Protein AF-A0A9D8XPG4-F1 (afdb_monomer)

Secondary structure (DSSP, 8-state):
--TTSHHHHHHHHHHHHHHHHHHHHHHH------HHHHHHHHTTS------PPPPPP---GGGEEE--GGGGT----PPPPEEEEETTEEEEE--HHHHHHHHHHHHHHHHHHHHHHHTT-SEEEPPS-EEEE---SSTTSSEEE--SSEEEEEEEEEEEE---SSS--TT-EEEETTTTEEEE--S-GGG--EEEEEE-S-EEEEEEEEEEE-SGGG----SGGGGG---EEEEEE-TT-EEEEEES-EEE--SSEEEEE---SPPEEEEGGGS--EESEE-TTS-EE--SSEEE---EE--TT-EEEEEE-SSSSSSSS-SSSEEEEEEE-TT--EEEEEEEEETT-EEE--TT--EEEEEEE-SS--TTT--EEEEES---EEEEEES-EEE--SSEEEE---BS-EEES-EEESTT-SSBTTTTBPPP--TTS---S--EEEE-SS---EEEEEES-EEESSS-SEEEEEEEEEEES-EEES--EEEEEEEEEEEES-EEES-EEEE----SS----EEEEEES-EEEEEEEEE-SSPPEEEEES-EEEEEEEE-S-EEEEES-EEEE-STTSS---EEEEEEEEEES-EEEE-TT--S-PEEEEEEEEEES-EEES-EEEEEEEEEES-EEES-EEEEEEEEEEES-EEES--EE---TT--------SEE--SSS-EEEEES-EEE---SSS-SEE---SS----EEEEES-EEE-SSSS---S----SS---

Radius of gyration: 32.36 Å; Cα contacts (8 Å, |Δi|>4): 2040; chains: 1; bounding box: 73×93×105 Å

Sequence (739 aa):
MQYKKMHNSFHFITILAVFFSFCAVFAADAVKEPDYLIEGRKKGLWREVKEAPPTPEIKNKREVFYVELEKFGIKPGIPQKQEEVIDGETVRCYSDAAYQQALANLKGIKAAIAKGAARGAKWIVFPKAEIPICYSSRPNERIFINYSNVIVDFGGATLKVIYDSEKRSPFHLTYDKNTKTYIPSTKPVYTFAGKGIIVADCSNTTVRNVKLIGDKIDRSFKIQAEKAEESTYGIASGGNCTDVVVEKVDVAFFMGDGLTCSSGSTPHVRVGYQMGWKEGNLSPKGKEIPGSGYFRSDFIKVNPESTFYMQGYGYTQGMTGLKKRAYHIYLYDKNKKFLGYVGFVPVLRFFASTKKTAFVRLVVEEEKKDKHSWQMFLKQGKHGENITIRDNYIHHNHRGGMTIGVNDMIITRNKFYNNGVAPDKEHNLPGFEQKGGNPFMTRYHINMEDSQGHNIQVINNRFEGGRLGVAVRGNDFIVSDNEFINTGISFYRMYHVICRNNTIRGGGISSFPYNKDGGYFRNWHIENNTIINGSVNFAGNAPLASFCNNHLTGKLNTAGEIQTFKNNTIVVDVNAGFGSAVNLANIRKIDSCKFTKSPDCTVNNTINLNCKDVENSTFERLKISVKDSVIRNSTLENCSLNFSGTLRLENCTMIRSNYTVRNNYATHPHNSAFFILPWKDGALTLDQCRIKVLDQKVPFFSSNSHQPTESTLTLNNTTVEPAGAVKTNLFQQVDGELK

pLDDT: mean 82.29, std 18.7, range [27.69, 98.88]

Structure (mmCIF, N/CA/C/O backbone):
data_AF-A0A9D8XPG4-F1
#
_entry.id   AF-A0A9D8XPG4-F1
#
loop_
_atom_site.group_PDB
_atom_site.id
_atom_site.type_symbol
_atom_site.label_atom_id
_atom_site.label_alt_id
_atom_site.label_comp_id
_atom_site.label_asym_id
_atom_site.label_entity_id
_atom_site.label_seq_id
_atom_site.pdbx_PDB_ins_code
_atom_site.Cartn_x
_atom_site.Cartn_y
_atom_site.Cartn_z
_atom_site.occupancy
_atom_site.B_iso_or_equiv
_atom_site.auth_seq_id
_atom_site.auth_comp_id
_atom_site.auth_asym_id
_atom_site.auth_atom_id
_atom_site.pdbx_PDB_model_num
ATOM 1 N N . MET A 1 1 ? -7.628 -57.420 23.736 1.00 43.81 1 MET A N 1
ATOM 2 C CA . MET A 1 1 ? -7.087 -56.227 23.039 1.00 43.81 1 MET A CA 1
ATOM 3 C C . MET A 1 1 ? -8.103 -55.597 22.056 1.00 43.81 1 MET A C 1
ATOM 5 O O . MET A 1 1 ? -7.699 -55.057 21.038 1.00 43.81 1 MET A O 1
ATOM 9 N N . GLN A 1 2 ? -9.414 -55.601 22.362 1.00 38.41 2 GLN A N 1
ATOM 10 C CA . GLN A 1 2 ? -10.463 -55.018 21.491 1.00 38.41 2 GLN A CA 1
ATOM 11 C C . GLN A 1 2 ? -11.418 -54.025 22.188 1.00 38.41 2 GLN A C 1
ATOM 13 O O . GLN A 1 2 ? -12.180 -53.350 21.509 1.00 38.41 2 GLN A O 1
ATOM 18 N N . TYR A 1 3 ? -11.318 -53.817 23.506 1.00 32.25 3 TYR A N 1
ATOM 19 C CA . TYR A 1 3 ? -12.192 -52.875 24.229 1.00 32.25 3 TYR A CA 1
ATOM 20 C C . TYR A 1 3 ? -11.673 -51.423 24.305 1.00 32.25 3 TYR A C 1
ATOM 22 O O . TYR A 1 3 ? -12.395 -50.529 24.731 1.00 32.25 3 TYR A O 1
ATOM 30 N N . LYS A 1 4 ? -10.442 -51.145 23.845 1.00 35.25 4 LYS A N 1
ATOM 31 C CA . LYS A 1 4 ? -9.818 -49.805 23.930 1.00 35.25 4 LYS A CA 1
ATOM 32 C C . LYS A 1 4 ? -10.020 -48.918 22.689 1.00 35.25 4 LYS A C 1
ATOM 34 O O . LYS A 1 4 ? -9.618 -47.761 22.710 1.00 35.25 4 LYS A O 1
ATOM 39 N N . LYS A 1 5 ? -10.639 -49.431 21.614 1.00 38.59 5 LYS A N 1
ATOM 40 C CA . LYS A 1 5 ? -10.824 -48.696 20.342 1.00 38.59 5 LYS A CA 1
ATOM 41 C C . LYS A 1 5 ? -12.185 -48.002 20.182 1.00 38.59 5 LYS A C 1
ATOM 43 O O . LYS A 1 5 ? -12.279 -47.109 19.353 1.00 38.59 5 LYS A O 1
ATOM 48 N N . MET A 1 6 ? -13.205 -48.337 20.980 1.00 37.06 6 MET A N 1
ATOM 49 C CA . MET A 1 6 ? -14.539 -47.717 20.849 1.00 37.06 6 MET A CA 1
ATOM 50 C C . MET A 1 6 ? -14.729 -46.428 21.669 1.00 37.06 6 MET A C 1
ATOM 52 O O . MET A 1 6 ? -15.507 -45.569 21.265 1.00 37.06 6 MET A O 1
ATOM 56 N N . HIS A 1 7 ? -13.974 -46.217 22.754 1.00 41.53 7 HIS A N 1
ATOM 57 C CA . HIS A 1 7 ? -14.113 -45.000 23.573 1.00 41.53 7 HIS A CA 1
ATOM 58 C C . HIS A 1 7 ? -13.524 -43.731 22.927 1.00 41.53 7 HIS A C 1
ATOM 60 O O . HIS A 1 7 ? -14.037 -42.635 23.160 1.00 41.53 7 HIS A O 1
ATOM 66 N N . ASN A 1 8 ? -12.502 -43.867 22.073 1.00 42.38 8 ASN A N 1
ATOM 67 C CA . ASN A 1 8 ? -11.876 -42.718 21.405 1.00 42.38 8 ASN A CA 1
ATOM 68 C C . ASN A 1 8 ? -12.712 -42.185 20.233 1.00 42.38 8 ASN A C 1
ATOM 70 O O . ASN A 1 8 ? -12.728 -40.979 20.004 1.00 42.38 8 ASN A O 1
ATOM 74 N N . SER A 1 9 ? -13.459 -43.045 19.536 1.00 43.91 9 SER A N 1
ATOM 75 C CA . SER A 1 9 ? -14.329 -42.621 18.431 1.00 43.91 9 SER A CA 1
ATOM 76 C C . SER A 1 9 ? -15.538 -41.820 18.923 1.00 43.91 9 SER A C 1
ATOM 78 O O . SER A 1 9 ? -15.936 -40.856 18.277 1.00 43.91 9 SER A O 1
ATOM 80 N N . PHE A 1 10 ? -16.082 -42.159 20.099 1.00 43.34 10 PHE A N 1
ATOM 81 C CA . PHE A 1 10 ? -17.215 -41.432 20.680 1.00 43.34 10 PHE A CA 1
ATOM 82 C C . PHE A 1 10 ? -16.807 -40.039 21.186 1.00 43.34 10 PHE A C 1
ATOM 84 O O . PHE A 1 10 ? -17.517 -39.070 20.947 1.00 43.34 10 PHE A O 1
ATOM 91 N N . HIS A 1 11 ? -15.620 -39.899 21.793 1.00 45.59 11 HIS A N 1
ATOM 92 C CA . HIS A 1 11 ? -15.089 -38.580 22.169 1.00 45.59 11 HIS A CA 1
ATOM 93 C C . HIS A 1 11 ? -14.785 -37.701 20.950 1.00 45.59 11 HIS A C 1
ATOM 95 O O . HIS A 1 11 ? -15.038 -36.500 20.989 1.00 45.59 11 HIS A O 1
ATOM 101 N N . PHE A 1 12 ? -14.297 -38.282 19.850 1.00 47.69 12 PHE A N 1
ATOM 102 C CA . PHE A 1 12 ? -13.977 -37.518 18.643 1.00 47.69 12 PHE A CA 1
ATOM 103 C C . PHE A 1 12 ? -15.233 -36.982 17.937 1.00 47.69 12 PHE A C 1
ATOM 105 O O . PHE A 1 12 ? -15.237 -35.838 17.491 1.00 47.69 12 PHE A O 1
ATOM 112 N N . ILE A 1 13 ? -16.320 -37.764 17.896 1.00 58.94 13 ILE A N 1
ATOM 113 C CA . ILE A 1 13 ? -17.598 -37.342 17.297 1.00 58.94 13 ILE A CA 1
ATOM 114 C C . ILE A 1 13 ? -18.280 -36.269 18.154 1.00 58.94 13 ILE A C 1
ATOM 116 O O . ILE A 1 13 ? -18.781 -35.290 17.606 1.00 58.94 13 ILE A O 1
ATOM 120 N N . THR A 1 14 ? -18.241 -36.384 19.485 1.00 55.00 14 THR A N 1
ATOM 121 C CA . THR A 1 14 ? -18.803 -35.358 20.379 1.00 55.00 14 THR A CA 1
ATOM 122 C C . THR A 1 14 ? -18.006 -34.054 20.315 1.00 55.00 14 THR A C 1
ATOM 124 O O . THR A 1 14 ? -18.602 -32.981 20.285 1.00 55.00 14 THR A O 1
ATOM 127 N N . ILE A 1 15 ? -16.673 -34.117 20.208 1.00 55.47 15 ILE A N 1
ATOM 128 C CA . ILE A 1 15 ? -15.835 -32.924 20.005 1.00 55.47 15 ILE A CA 1
ATOM 129 C C . ILE A 1 15 ? -16.132 -32.281 18.645 1.00 55.47 15 ILE A C 1
ATOM 131 O O . ILE A 1 15 ? -16.284 -31.065 18.587 1.00 55.47 15 ILE A O 1
ATOM 135 N N . LEU A 1 16 ? -16.295 -33.067 17.572 1.00 47.91 16 LEU A N 1
ATOM 136 C CA . LEU A 1 16 ? -16.680 -32.534 16.260 1.00 47.91 16 LEU A CA 1
ATOM 137 C C . LEU A 1 16 ? -18.070 -31.884 16.296 1.00 47.91 16 LEU A C 1
ATOM 139 O O . LEU A 1 16 ? -18.241 -30.792 15.767 1.00 47.91 16 LEU A O 1
ATOM 143 N N . ALA A 1 17 ? -19.052 -32.515 16.942 1.00 44.84 17 ALA A N 1
ATOM 144 C CA . ALA A 1 17 ? -20.410 -31.986 17.045 1.00 44.84 17 ALA A CA 1
ATOM 145 C C . ALA A 1 17 ? -20.469 -30.699 17.886 1.00 44.84 17 ALA A C 1
ATOM 147 O O . ALA A 1 17 ? -21.175 -29.761 17.515 1.00 44.84 17 ALA A O 1
ATOM 148 N N . VAL A 1 18 ? -19.685 -30.608 18.967 1.00 50.25 18 VAL A N 1
ATOM 149 C CA . VAL A 1 18 ? -19.535 -29.377 19.763 1.00 50.25 18 VAL A CA 1
ATOM 150 C C . VAL A 1 18 ? -18.814 -28.293 18.959 1.00 50.25 18 VAL A C 1
ATOM 152 O O . VAL A 1 18 ? -19.230 -27.141 19.009 1.00 50.25 18 VAL A O 1
ATOM 155 N N . PHE A 1 19 ? -17.805 -28.650 18.159 1.00 46.62 19 PHE A N 1
ATOM 156 C CA . PHE A 1 19 ? -17.094 -27.713 17.285 1.00 46.62 19 PHE A CA 1
ATOM 157 C C . PHE A 1 19 ? -17.999 -27.171 16.164 1.00 46.62 19 PHE A C 1
ATOM 159 O O . PHE A 1 19 ? -18.051 -25.964 15.950 1.00 46.62 19 PHE A O 1
ATOM 166 N N . PHE A 1 20 ? -18.792 -28.029 15.510 1.00 44.12 20 PHE A N 1
ATOM 167 C CA . PHE A 1 20 ? -19.767 -27.616 14.493 1.00 44.12 20 PHE A CA 1
ATOM 168 C C . PHE A 1 20 ? -20.930 -26.811 15.082 1.00 44.12 20 PHE A C 1
ATOM 170 O O . PHE A 1 20 ? -21.377 -25.855 14.453 1.00 44.12 20 PHE A O 1
ATOM 177 N N . SER A 1 21 ? -21.376 -27.129 16.300 1.00 37.66 21 SER A N 1
ATOM 178 C CA . SER A 1 21 ? -22.403 -26.345 16.998 1.00 37.66 21 SER A CA 1
ATOM 179 C C . SER A 1 21 ? -21.868 -24.975 17.429 1.00 37.66 21 SER A C 1
ATOM 181 O O . SER A 1 21 ? -22.572 -23.981 17.287 1.00 37.66 21 SER A O 1
ATOM 183 N N . PHE A 1 22 ? -20.601 -24.883 17.857 1.00 40.59 22 PHE A N 1
ATOM 184 C CA . PHE A 1 22 ? -19.928 -23.603 18.106 1.00 40.59 22 PHE A CA 1
ATOM 185 C C . PHE A 1 22 ? -19.810 -22.775 16.818 1.00 40.59 22 PHE A C 1
ATOM 187 O O . PHE A 1 22 ? -20.181 -21.604 16.811 1.00 40.59 22 PHE A O 1
ATOM 194 N N . CYS A 1 23 ? -19.378 -23.373 15.702 1.00 36.50 23 CYS A N 1
ATOM 195 C CA . CYS A 1 23 ? -19.318 -22.680 14.412 1.00 36.50 23 CYS A CA 1
ATOM 196 C C . CYS A 1 23 ? -20.702 -22.228 13.912 1.00 36.50 23 CYS A C 1
ATOM 198 O O . CYS A 1 23 ? -20.808 -21.147 13.338 1.00 36.50 23 CYS A O 1
ATOM 200 N N . ALA A 1 24 ? -21.762 -23.007 14.152 1.00 35.12 24 ALA A N 1
ATOM 201 C CA . ALA A 1 24 ? -23.128 -22.656 13.764 1.00 35.12 24 ALA A CA 1
ATOM 202 C C . ALA A 1 24 ? -23.723 -21.524 14.621 1.00 35.12 24 ALA A C 1
ATOM 204 O O . ALA A 1 24 ? -24.408 -20.657 14.084 1.00 35.12 24 ALA A O 1
ATOM 205 N N . VAL A 1 25 ? -23.415 -21.475 15.923 1.00 37.09 25 VAL A N 1
ATOM 206 C CA . VAL A 1 25 ? -23.834 -20.374 16.813 1.00 37.09 25 VAL A CA 1
ATOM 207 C C . VAL A 1 25 ? -23.111 -19.068 16.454 1.00 37.09 25 VAL A C 1
ATOM 209 O O . VAL A 1 25 ? -23.747 -18.021 16.408 1.00 37.09 25 VAL A O 1
ATOM 212 N N . PHE A 1 26 ? -21.828 -19.120 16.077 1.00 38.50 26 PHE A N 1
ATOM 213 C CA . PHE A 1 26 ? -21.108 -17.940 15.572 1.00 38.50 26 PHE A CA 1
ATOM 214 C C . PHE A 1 26 ? -21.517 -17.519 14.147 1.00 38.50 26 PHE A C 1
ATOM 216 O O . PHE A 1 26 ? -21.356 -16.354 13.794 1.00 38.50 26 PHE A O 1
ATOM 223 N N . ALA A 1 27 ? -22.060 -18.429 13.331 1.00 34.19 27 ALA A N 1
ATOM 224 C CA . ALA A 1 27 ? -22.588 -18.104 12.003 1.00 34.19 27 ALA A CA 1
ATOM 225 C C . ALA A 1 27 ? -24.019 -17.527 12.041 1.00 34.19 27 ALA A C 1
ATOM 227 O O . ALA A 1 27 ? -24.407 -16.810 11.119 1.00 34.19 27 ALA A O 1
ATOM 228 N N . ALA A 1 28 ? -24.798 -17.829 13.088 1.00 31.58 28 ALA A N 1
ATOM 229 C CA . ALA A 1 28 ? -26.171 -17.345 13.255 1.00 31.58 28 ALA A CA 1
ATOM 230 C C . ALA A 1 28 ? -26.249 -15.904 13.798 1.00 31.58 28 ALA A C 1
ATOM 232 O O . ALA A 1 28 ? -27.183 -15.184 13.451 1.00 31.58 28 ALA A O 1
ATOM 233 N N . ASP A 1 29 ? -25.232 -15.441 14.533 1.00 34.16 29 ASP A N 1
ATOM 234 C CA . ASP A 1 29 ? -25.015 -14.019 14.837 1.00 34.16 29 ASP A CA 1
ATOM 235 C C . ASP A 1 29 ? -24.225 -13.340 13.710 1.00 34.16 29 ASP A C 1
ATOM 237 O O . ASP A 1 29 ? -23.191 -12.697 13.919 1.00 34.16 29 ASP A O 1
ATOM 241 N N . ALA A 1 30 ? -24.723 -13.470 12.478 1.00 34.69 30 ALA A N 1
ATOM 242 C CA . ALA A 1 30 ? -24.323 -12.582 11.401 1.00 34.69 30 ALA A CA 1
ATOM 243 C C . ALA A 1 30 ? -24.681 -11.158 11.842 1.00 34.69 30 ALA A C 1
ATOM 245 O O . ALA A 1 30 ? -25.833 -10.730 11.742 1.00 34.69 30 ALA A O 1
ATOM 246 N N . VAL A 1 31 ? -23.692 -10.451 12.398 1.00 40.53 31 VAL A N 1
ATOM 247 C CA . VAL A 1 31 ? -23.774 -9.039 12.758 1.00 40.53 31 VAL A CA 1
ATOM 248 C C . VAL A 1 31 ? -24.407 -8.341 11.567 1.00 40.53 31 VAL A C 1
ATOM 250 O O . VAL A 1 31 ? -23.812 -8.305 10.487 1.00 40.53 31 VAL A O 1
ATOM 253 N N . LYS A 1 32 ? -25.647 -7.862 11.749 1.00 38.75 32 LYS A N 1
ATOM 254 C CA . LYS A 1 32 ? -26.345 -7.043 10.757 1.00 38.75 32 LYS A CA 1
ATOM 255 C C . LYS A 1 32 ? -25.332 -6.045 10.230 1.00 38.75 32 LYS A C 1
ATOM 257 O O . LYS A 1 32 ? -24.700 -5.360 11.036 1.00 38.75 32 LYS A O 1
ATOM 262 N N . GLU A 1 33 ? -25.157 -6.019 8.910 1.00 40.47 33 GLU A N 1
ATOM 263 C CA . GLU A 1 33 ? -24.228 -5.097 8.273 1.00 40.47 33 GLU A CA 1
ATOM 264 C C . GLU A 1 33 ? -24.477 -3.699 8.862 1.00 40.47 33 GLU A C 1
ATOM 266 O O . GLU A 1 33 ? -25.611 -3.219 8.788 1.00 40.47 33 GLU A O 1
ATOM 271 N N . PRO A 1 34 ? -23.481 -3.087 9.527 1.00 45.12 34 PRO A N 1
ATOM 272 C CA . PRO A 1 34 ? -23.676 -1.809 10.187 1.00 45.12 34 PRO A CA 1
ATOM 273 C C . PRO A 1 34 ? -24.308 -0.779 9.248 1.00 45.12 34 PRO A C 1
ATOM 275 O O . PRO A 1 34 ? -23.897 -0.662 8.091 1.00 45.12 34 PRO A O 1
ATOM 278 N N . ASP A 1 35 ? -25.266 0.008 9.744 1.00 46.97 35 ASP A N 1
ATOM 279 C CA . ASP A 1 35 ? -26.047 0.943 8.918 1.00 46.97 35 ASP A CA 1
ATOM 280 C C . ASP A 1 35 ? -25.172 1.903 8.094 1.00 46.97 35 ASP A C 1
ATOM 282 O O . ASP A 1 35 ? -25.552 2.289 6.991 1.00 46.97 35 ASP A O 1
ATOM 286 N N . TYR A 1 36 ? -23.963 2.233 8.563 1.00 44.53 36 TYR A N 1
ATOM 287 C CA . TYR A 1 36 ? -23.019 3.085 7.835 1.00 44.53 36 TYR A CA 1
ATOM 288 C C . TYR A 1 36 ? -22.418 2.416 6.583 1.00 44.53 36 TYR A C 1
ATOM 290 O O . TYR A 1 36 ? -22.097 3.113 5.619 1.00 44.53 36 TYR A O 1
ATOM 298 N N . LEU A 1 37 ? -22.263 1.085 6.561 1.00 41.50 37 LEU A N 1
ATOM 299 C CA . LEU A 1 37 ? -21.834 0.344 5.370 1.00 41.50 37 LEU A CA 1
ATOM 300 C C . LEU A 1 37 ? -22.953 0.329 4.332 1.00 41.50 37 LEU A C 1
ATOM 302 O O . LEU A 1 37 ? -22.712 0.622 3.161 1.00 41.50 37 LEU A O 1
ATOM 306 N N . ILE A 1 38 ? -24.188 0.093 4.781 1.00 50.94 38 ILE A N 1
ATOM 307 C CA . ILE A 1 38 ? -25.391 0.160 3.946 1.00 50.94 38 ILE A CA 1
ATOM 308 C C . ILE A 1 38 ? -25.561 1.576 3.384 1.00 50.94 38 ILE A C 1
ATOM 310 O O . ILE A 1 38 ? -25.785 1.755 2.187 1.00 50.94 38 ILE A O 1
ATOM 314 N N . GLU A 1 39 ? -25.433 2.601 4.224 1.00 46.28 39 GLU A N 1
ATOM 315 C CA . GLU A 1 39 ? -25.557 4.000 3.827 1.00 46.28 39 GLU A CA 1
ATOM 316 C C . GLU A 1 39 ? -24.409 4.428 2.906 1.00 46.28 39 GLU A C 1
ATOM 318 O O . GLU A 1 39 ? -24.638 5.135 1.925 1.00 46.28 39 GLU A O 1
ATOM 323 N N . GLY A 1 40 ? -23.189 3.950 3.149 1.00 45.31 40 GLY A N 1
ATOM 324 C CA . GLY A 1 40 ? -22.058 4.194 2.265 1.00 45.31 40 GLY A CA 1
ATOM 325 C C . GLY A 1 40 ? -22.205 3.499 0.905 1.00 45.31 40 GLY A C 1
ATOM 326 O O . GLY A 1 40 ? -21.926 4.128 -0.114 1.00 45.31 40 GLY A O 1
ATOM 327 N N . ARG A 1 41 ? -22.740 2.269 0.837 1.00 50.84 41 ARG A N 1
ATOM 328 C CA . ARG A 1 41 ? -23.114 1.628 -0.441 1.00 50.84 41 ARG A CA 1
ATOM 329 C C . ARG A 1 41 ? -24.215 2.414 -1.154 1.00 50.84 41 ARG A C 1
ATOM 331 O O . ARG A 1 41 ? -24.075 2.726 -2.334 1.00 50.84 41 ARG A O 1
ATOM 338 N N . LYS A 1 42 ? -25.275 2.812 -0.437 1.00 48.06 42 LYS A N 1
ATOM 339 C CA . LYS A 1 42 ? -26.385 3.627 -0.975 1.00 48.06 42 LYS A CA 1
ATOM 340 C C . LYS A 1 42 ? -25.914 4.980 -1.516 1.00 48.06 42 LYS A C 1
ATOM 342 O O . LYS A 1 42 ? -26.414 5.433 -2.540 1.00 48.06 42 LYS A O 1
ATOM 347 N N . LYS A 1 43 ? -24.937 5.613 -0.859 1.00 44.97 43 LYS A N 1
ATOM 348 C CA . LYS A 1 43 ? -24.317 6.878 -1.293 1.00 44.97 43 LYS A CA 1
ATOM 349 C C . LYS A 1 43 ? -23.240 6.691 -2.371 1.00 44.97 43 LYS A C 1
ATOM 351 O O . LYS A 1 43 ? -22.637 7.674 -2.793 1.00 44.97 43 LYS A O 1
ATOM 356 N N . GLY A 1 44 ? -22.983 5.457 -2.815 1.00 39.91 44 GLY A N 1
ATOM 357 C CA . GLY A 1 44 ? -21.943 5.141 -3.796 1.00 39.91 44 GLY A CA 1
ATOM 358 C C . GLY A 1 44 ? -20.515 5.379 -3.292 1.00 39.91 44 GLY A C 1
ATOM 359 O O . GLY A 1 44 ? -19.607 5.492 -4.112 1.00 39.91 44 GLY A O 1
ATOM 360 N N . LEU A 1 45 ? -20.328 5.477 -1.971 1.00 39.78 45 LEU A N 1
ATOM 361 C CA . LEU A 1 45 ? -19.028 5.586 -1.299 1.00 39.78 45 LEU A CA 1
ATOM 362 C C . LEU A 1 45 ? -18.313 4.232 -1.234 1.00 39.78 45 LEU A C 1
ATOM 364 O O . LEU A 1 45 ? -17.091 4.190 -1.229 1.00 39.78 45 LEU A O 1
ATOM 368 N N . TRP A 1 46 ? -19.076 3.135 -1.232 1.00 40.47 46 TRP A N 1
ATOM 369 C CA . TRP A 1 46 ? -18.554 1.772 -1.295 1.00 40.47 46 TRP A CA 1
ATOM 370 C C . TRP A 1 46 ? -19.150 1.063 -2.503 1.00 40.47 46 TRP A C 1
ATOM 372 O O . TRP A 1 46 ? -20.368 0.907 -2.607 1.00 40.47 46 TRP A O 1
ATOM 382 N N . ARG A 1 47 ? -18.298 0.624 -3.427 1.00 46.44 47 ARG A N 1
ATOM 383 C CA . ARG A 1 47 ? -18.686 -0.371 -4.428 1.00 46.44 47 ARG A CA 1
ATOM 384 C C . ARG A 1 47 ? -18.351 -1.742 -3.865 1.00 46.44 47 ARG A C 1
ATOM 386 O O . ARG A 1 47 ? -17.220 -1.955 -3.434 1.00 46.44 47 ARG A O 1
ATOM 393 N N . GLU A 1 48 ? -19.318 -2.660 -3.880 1.00 44.22 48 GLU A N 1
ATOM 394 C CA . GLU A 1 48 ? -18.996 -4.077 -3.719 1.00 44.22 48 GLU A CA 1
ATOM 395 C C . GLU A 1 48 ? -17.947 -4.438 -4.764 1.00 44.22 48 GLU A C 1
ATOM 397 O O . GLU A 1 48 ? -18.115 -4.173 -5.961 1.00 44.22 48 GLU A O 1
ATOM 402 N N . VAL A 1 49 ? -16.838 -4.994 -4.288 1.00 42.25 49 VAL A N 1
ATOM 403 C CA . VAL A 1 49 ? -15.790 -5.495 -5.159 1.00 42.25 49 VAL A CA 1
ATOM 404 C C . VAL A 1 49 ? -16.372 -6.664 -5.921 1.00 42.25 49 VAL A C 1
ATOM 406 O O . VAL A 1 49 ? -16.564 -7.748 -5.379 1.00 42.25 49 VAL A O 1
ATOM 409 N N . LYS A 1 50 ? -16.639 -6.450 -7.206 1.00 44.59 50 LYS A N 1
ATOM 410 C CA . LYS A 1 50 ? -16.640 -7.571 -8.131 1.00 44.59 50 LYS A CA 1
ATOM 411 C C . LYS A 1 50 ? -15.191 -8.016 -8.205 1.00 44.59 50 LYS A C 1
ATOM 413 O O . LYS A 1 50 ? -14.341 -7.199 -8.564 1.00 44.59 50 LYS A O 1
ATOM 418 N N . GLU A 1 51 ? -14.904 -9.259 -7.815 1.00 48.00 51 GLU A N 1
ATOM 419 C CA . GLU A 1 51 ? -13.592 -9.837 -8.092 1.00 48.00 51 GLU A CA 1
ATOM 420 C C . GLU A 1 51 ? -13.236 -9.520 -9.544 1.00 48.00 51 GLU A C 1
ATOM 422 O O . GLU A 1 51 ? -14.079 -9.669 -10.439 1.00 48.00 51 GLU A O 1
ATOM 427 N N . ALA A 1 52 ? -12.014 -9.026 -9.768 1.00 51.66 52 ALA A N 1
ATOM 428 C CA . ALA A 1 52 ? -11.531 -8.823 -11.121 1.00 51.66 52 ALA A CA 1
ATOM 429 C C . ALA A 1 52 ? -11.763 -10.137 -11.877 1.00 51.66 52 ALA A C 1
ATOM 431 O O . ALA A 1 52 ? -11.359 -11.189 -11.355 1.00 51.66 52 ALA A O 1
ATOM 432 N N . PRO A 1 53 ? -12.440 -10.100 -13.040 1.00 48.19 53 PRO A N 1
ATOM 433 C CA . PRO A 1 53 ? -12.827 -11.312 -13.736 1.00 48.19 53 PRO A CA 1
ATOM 434 C C . PRO A 1 53 ? -11.614 -12.241 -13.869 1.00 48.19 53 PRO A C 1
ATOM 436 O O . PRO A 1 53 ? -10.479 -11.762 -14.021 1.00 48.19 53 PRO A O 1
ATOM 439 N N . PRO A 1 54 ? -11.815 -13.565 -13.753 1.00 54.56 54 PRO A N 1
ATOM 440 C CA . PRO A 1 54 ? -10.730 -14.515 -13.933 1.00 54.56 54 PRO A CA 1
ATOM 441 C C . PRO A 1 54 ? -10.043 -14.229 -15.265 1.00 54.56 54 PRO A C 1
ATOM 443 O O . PRO A 1 54 ? -10.698 -13.830 -16.235 1.00 54.56 54 PRO A O 1
ATOM 446 N N . THR A 1 55 ? -8.717 -14.381 -15.302 1.00 58.12 55 THR A N 1
ATOM 447 C CA . THR A 1 55 ? -7.964 -14.087 -16.520 1.00 58.12 55 THR A CA 1
ATOM 448 C C . THR A 1 55 ? -8.570 -14.897 -17.668 1.00 58.12 55 THR A C 1
ATOM 450 O O . THR A 1 55 ? -8.762 -16.103 -17.496 1.00 58.12 55 THR A O 1
ATOM 453 N N . PRO A 1 56 ? -8.906 -14.271 -18.810 1.00 61.06 56 PRO A N 1
ATOM 454 C CA . PRO A 1 56 ? -9.547 -14.977 -19.907 1.00 61.06 56 PRO A CA 1
ATOM 455 C C . PRO A 1 56 ? -8.712 -16.188 -20.321 1.00 61.06 56 PRO A C 1
ATOM 457 O O . PRO A 1 56 ? -7.501 -16.081 -20.468 1.00 61.06 56 PRO A O 1
ATOM 460 N N . GLU A 1 57 ? -9.324 -17.344 -20.539 1.00 69.44 57 GLU A N 1
ATOM 461 C CA . GLU A 1 57 ? -8.604 -18.441 -21.185 1.00 69.44 57 GLU A CA 1
ATOM 462 C C . GLU A 1 57 ? -8.332 -18.090 -22.655 1.00 69.44 57 GLU A C 1
ATOM 464 O O . GLU A 1 57 ? -9.128 -17.396 -23.300 1.00 69.44 57 GLU A O 1
ATOM 469 N N . ILE A 1 58 ? -7.215 -18.572 -23.209 1.00 71.44 58 ILE A N 1
ATOM 470 C CA . ILE A 1 58 ? -6.914 -18.418 -24.637 1.00 71.44 58 ILE A CA 1
ATOM 471 C C . ILE A 1 58 ? -7.915 -19.271 -25.424 1.00 71.44 58 ILE A C 1
ATOM 473 O O . ILE A 1 58 ? -7.709 -20.464 -25.631 1.00 71.44 58 ILE A O 1
ATOM 477 N N . LYS A 1 59 ? -9.013 -18.659 -25.873 1.00 68.19 59 LYS A N 1
ATOM 478 C CA . LYS A 1 59 ? -10.053 -19.344 -26.659 1.00 68.19 59 LYS A CA 1
ATOM 479 C C . LYS A 1 59 ? -9.767 -19.346 -28.162 1.00 68.19 59 LYS A C 1
ATOM 481 O O . LYS A 1 59 ? -10.289 -20.189 -28.882 1.00 68.19 59 LYS A O 1
ATOM 486 N N . ASN A 1 60 ? -8.940 -18.419 -28.651 1.00 71.50 60 ASN A N 1
ATOM 487 C CA . ASN A 1 60 ? -8.641 -18.274 -30.074 1.00 71.50 60 ASN A CA 1
ATOM 488 C C . ASN A 1 60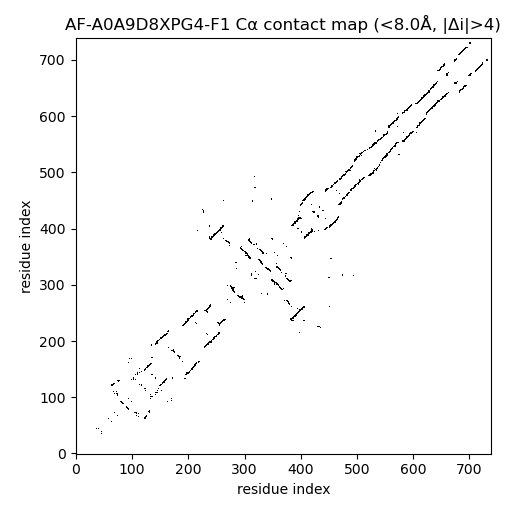 ? -7.152 -17.979 -30.309 1.00 71.50 60 ASN A C 1
ATOM 490 O O . ASN A 1 60 ? -6.638 -16.946 -29.883 1.00 71.50 60 ASN A O 1
ATOM 494 N N . LYS A 1 61 ? -6.463 -18.855 -31.056 1.00 69.94 61 LYS A N 1
ATOM 495 C CA . LYS A 1 61 ? -5.038 -18.693 -31.405 1.00 69.94 61 LYS A CA 1
ATOM 496 C C . LYS A 1 61 ? -4.748 -17.396 -32.173 1.00 69.94 61 LYS A C 1
ATOM 498 O O . LYS A 1 61 ? -3.629 -16.902 -32.104 1.00 69.94 61 LYS A O 1
ATOM 503 N N . ARG A 1 62 ? -5.737 -16.823 -32.877 1.00 69.19 62 ARG A N 1
ATOM 504 C CA . ARG A 1 62 ? -5.589 -15.544 -33.601 1.00 69.19 62 ARG A CA 1
ATOM 505 C C . ARG A 1 62 ? -5.465 -14.327 -32.678 1.00 69.19 62 ARG A C 1
ATOM 507 O O . ARG A 1 62 ? -5.072 -13.268 -33.146 1.00 69.19 62 ARG A O 1
ATOM 514 N N . GLU A 1 63 ? -5.775 -14.468 -31.390 1.00 87.00 63 GLU A N 1
ATOM 515 C CA . GLU A 1 63 ? -5.661 -13.387 -30.401 1.00 87.00 63 GLU A CA 1
ATOM 516 C C . GLU A 1 63 ? -4.290 -13.351 -29.706 1.00 87.00 63 GLU A C 1
ATOM 518 O O . GLU A 1 63 ? -4.066 -12.489 -28.854 1.00 87.00 63 GLU A O 1
ATOM 523 N N . VAL A 1 64 ? -3.376 -14.264 -30.061 1.00 94.06 64 VAL A N 1
ATOM 524 C CA . VAL A 1 64 ? -2.074 -14.434 -29.407 1.00 94.06 64 VAL A CA 1
ATOM 525 C C . VAL A 1 64 ? -0.930 -14.049 -30.338 1.00 94.06 64 VAL A C 1
ATOM 527 O O . VAL A 1 64 ? -0.835 -14.511 -31.474 1.00 94.06 64 VAL A O 1
ATOM 530 N N . PHE A 1 65 ? -0.015 -13.234 -29.826 1.00 96.44 65 PHE A N 1
ATOM 531 C CA . PHE A 1 65 ? 1.263 -12.912 -30.433 1.00 96.44 65 PHE A CA 1
ATOM 532 C C . PHE A 1 65 ? 2.387 -13.524 -29.593 1.00 96.44 65 PHE A C 1
ATOM 534 O O . PHE A 1 65 ? 2.717 -13.024 -28.517 1.00 96.44 65 PHE A O 1
ATOM 541 N N . TYR A 1 66 ? 2.968 -14.616 -30.088 1.00 96.75 66 TYR A N 1
ATOM 542 C CA . TYR A 1 66 ? 4.150 -15.228 -29.487 1.00 96.75 66 TYR A CA 1
ATOM 543 C C . TYR A 1 66 ? 5.402 -14.462 -29.914 1.00 96.75 66 TYR A C 1
ATOM 545 O O . TYR A 1 66 ? 5.632 -14.238 -31.104 1.00 96.75 66 TYR A O 1
ATOM 553 N N . VAL A 1 67 ? 6.200 -14.042 -28.937 1.00 97.25 67 VAL A N 1
ATOM 554 C CA . VAL A 1 67 ? 7.431 -13.291 -29.174 1.00 97.25 67 VAL A CA 1
ATOM 555 C C . VAL A 1 67 ? 8.572 -14.258 -29.470 1.00 97.25 67 VAL A C 1
ATOM 557 O O . VAL A 1 67 ? 8.909 -15.109 -28.656 1.00 97.25 67 VAL A O 1
ATOM 560 N N . GLU A 1 68 ? 9.224 -14.086 -30.613 1.00 96.88 68 GLU A N 1
ATOM 561 C CA . GLU A 1 68 ? 10.477 -14.771 -30.934 1.00 96.88 68 GLU A CA 1
ATOM 562 C C . GLU A 1 68 ? 11.642 -13.838 -30.588 1.00 96.88 68 GLU A C 1
ATOM 564 O O . GLU A 1 68 ? 11.823 -12.813 -31.246 1.00 96.88 68 GLU A O 1
ATOM 569 N N . LEU A 1 69 ? 12.403 -14.160 -29.536 1.00 97.50 69 LEU A N 1
ATOM 570 C CA . LEU A 1 69 ? 13.398 -13.250 -28.948 1.00 97.50 69 LEU A CA 1
ATOM 571 C C . LEU A 1 69 ? 14.392 -12.695 -29.982 1.00 97.50 69 LEU A C 1
ATOM 573 O O . LEU A 1 69 ? 14.593 -11.480 -30.055 1.00 97.50 69 LEU A O 1
ATOM 577 N N . GLU A 1 70 ? 14.941 -13.565 -30.832 1.00 96.62 70 GLU A N 1
ATOM 578 C CA . GLU A 1 70 ? 15.933 -13.204 -31.852 1.00 96.62 70 GLU A CA 1
ATOM 579 C C . GLU A 1 70 ? 15.397 -12.195 -32.874 1.00 96.62 70 GLU A C 1
ATOM 581 O O . GLU A 1 70 ? 16.099 -11.246 -33.225 1.00 96.62 70 GLU A O 1
ATOM 586 N N . LYS A 1 71 ? 14.123 -12.314 -33.285 1.00 97.38 71 LYS A N 1
ATOM 587 C CA . LYS A 1 71 ? 13.482 -11.371 -34.225 1.00 97.38 71 LYS A CA 1
ATOM 588 C C . LYS A 1 71 ? 13.406 -9.948 -33.680 1.00 97.38 71 LYS A C 1
ATOM 590 O O . LYS A 1 71 ? 13.295 -8.999 -34.453 1.00 97.38 71 LYS A O 1
ATOM 595 N N . PHE A 1 72 ? 13.451 -9.799 -32.360 1.00 97.69 72 PHE A N 1
ATOM 596 C CA . PHE A 1 72 ? 13.441 -8.511 -31.674 1.00 97.69 72 PHE A CA 1
ATOM 597 C C . PHE A 1 72 ? 14.817 -8.121 -31.122 1.00 97.69 72 PHE A C 1
ATOM 599 O O . PHE A 1 72 ? 14.917 -7.140 -30.388 1.00 97.69 72 PHE A O 1
ATOM 606 N N . GLY A 1 73 ? 15.876 -8.863 -31.466 1.00 97.06 73 GLY A N 1
ATOM 607 C CA . GLY A 1 73 ? 17.236 -8.606 -30.991 1.00 97.06 73 GLY A CA 1
ATOM 608 C C . GLY A 1 73 ? 17.424 -8.836 -29.488 1.00 97.06 73 GLY A C 1
ATOM 609 O O . GLY A 1 73 ? 18.389 -8.330 -28.913 1.00 97.06 73 GLY A O 1
ATOM 610 N N . ILE A 1 74 ? 16.509 -9.572 -28.848 1.00 98.50 74 ILE A N 1
ATOM 611 C CA . ILE A 1 74 ? 16.593 -9.915 -27.430 1.00 98.50 74 ILE A CA 1
ATOM 612 C C . ILE A 1 74 ? 17.518 -11.124 -27.298 1.00 98.50 74 ILE A C 1
ATOM 614 O O . ILE A 1 74 ? 17.212 -12.196 -27.818 1.00 98.50 74 ILE A O 1
ATOM 618 N N . LYS A 1 75 ? 18.636 -10.964 -26.589 1.00 98.19 75 LYS A N 1
ATOM 619 C CA . LYS A 1 75 ? 19.578 -12.052 -26.311 1.00 98.19 75 LYS A CA 1
ATOM 620 C C . LYS A 1 75 ? 19.475 -12.499 -24.852 1.00 98.19 75 LYS A C 1
ATOM 622 O O . LYS A 1 75 ? 19.643 -11.655 -23.963 1.00 98.19 75 LYS A O 1
ATOM 627 N N . PRO A 1 76 ? 19.199 -13.790 -24.599 1.00 97.62 76 PRO A N 1
ATOM 628 C CA . PRO A 1 76 ? 19.203 -14.342 -23.254 1.00 97.62 76 PRO A CA 1
ATOM 629 C C . PRO A 1 76 ? 20.632 -14.535 -22.719 1.00 97.62 76 PRO A C 1
ATOM 631 O O . PRO A 1 76 ? 21.600 -14.514 -23.476 1.00 97.62 76 PRO A O 1
ATOM 634 N N . GLY A 1 77 ? 20.735 -14.764 -21.410 1.00 97.31 77 GLY A N 1
ATOM 635 C CA . GLY A 1 77 ? 21.977 -14.998 -20.677 1.00 97.31 77 GLY A CA 1
ATOM 636 C C . GLY A 1 77 ? 22.364 -13.798 -19.819 1.00 97.31 77 GLY A C 1
ATOM 637 O O . GLY A 1 77 ? 22.672 -12.724 -20.335 1.00 97.31 77 GLY A O 1
ATOM 638 N N . ILE A 1 78 ? 22.355 -13.975 -18.496 1.00 97.81 78 ILE A N 1
ATOM 639 C CA . ILE A 1 78 ? 22.840 -12.950 -17.569 1.00 97.81 78 ILE A CA 1
ATOM 640 C C . ILE A 1 78 ? 24.375 -12.909 -17.654 1.00 97.81 78 ILE A C 1
ATOM 642 O O . ILE A 1 78 ? 25.017 -13.927 -17.380 1.00 97.81 78 ILE A O 1
ATOM 646 N N . PRO A 1 79 ? 24.984 -11.769 -18.029 1.00 97.19 79 PRO A N 1
ATOM 647 C CA . PRO A 1 79 ? 26.434 -11.654 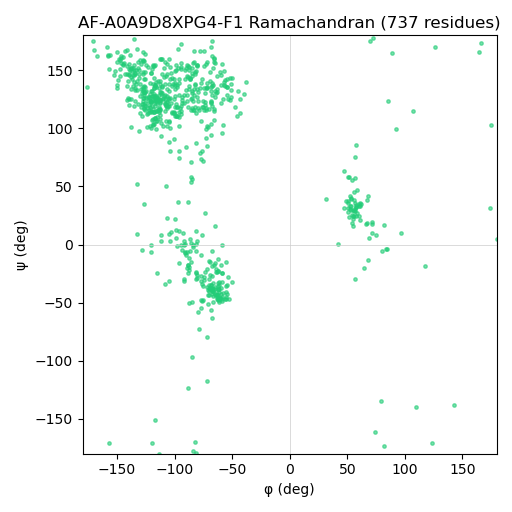-18.086 1.00 97.19 79 PRO A CA 1
ATOM 648 C C . PRO A 1 79 ? 27.027 -11.795 -16.682 1.00 97.19 79 PRO A C 1
ATOM 650 O O . PRO A 1 79 ? 26.362 -11.524 -15.684 1.00 97.19 79 PRO A O 1
ATOM 653 N N . GLN A 1 80 ? 28.289 -12.199 -16.599 1.00 95.25 80 GLN A N 1
ATOM 654 C CA . GLN A 1 80 ? 29.032 -12.191 -15.341 1.00 95.25 80 GLN A CA 1
ATOM 655 C C . GLN A 1 80 ? 29.755 -10.855 -15.167 1.00 95.25 80 GLN A C 1
ATOM 657 O O . GLN A 1 80 ? 30.126 -10.209 -16.150 1.00 95.25 80 GLN A O 1
ATOM 662 N N . LYS A 1 81 ? 29.970 -10.452 -13.913 1.00 95.19 81 LYS A N 1
ATOM 663 C CA . LYS A 1 81 ? 30.874 -9.342 -13.604 1.00 95.19 81 LYS A CA 1
ATOM 664 C C . LYS A 1 81 ? 32.322 -9.773 -13.826 1.00 95.19 81 LYS A C 1
ATOM 666 O O . LYS A 1 81 ? 32.705 -10.873 -13.425 1.00 95.19 81 LYS A O 1
ATOM 671 N N . GLN A 1 82 ? 33.116 -8.882 -14.399 1.00 94.56 82 GLN A N 1
ATOM 672 C CA . GLN A 1 82 ? 34.552 -9.038 -14.619 1.00 94.56 82 GLN A CA 1
ATOM 673 C C . GLN A 1 82 ? 35.340 -8.087 -13.716 1.00 94.56 82 GLN A C 1
ATOM 675 O O . GLN A 1 82 ? 34.787 -7.112 -13.206 1.00 94.56 82 GLN A O 1
ATOM 680 N N . GLU A 1 83 ? 36.614 -8.388 -13.492 1.00 94.94 83 GLU A N 1
ATOM 681 C CA . GLU A 1 83 ? 37.527 -7.482 -12.796 1.00 94.94 83 GLU A CA 1
ATOM 682 C C . GLU A 1 83 ? 38.023 -6.403 -13.761 1.00 94.94 83 GLU A C 1
ATOM 684 O O . GLU A 1 83 ? 38.453 -6.700 -14.875 1.00 94.94 83 GLU A O 1
ATOM 689 N N . GLU A 1 84 ? 37.951 -5.148 -13.332 1.00 93.38 84 GLU A N 1
ATOM 690 C CA . GLU A 1 84 ? 38.511 -3.995 -14.034 1.00 93.38 84 GLU A CA 1
ATOM 691 C C . GLU A 1 84 ? 39.269 -3.116 -13.034 1.00 93.38 84 GLU A C 1
ATOM 693 O O . GLU A 1 84 ? 38.918 -3.065 -11.855 1.00 93.38 84 GLU A O 1
ATOM 698 N N . VAL A 1 85 ? 40.302 -2.412 -13.501 1.00 91.56 85 VAL A N 1
ATOM 699 C CA . VAL A 1 85 ? 41.026 -1.427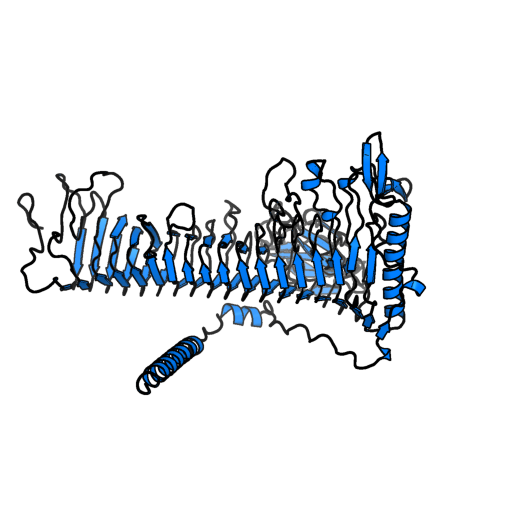 -12.688 1.00 91.56 85 VAL A CA 1
ATOM 700 C C . VAL A 1 85 ? 40.462 -0.042 -12.989 1.00 91.56 85 VAL A C 1
ATOM 702 O O . VAL A 1 85 ? 40.609 0.453 -14.106 1.00 91.56 85 VAL A O 1
ATOM 705 N N . ILE A 1 86 ? 39.820 0.580 -12.000 1.00 86.75 86 ILE A N 1
ATOM 706 C CA . ILE A 1 86 ? 39.263 1.935 -12.084 1.00 86.75 86 ILE A CA 1
ATOM 707 C C . ILE A 1 86 ? 39.930 2.776 -11.004 1.00 86.75 86 ILE A C 1
ATOM 709 O O . ILE A 1 86 ? 39.898 2.412 -9.833 1.00 86.75 86 ILE A O 1
ATOM 713 N N . ASP A 1 87 ? 40.573 3.873 -11.404 1.00 87.56 87 ASP A N 1
ATOM 714 C CA . ASP A 1 87 ? 41.281 4.788 -10.497 1.00 87.56 87 ASP A CA 1
ATOM 715 C C . ASP A 1 87 ? 42.292 4.083 -9.563 1.00 87.56 87 ASP A C 1
ATOM 717 O O . ASP A 1 87 ? 42.519 4.495 -8.429 1.00 87.56 87 ASP A O 1
ATOM 721 N N . GLY A 1 88 ? 42.920 3.004 -10.050 1.00 90.62 88 GLY A N 1
ATOM 722 C CA . GLY A 1 88 ? 43.897 2.204 -9.301 1.00 90.62 88 GLY A CA 1
ATOM 723 C C . GLY A 1 88 ? 43.296 1.129 -8.388 1.00 90.62 88 GLY A C 1
ATOM 724 O O . GLY A 1 88 ? 44.047 0.335 -7.824 1.00 90.62 88 GLY A O 1
ATOM 725 N N . GLU A 1 89 ? 41.968 1.041 -8.276 1.00 90.62 89 GLU A N 1
ATOM 726 C CA . GLU A 1 89 ? 41.278 -0.002 -7.516 1.00 90.62 89 GLU A CA 1
ATOM 727 C C . GLU A 1 89 ? 40.755 -1.113 -8.433 1.00 90.62 89 GLU A C 1
ATOM 729 O O . GLU A 1 89 ? 40.206 -0.856 -9.504 1.00 90.62 89 GLU A O 1
ATOM 734 N N . THR A 1 90 ? 40.889 -2.369 -7.999 1.00 92.50 90 THR A N 1
ATOM 735 C CA . THR A 1 90 ? 40.242 -3.501 -8.678 1.00 92.50 90 THR A CA 1
ATOM 736 C C . THR A 1 90 ? 38.778 -3.570 -8.262 1.00 92.50 90 THR A C 1
ATOM 738 O O . THR A 1 90 ? 38.459 -3.794 -7.092 1.00 92.50 90 THR A O 1
ATOM 741 N N . VAL A 1 91 ? 37.882 -3.400 -9.230 1.00 92.38 91 VAL A N 1
ATOM 742 C CA . VAL A 1 91 ? 36.431 -3.454 -9.042 1.00 92.38 91 VAL A CA 1
ATOM 743 C C . VAL A 1 91 ? 35.838 -4.595 -9.859 1.00 92.38 91 VAL A C 1
ATOM 745 O O . VAL A 1 91 ? 36.267 -4.865 -10.980 1.00 92.38 91 VAL A O 1
ATOM 748 N N . ARG A 1 92 ? 34.815 -5.267 -9.320 1.00 93.06 92 ARG A N 1
ATOM 749 C CA . ARG A 1 92 ? 34.039 -6.262 -10.077 1.00 93.06 92 ARG A CA 1
ATOM 750 C C . ARG A 1 92 ? 32.816 -5.586 -10.676 1.00 93.06 92 ARG A C 1
ATOM 752 O O . ARG A 1 92 ? 31.918 -5.189 -9.936 1.00 93.06 92 ARG A O 1
ATOM 759 N N . CYS A 1 93 ? 32.767 -5.473 -12.000 1.00 94.94 93 CYS A N 1
ATOM 760 C CA . CYS A 1 93 ? 31.723 -4.732 -12.703 1.00 94.94 93 CYS A CA 1
ATOM 761 C C . CYS A 1 93 ? 31.289 -5.384 -14.022 1.00 94.94 93 CYS A C 1
ATOM 763 O O . CYS A 1 93 ? 31.934 -6.306 -14.521 1.00 94.94 93 CYS A O 1
ATOM 765 N N . TYR A 1 94 ? 30.170 -4.935 -14.590 1.00 96.56 94 TYR A N 1
ATOM 766 C CA . TYR A 1 94 ? 29.754 -5.341 -15.930 1.00 96.56 94 TYR A CA 1
ATOM 767 C C . TYR A 1 94 ? 30.475 -4.522 -17.013 1.00 96.56 94 TYR A C 1
ATOM 769 O O . TYR A 1 94 ? 30.744 -3.327 -16.861 1.00 96.56 94 TYR A O 1
ATOM 777 N N . SER A 1 95 ? 30.749 -5.164 -18.151 1.00 95.75 95 SER A N 1
ATOM 778 C CA . SER A 1 95 ? 31.359 -4.506 -19.309 1.00 95.75 95 SER A CA 1
ATOM 779 C C . SER A 1 95 ? 30.382 -3.558 -20.014 1.00 95.75 95 SER A C 1
ATOM 781 O O . SER A 1 95 ? 29.160 -3.738 -19.975 1.00 95.75 95 SER A O 1
ATOM 783 N N . ASP A 1 96 ? 30.905 -2.580 -20.752 1.00 95.38 96 ASP A N 1
ATOM 784 C CA . ASP A 1 96 ? 30.068 -1.674 -21.549 1.00 95.38 96 ASP A CA 1
ATOM 785 C C . ASP A 1 96 ? 29.269 -2.439 -22.614 1.00 95.38 96 ASP A C 1
ATOM 787 O O . ASP A 1 96 ? 28.108 -2.122 -22.869 1.00 95.38 96 ASP A O 1
ATOM 791 N N . ALA A 1 97 ? 29.848 -3.501 -23.185 1.00 96.88 97 ALA A N 1
ATOM 792 C CA . ALA A 1 97 ? 29.163 -4.386 -24.124 1.00 96.88 97 ALA A CA 1
ATOM 793 C C . ALA A 1 97 ? 27.956 -5.094 -23.480 1.00 96.88 97 ALA A C 1
ATOM 795 O O . ALA A 1 97 ? 26.901 -5.201 -24.110 1.00 96.88 97 ALA A O 1
ATOM 796 N N . ALA A 1 98 ? 28.073 -5.517 -22.215 1.00 97.88 98 ALA A N 1
ATOM 797 C CA . ALA A 1 98 ? 26.959 -6.087 -21.462 1.00 97.88 98 ALA A CA 1
ATOM 798 C C . ALA A 1 98 ? 25.834 -5.059 -21.259 1.00 97.88 98 ALA A C 1
ATOM 800 O O . ALA A 1 98 ? 24.667 -5.377 -21.499 1.00 97.88 98 ALA A O 1
ATOM 801 N N . TYR A 1 99 ? 26.169 -3.809 -20.914 1.00 97.88 99 TYR A N 1
ATOM 802 C CA . TYR A 1 99 ? 25.187 -2.722 -20.841 1.00 97.88 99 TYR A CA 1
ATOM 803 C C . TYR A 1 99 ? 24.516 -2.461 -22.197 1.00 97.88 99 TYR A C 1
ATOM 805 O O . TYR A 1 99 ? 23.289 -2.375 -22.258 1.00 97.88 99 TYR A O 1
ATOM 813 N N . GLN A 1 100 ? 25.272 -2.385 -23.297 1.00 97.88 100 GLN A N 1
ATOM 814 C CA . GLN A 1 100 ? 24.698 -2.185 -24.635 1.00 97.88 100 GLN A CA 1
ATOM 815 C C . GLN A 1 100 ? 23.725 -3.307 -25.020 1.00 97.88 100 GLN A C 1
ATOM 817 O O . GLN A 1 100 ? 22.636 -3.028 -25.528 1.00 97.88 100 GLN A O 1
ATOM 822 N N . GLN A 1 101 ? 24.064 -4.565 -24.727 1.00 98.19 101 GLN A N 1
ATOM 823 C CA . GLN A 1 101 ? 23.164 -5.690 -24.977 1.00 98.19 101 GLN A CA 1
ATOM 824 C C . GLN A 1 101 ? 21.918 -5.644 -24.077 1.00 98.19 101 GLN A C 1
ATOM 826 O O . GLN A 1 101 ? 20.812 -5.883 -24.559 1.00 98.19 101 GLN A O 1
ATOM 831 N N . ALA A 1 102 ? 22.057 -5.281 -22.799 1.00 98.25 102 ALA A N 1
ATOM 832 C CA . ALA A 1 102 ? 20.923 -5.108 -21.892 1.00 98.25 102 ALA A CA 1
ATOM 833 C C . ALA A 1 102 ? 19.972 -3.983 -22.354 1.00 98.25 102 ALA A C 1
ATOM 835 O O . ALA A 1 102 ? 18.748 -4.129 -22.299 1.00 98.25 102 ALA A O 1
ATOM 836 N N . LEU A 1 103 ? 20.512 -2.885 -22.896 1.00 97.81 103 LEU A N 1
ATOM 837 C CA . LEU A 1 103 ? 19.717 -1.828 -23.525 1.00 97.81 103 LEU A CA 1
ATOM 838 C C . LEU A 1 103 ? 19.024 -2.310 -24.811 1.00 97.81 103 LEU A C 1
ATOM 840 O O . LEU A 1 103 ? 17.865 -1.959 -25.053 1.00 97.81 103 LEU A O 1
ATOM 844 N N . ALA A 1 104 ? 19.705 -3.110 -25.636 1.00 98.06 104 ALA A N 1
ATOM 845 C CA . ALA A 1 104 ? 19.102 -3.724 -26.818 1.00 98.06 104 ALA A CA 1
ATOM 846 C C . ALA A 1 104 ? 17.933 -4.645 -26.431 1.00 98.06 104 ALA A C 1
ATOM 848 O O . ALA A 1 104 ? 16.868 -4.557 -27.039 1.00 98.06 104 ALA A O 1
ATOM 849 N N . ASN A 1 105 ? 18.074 -5.424 -25.353 1.00 98.56 105 ASN A N 1
ATOM 850 C CA . ASN A 1 105 ? 17.005 -6.262 -24.809 1.00 98.56 105 ASN A CA 1
ATOM 851 C C . ASN A 1 105 ? 15.787 -5.434 -24.364 1.00 98.56 105 ASN A C 1
ATOM 853 O O . ASN A 1 105 ? 14.662 -5.765 -24.737 1.00 98.56 105 ASN A O 1
ATOM 857 N N . LEU A 1 106 ? 15.985 -4.322 -23.637 1.00 97.25 106 LEU A N 1
ATOM 858 C CA . LEU A 1 106 ? 14.894 -3.400 -23.267 1.00 97.25 106 LEU A CA 1
ATOM 859 C C . LEU A 1 106 ? 14.128 -2.896 -24.498 1.00 97.25 106 LEU A C 1
ATOM 861 O O . LEU A 1 106 ? 12.893 -2.897 -24.520 1.00 97.25 106 LEU A O 1
ATOM 865 N N . LYS A 1 107 ? 14.864 -2.457 -25.529 1.00 97.31 107 LYS A N 1
ATOM 866 C CA . LYS A 1 107 ? 14.294 -1.964 -26.792 1.00 97.31 107 LYS A CA 1
ATOM 867 C C . LYS A 1 107 ? 13.546 -3.074 -27.532 1.00 97.31 107 LYS A C 1
ATOM 869 O O . LYS A 1 107 ? 12.440 -2.827 -28.011 1.00 97.31 107 LYS A O 1
ATOM 874 N N . GLY A 1 108 ? 14.106 -4.281 -27.569 1.00 98.12 108 GLY A N 1
ATOM 875 C CA . GLY A 1 108 ? 13.498 -5.464 -28.173 1.00 98.12 108 GLY A CA 1
ATOM 876 C C . GLY A 1 108 ? 12.187 -5.863 -27.501 1.00 98.12 108 GLY A C 1
ATOM 877 O O . GLY A 1 108 ? 11.177 -6.024 -28.183 1.00 98.12 108 GLY A O 1
ATOM 878 N N . ILE A 1 109 ? 12.155 -5.925 -26.164 1.00 98.50 109 ILE A N 1
ATOM 879 C CA . ILE A 1 109 ? 10.936 -6.217 -25.388 1.00 98.50 109 ILE A CA 1
ATOM 880 C C . ILE A 1 109 ? 9.849 -5.183 -25.697 1.00 98.50 109 ILE A C 1
ATOM 882 O O . ILE A 1 109 ? 8.716 -5.542 -26.022 1.00 98.50 109 ILE A O 1
ATOM 886 N N . LYS A 1 110 ? 10.194 -3.890 -25.660 1.00 97.38 110 LYS A N 1
ATOM 887 C CA . LYS A 1 110 ? 9.261 -2.810 -26.005 1.00 97.38 110 LYS A CA 1
ATOM 888 C C . LYS A 1 110 ? 8.733 -2.945 -27.439 1.00 97.38 110 LYS A C 1
ATOM 890 O O . LYS A 1 110 ? 7.532 -2.799 -27.662 1.00 97.38 110 LYS A O 1
ATOM 895 N N . ALA A 1 111 ? 9.607 -3.229 -28.404 1.00 97.81 111 ALA A N 1
ATOM 896 C CA . ALA A 1 111 ? 9.231 -3.400 -29.805 1.00 97.81 111 ALA A CA 1
ATOM 897 C C . ALA A 1 111 ? 8.315 -4.618 -30.018 1.00 97.81 111 ALA A C 1
ATOM 899 O O . ALA A 1 111 ? 7.360 -4.531 -30.791 1.00 97.81 111 ALA A O 1
ATOM 900 N N . ALA A 1 112 ? 8.556 -5.719 -29.304 1.00 98.25 112 ALA A N 1
ATOM 901 C CA . ALA A 1 112 ? 7.713 -6.910 -29.341 1.00 98.25 112 ALA A CA 1
ATOM 902 C C . ALA A 1 112 ? 6.292 -6.625 -28.841 1.00 98.25 112 ALA A C 1
ATOM 904 O O . ALA A 1 112 ? 5.321 -6.978 -29.514 1.00 98.25 112 ALA A O 1
ATOM 905 N N . ILE A 1 113 ? 6.167 -5.911 -27.717 1.00 98.12 113 ILE A N 1
ATOM 906 C CA . ILE A 1 113 ? 4.867 -5.502 -27.164 1.00 98.12 113 ILE A CA 1
ATOM 907 C C . ILE A 1 113 ? 4.133 -4.584 -28.145 1.00 98.12 113 ILE A C 1
ATOM 909 O O . ILE A 1 113 ? 2.978 -4.834 -28.486 1.00 98.12 113 ILE A O 1
ATOM 913 N N . ALA A 1 114 ? 4.823 -3.571 -28.672 1.00 97.31 114 ALA A N 1
ATOM 914 C CA . ALA A 1 114 ? 4.254 -2.666 -29.665 1.00 97.31 114 ALA A CA 1
ATOM 915 C C . ALA A 1 114 ? 3.766 -3.411 -30.917 1.00 97.31 114 ALA A C 1
ATOM 917 O O . ALA A 1 114 ? 2.684 -3.128 -31.432 1.00 97.31 114 ALA A O 1
ATOM 918 N N . LYS A 1 115 ? 4.539 -4.396 -31.397 1.00 97.56 115 LYS A N 1
ATOM 919 C CA . LYS A 1 115 ? 4.187 -5.194 -32.575 1.00 97.56 115 LYS A CA 1
ATOM 920 C C . LYS A 1 115 ? 2.975 -6.089 -32.329 1.00 97.56 115 LYS A C 1
ATOM 922 O O . LYS A 1 115 ? 2.124 -6.179 -33.213 1.00 97.56 115 LYS A O 1
ATOM 927 N N . GLY A 1 116 ? 2.895 -6.731 -31.165 1.00 96.56 116 GLY A N 1
ATOM 928 C CA . GLY A 1 116 ? 1.743 -7.542 -30.774 1.00 96.56 116 GLY A CA 1
ATOM 929 C C . GLY A 1 116 ? 0.468 -6.705 -30.686 1.00 96.56 116 GLY A C 1
ATOM 930 O O . GLY A 1 116 ? -0.528 -7.031 -31.330 1.00 96.56 116 GLY A O 1
ATOM 931 N N . ALA A 1 117 ? 0.535 -5.565 -29.993 1.00 96.12 117 ALA A N 1
ATOM 932 C CA . ALA A 1 117 ? -0.593 -4.648 -29.857 1.00 96.12 117 ALA A CA 1
ATOM 933 C C . ALA A 1 117 ? -1.048 -4.077 -31.213 1.00 96.12 117 ALA A C 1
ATOM 935 O O . ALA A 1 117 ? -2.239 -4.072 -31.514 1.00 96.12 117 ALA A O 1
ATOM 936 N N . ALA A 1 118 ? -0.113 -3.678 -32.084 1.00 96.00 118 ALA A N 1
ATOM 937 C CA . ALA A 1 118 ? -0.428 -3.182 -33.428 1.00 96.00 118 ALA A CA 1
ATOM 938 C C . ALA A 1 118 ? -1.087 -4.239 -34.336 1.00 96.00 118 ALA A C 1
ATOM 940 O O . ALA A 1 118 ? -1.749 -3.886 -35.308 1.00 96.00 118 ALA A O 1
ATOM 941 N N . ARG A 1 119 ? -0.921 -5.533 -34.034 1.00 94.75 119 ARG A N 1
ATOM 942 C CA . ARG A 1 119 ? -1.615 -6.641 -34.713 1.00 94.75 119 ARG A CA 1
ATOM 943 C C . ARG A 1 119 ? -2.992 -6.950 -34.115 1.00 94.75 119 ARG A C 1
ATOM 945 O O . ARG A 1 119 ? -3.639 -7.886 -34.570 1.00 94.75 119 ARG A O 1
ATOM 952 N N . GLY A 1 120 ? -3.428 -6.199 -33.103 1.00 93.69 120 GLY A N 1
ATOM 953 C CA . GLY A 1 120 ? -4.678 -6.449 -32.388 1.00 93.69 120 GLY A CA 1
ATOM 954 C C . GLY A 1 120 ? -4.636 -7.693 -31.496 1.00 93.69 120 GLY A C 1
ATOM 955 O O . GLY A 1 120 ? -5.690 -8.228 -31.159 1.00 93.69 120 GLY A O 1
ATOM 956 N N . ALA A 1 121 ? -3.443 -8.181 -31.131 1.00 94.50 121 ALA A N 1
ATOM 957 C CA . ALA A 1 121 ? -3.326 -9.315 -30.223 1.00 94.50 121 ALA A CA 1
ATOM 958 C C . ALA A 1 121 ? -3.791 -8.916 -28.817 1.00 94.50 121 ALA A C 1
ATOM 960 O O . ALA A 1 121 ? -3.357 -7.898 -28.278 1.00 94.50 121 ALA A O 1
ATOM 961 N N . LYS A 1 122 ? -4.637 -9.750 -28.209 1.00 94.62 122 LYS A N 1
ATOM 962 C CA . LYS A 1 122 ? -5.020 -9.617 -26.798 1.00 94.62 122 LYS A CA 1
ATOM 963 C C . LYS A 1 122 ? -3.958 -10.201 -25.879 1.00 94.62 122 LYS A C 1
ATOM 965 O O . LYS A 1 122 ? -3.826 -9.750 -24.753 1.00 94.62 122 LYS A O 1
ATOM 970 N N . TRP A 1 123 ? -3.212 -11.196 -26.350 1.00 96.50 123 TRP A N 1
ATOM 971 C CA . TRP A 1 123 ? -2.145 -11.857 -25.607 1.00 96.50 123 TRP A CA 1
ATOM 972 C C . TRP A 1 123 ? -0.811 -11.633 -26.301 1.00 96.50 123 TRP A C 1
ATOM 974 O O . TRP A 1 123 ? -0.668 -11.925 -27.484 1.00 96.50 123 TRP A O 1
ATOM 984 N N . ILE A 1 124 ? 0.176 -11.152 -25.559 1.00 98.00 124 ILE A N 1
ATOM 985 C CA . ILE A 1 124 ? 1.556 -10.985 -26.006 1.00 98.00 124 ILE A CA 1
ATOM 986 C C . ILE A 1 124 ? 2.403 -11.849 -25.085 1.00 98.00 124 ILE A C 1
ATOM 988 O O . ILE A 1 124 ? 2.554 -11.524 -23.909 1.00 98.00 124 ILE A O 1
ATOM 992 N N . VAL A 1 125 ? 2.896 -12.970 -25.609 1.00 97.69 125 VAL A N 1
ATOM 993 C CA . VAL A 1 125 ? 3.502 -14.036 -24.806 1.00 97.69 125 VAL A CA 1
ATOM 994 C C . VAL A 1 125 ? 4.987 -14.134 -25.116 1.00 97.69 125 VAL A C 1
ATOM 996 O O . VAL A 1 125 ? 5.370 -14.476 -26.237 1.00 97.69 125 VAL A O 1
ATOM 999 N N . PHE A 1 126 ? 5.822 -13.852 -24.122 1.00 98.12 126 PHE A N 1
ATOM 1000 C CA . PHE A 1 126 ? 7.258 -14.092 -24.193 1.00 98.12 126 PHE A CA 1
ATOM 1001 C C . PHE A 1 126 ? 7.580 -15.538 -23.801 1.00 98.12 126 PHE A C 1
ATOM 1003 O O . PHE A 1 126 ? 6.894 -16.112 -22.955 1.00 98.12 126 PHE A O 1
ATOM 1010 N N . PRO A 1 127 ? 8.618 -16.150 -24.390 1.00 97.12 127 PRO A N 1
ATOM 1011 C CA . PRO A 1 127 ? 9.110 -17.442 -23.945 1.00 97.12 127 PRO A CA 1
ATOM 1012 C C . PRO A 1 127 ? 9.885 -17.291 -22.633 1.00 97.12 127 PRO A C 1
ATOM 1014 O O . PRO A 1 127 ? 10.492 -16.252 -22.364 1.00 97.12 127 PRO A O 1
ATOM 1017 N N . LYS A 1 128 ? 9.923 -18.368 -21.844 1.00 97.50 128 LYS A N 1
ATOM 1018 C CA . LYS A 1 128 ? 10.778 -18.451 -20.660 1.00 97.50 128 LYS A CA 1
ATOM 1019 C C . LYS A 1 128 ? 12.244 -18.282 -21.065 1.00 97.50 128 LYS A C 1
ATOM 1021 O O . LYS A 1 128 ? 12.766 -19.073 -21.846 1.00 97.50 128 LYS A O 1
ATOM 1026 N N . ALA A 1 129 ? 12.905 -17.277 -20.505 1.00 97.75 129 ALA A N 1
ATOM 1027 C CA . ALA A 1 129 ? 14.321 -17.001 -20.714 1.00 97.75 129 ALA A CA 1
ATOM 1028 C C . ALA A 1 129 ? 14.878 -16.161 -19.559 1.00 97.75 129 ALA A C 1
ATOM 1030 O O . ALA A 1 129 ? 14.117 -15.513 -18.844 1.00 97.75 129 ALA A O 1
ATOM 1031 N N . GLU A 1 130 ? 16.199 -16.135 -19.401 1.00 98.62 130 GLU A N 1
ATOM 1032 C CA . GLU A 1 130 ? 16.881 -15.184 -18.520 1.00 98.62 130 GLU A CA 1
ATOM 1033 C C . GLU A 1 130 ? 17.437 -14.039 -19.357 1.00 98.62 130 GLU A C 1
ATOM 1035 O O . GLU A 1 130 ? 18.246 -14.268 -20.252 1.00 98.62 130 GLU A O 1
ATOM 1040 N N . ILE A 1 131 ? 16.980 -12.816 -19.112 1.00 98.75 131 ILE A N 1
ATOM 1041 C CA . ILE A 1 131 ? 17.250 -11.666 -19.973 1.00 98.75 131 ILE A CA 1
ATOM 1042 C C . ILE A 1 131 ? 17.842 -10.543 -19.113 1.00 98.75 131 ILE A C 1
ATOM 1044 O O . ILE A 1 131 ? 17.159 -10.042 -18.211 1.00 98.75 131 ILE A O 1
ATOM 1048 N N . PRO A 1 132 ? 19.089 -10.109 -19.377 1.00 98.44 132 PRO A N 1
ATOM 1049 C CA . PRO A 1 132 ? 19.639 -8.940 -18.714 1.00 98.44 132 PRO A CA 1
ATOM 1050 C C . PRO A 1 132 ? 18.965 -7.679 -19.260 1.00 98.44 132 PRO A C 1
ATOM 1052 O O . PRO A 1 132 ? 18.803 -7.513 -20.474 1.00 98.44 132 PRO A O 1
ATOM 1055 N N . ILE A 1 133 ? 18.594 -6.784 -18.354 1.00 98.38 133 ILE A N 1
ATOM 1056 C CA . ILE A 1 133 ? 18.096 -5.436 -18.632 1.00 98.38 133 ILE A CA 1
ATOM 1057 C C . ILE A 1 133 ? 18.915 -4.423 -17.825 1.00 98.38 133 ILE A C 1
ATOM 1059 O O . ILE A 1 133 ? 19.641 -4.795 -16.911 1.00 98.38 133 ILE A O 1
ATOM 1063 N N . CYS A 1 134 ? 18.828 -3.138 -18.148 1.00 97.44 134 CYS A N 1
ATOM 1064 C CA . CYS A 1 134 ? 19.510 -2.082 -17.397 1.00 97.44 134 CYS A CA 1
ATOM 1065 C C . CYS A 1 134 ? 18.576 -0.890 -17.156 1.00 97.44 134 CYS A C 1
ATOM 1067 O O . CYS A 1 134 ? 17.438 -0.857 -17.624 1.00 97.44 134 CYS A O 1
ATOM 1069 N N . TYR A 1 135 ? 19.048 0.119 -16.432 1.00 96.50 135 TYR A N 1
ATOM 1070 C CA . TYR A 1 135 ? 18.351 1.401 -16.362 1.00 96.50 135 TYR A CA 1
ATOM 1071 C C . TYR A 1 135 ? 18.795 2.328 -17.500 1.00 96.50 135 TYR A C 1
ATOM 1073 O O . TYR A 1 135 ? 19.918 2.234 -17.993 1.00 96.50 135 TYR A O 1
ATOM 1081 N N . SER A 1 136 ? 17.912 3.244 -17.908 1.00 94.88 136 SER A N 1
ATOM 1082 C CA . SER A 1 136 ? 18.246 4.339 -18.826 1.00 94.88 136 SER A CA 1
ATOM 1083 C C . SER A 1 136 ? 17.597 5.652 -18.385 1.00 94.88 136 SER A C 1
ATOM 1085 O O . SER A 1 136 ? 16.393 5.735 -18.084 1.00 94.88 136 SER A O 1
ATOM 1087 N N . SER A 1 137 ? 18.399 6.720 -18.401 1.00 93.38 137 SER A N 1
ATOM 1088 C CA . SER A 1 137 ? 17.924 8.093 -18.209 1.00 93.38 137 SER A CA 1
ATOM 1089 C C . SER A 1 137 ? 17.003 8.571 -19.335 1.00 93.38 137 SER A C 1
ATOM 1091 O O . SER A 1 137 ? 16.271 9.547 -19.147 1.00 93.38 137 SER A O 1
ATOM 1093 N N . ARG A 1 138 ? 17.002 7.901 -20.495 1.00 93.12 138 ARG A N 1
ATOM 1094 C CA . ARG A 1 138 ? 16.174 8.277 -21.643 1.00 93.12 138 ARG A CA 1
ATOM 1095 C C . ARG A 1 138 ? 14.774 7.652 -21.531 1.00 93.12 138 ARG A C 1
ATOM 1097 O O . ARG A 1 138 ? 14.655 6.432 -21.422 1.00 93.12 138 ARG A O 1
ATOM 1104 N N . PRO A 1 139 ? 13.687 8.444 -21.585 1.00 86.56 139 PRO A N 1
ATOM 1105 C CA . PRO A 1 139 ? 12.323 7.932 -21.436 1.00 86.56 139 PRO A CA 1
ATOM 1106 C C . PRO A 1 139 ? 11.924 6.872 -22.469 1.00 86.56 139 PRO A C 1
ATOM 1108 O O . PRO A 1 139 ? 11.145 5.974 -22.162 1.00 86.56 139 PRO A O 1
ATOM 1111 N N . ASN A 1 140 ? 12.452 6.954 -23.692 1.00 86.88 140 ASN A N 1
ATOM 1112 C CA . ASN A 1 140 ? 12.133 6.026 -24.777 1.00 86.88 140 ASN A CA 1
ATOM 1113 C C . ASN A 1 140 ? 12.836 4.661 -24.659 1.00 86.88 140 ASN A C 1
ATOM 1115 O O . ASN A 1 140 ? 12.472 3.749 -25.404 1.00 86.88 140 ASN A O 1
ATOM 1119 N N . GLU A 1 141 ? 13.776 4.508 -23.726 1.00 92.38 141 GLU A N 1
ATOM 1120 C CA . GLU A 1 141 ? 14.629 3.332 -23.521 1.00 92.38 141 GLU A CA 1
ATOM 1121 C C . GLU A 1 141 ? 14.234 2.549 -22.257 1.00 92.38 141 GLU A C 1
ATOM 1123 O O . GLU A 1 141 ? 15.048 2.270 -21.382 1.00 92.38 141 GLU A O 1
ATOM 1128 N N . ARG A 1 142 ? 12.940 2.243 -22.129 1.00 92.81 142 ARG A N 1
ATOM 1129 C CA . ARG A 1 142 ? 12.347 1.558 -20.970 1.00 92.81 142 ARG A CA 1
ATOM 1130 C C . ARG A 1 142 ? 11.284 0.575 -21.439 1.00 92.81 142 ARG A C 1
ATOM 1132 O O . ARG A 1 142 ? 10.659 0.817 -22.475 1.00 92.81 142 ARG A O 1
ATOM 1139 N N . ILE A 1 143 ? 11.025 -0.478 -20.665 1.00 96.12 143 ILE A N 1
ATOM 1140 C CA . ILE A 1 143 ? 9.858 -1.338 -20.894 1.00 96.12 143 ILE A CA 1
ATOM 1141 C C . ILE A 1 143 ? 8.620 -0.546 -20.460 1.00 96.12 143 ILE A C 1
ATOM 1143 O O . ILE A 1 143 ? 8.335 -0.413 -19.272 1.00 96.12 143 ILE A O 1
ATOM 1147 N N . PHE A 1 144 ? 7.929 0.037 -21.439 1.00 94.44 144 PHE A N 1
ATOM 1148 C CA . PHE A 1 144 ? 6.748 0.873 -21.244 1.00 94.44 144 PHE A CA 1
ATOM 1149 C C . PHE A 1 144 ? 5.544 0.196 -21.898 1.00 94.44 144 PHE A C 1
ATOM 1151 O O . PHE A 1 144 ? 5.524 0.017 -23.115 1.00 94.44 144 PHE A O 1
ATOM 1158 N N . ILE A 1 145 ? 4.574 -0.205 -21.081 1.00 96.00 145 ILE A N 1
ATOM 1159 C CA . ILE A 1 145 ? 3.336 -0.862 -21.494 1.00 96.00 145 ILE A CA 1
ATOM 1160 C C . ILE A 1 145 ? 2.223 0.179 -21.416 1.00 96.00 145 ILE A C 1
ATOM 1162 O O . ILE A 1 145 ? 1.716 0.478 -20.337 1.00 96.00 145 ILE A O 1
ATOM 1166 N N . ASN A 1 146 ? 1.874 0.737 -22.572 1.00 95.12 146 ASN A N 1
ATOM 1167 C CA . ASN A 1 146 ? 0.866 1.785 -22.735 1.00 95.12 146 ASN A CA 1
ATOM 1168 C C . ASN A 1 146 ? -0.203 1.411 -23.769 1.00 95.12 146 ASN A C 1
ATOM 1170 O O . ASN A 1 146 ? -0.692 2.248 -24.525 1.00 95.12 146 ASN A O 1
ATOM 1174 N N . TYR A 1 147 ? -0.532 0.123 -23.823 1.00 96.31 147 TYR A N 1
ATOM 1175 C CA . TYR A 1 147 ? -1.547 -0.431 -24.710 1.00 96.31 147 TYR A CA 1
ATOM 1176 C C . TYR A 1 147 ? -2.711 -0.947 -23.872 1.00 96.31 147 TYR A C 1
ATOM 1178 O O . TYR A 1 147 ? -2.488 -1.609 -22.859 1.00 96.31 147 TYR A O 1
ATOM 1186 N N . SER A 1 148 ? -3.934 -0.629 -24.293 1.00 96.00 148 SER A N 1
ATOM 1187 C CA . SER A 1 148 ? -5.171 -1.078 -23.649 1.00 96.00 148 SER A CA 1
ATOM 1188 C C . SER A 1 148 ? -5.664 -2.406 -24.219 1.00 96.00 148 SER A C 1
ATOM 1190 O O . SER A 1 148 ? -5.443 -2.686 -25.396 1.00 96.00 148 SER A O 1
ATOM 1192 N N . ASN A 1 149 ? -6.421 -3.168 -23.426 1.00 96.06 149 ASN A N 1
ATOM 1193 C CA . ASN A 1 149 ? -7.014 -4.457 -23.810 1.00 96.06 149 ASN A CA 1
ATOM 1194 C C . ASN A 1 149 ? -5.974 -5.528 -24.178 1.00 96.06 149 ASN A C 1
ATOM 1196 O O . ASN A 1 149 ? -6.210 -6.342 -25.075 1.00 96.06 149 ASN A O 1
ATOM 1200 N N . VAL A 1 150 ? -4.825 -5.518 -23.498 1.00 96.56 150 VAL A N 1
ATOM 1201 C CA . VAL A 1 150 ? -3.736 -6.475 -23.733 1.00 96.56 150 VAL A CA 1
ATOM 1202 C C . VAL A 1 150 ? -3.291 -7.161 -22.447 1.00 96.56 150 VAL A C 1
ATOM 1204 O O . VAL A 1 150 ? -3.288 -6.587 -21.359 1.00 96.56 150 VAL A O 1
ATOM 1207 N N . ILE A 1 151 ? -2.847 -8.399 -22.595 1.00 97.81 151 ILE A N 1
ATOM 1208 C CA . ILE A 1 151 ? -2.203 -9.208 -21.573 1.00 97.81 151 ILE A CA 1
ATOM 1209 C C . ILE A 1 151 ? -0.765 -9.414 -22.028 1.00 97.81 151 ILE A C 1
ATOM 1211 O O . ILE A 1 151 ? -0.513 -10.049 -23.052 1.00 97.81 151 ILE A O 1
ATOM 1215 N N . VAL A 1 152 ? 0.173 -8.856 -21.271 1.00 98.38 152 VAL A N 1
ATOM 1216 C CA . VAL A 1 152 ? 1.606 -9.075 -21.458 1.00 98.38 152 VAL A CA 1
ATOM 1217 C C . VAL A 1 152 ? 2.028 -10.182 -20.500 1.00 98.38 152 VAL A C 1
ATOM 1219 O O . VAL A 1 152 ? 2.157 -9.972 -19.292 1.00 98.38 152 VAL A O 1
ATOM 1222 N N . ASP A 1 153 ? 2.194 -11.377 -21.054 1.00 98.44 153 ASP A N 1
ATOM 1223 C CA . ASP A 1 153 ? 2.598 -12.581 -20.339 1.00 98.44 153 ASP A CA 1
ATOM 1224 C C . ASP A 1 153 ? 4.081 -12.838 -20.607 1.00 98.44 153 ASP A C 1
ATOM 1226 O O . ASP A 1 153 ? 4.484 -13.109 -21.738 1.00 98.44 153 ASP A O 1
ATOM 1230 N N . PHE A 1 154 ? 4.914 -12.741 -19.574 1.00 98.38 154 PHE A N 1
ATOM 1231 C CA . PHE A 1 154 ? 6.351 -12.964 -19.713 1.00 98.38 154 PHE A CA 1
ATOM 1232 C C . PHE A 1 154 ? 6.739 -14.452 -19.732 1.00 98.38 154 PHE A C 1
ATOM 1234 O O . PHE A 1 154 ? 7.924 -14.768 -19.781 1.00 98.38 154 PHE A O 1
ATOM 1241 N N . GLY A 1 155 ? 5.771 -15.375 -19.680 1.00 95.19 155 GLY A N 1
ATOM 1242 C CA . GLY A 1 155 ? 5.996 -16.815 -19.831 1.00 95.19 155 GLY A CA 1
ATOM 1243 C C . GLY A 1 155 ? 6.915 -17.434 -18.776 1.00 95.19 155 GLY A C 1
ATOM 1244 O O . GLY A 1 155 ? 7.500 -18.489 -19.011 1.00 95.19 155 GLY A O 1
ATOM 1245 N N . GLY A 1 156 ? 7.078 -16.781 -17.624 1.00 95.94 156 GLY A N 1
ATOM 1246 C CA . GLY A 1 156 ? 8.023 -17.169 -16.579 1.00 95.94 156 GLY A CA 1
ATOM 1247 C C . GLY A 1 156 ? 9.458 -16.702 -16.830 1.00 95.94 156 GLY A C 1
ATOM 1248 O O . GLY A 1 156 ? 10.375 -17.254 -16.222 1.00 95.94 156 GLY A O 1
ATOM 1249 N N . ALA A 1 157 ? 9.680 -15.740 -17.730 1.00 98.19 157 ALA A N 1
ATOM 1250 C CA . ALA A 1 157 ? 10.997 -15.162 -17.963 1.00 98.19 157 ALA A CA 1
ATOM 1251 C C . ALA A 1 157 ? 11.536 -14.442 -16.717 1.00 98.19 157 ALA A C 1
ATOM 1253 O O . ALA A 1 157 ? 10.794 -13.787 -15.976 1.00 98.19 157 ALA A O 1
ATOM 1254 N N . THR A 1 158 ? 12.851 -14.533 -16.535 1.00 98.81 158 THR A N 1
ATOM 1255 C CA . THR A 1 158 ? 13.604 -13.764 -15.549 1.00 98.81 158 THR A CA 1
ATOM 1256 C C . THR A 1 158 ? 14.179 -12.530 -16.228 1.00 98.81 158 THR A C 1
ATOM 1258 O O . THR A 1 158 ? 15.021 -12.643 -17.115 1.00 98.81 158 THR A O 1
ATOM 1261 N N . LEU A 1 159 ? 13.765 -11.348 -15.790 1.00 98.75 159 LEU A N 1
ATOM 1262 C CA . LEU A 1 159 ? 14.393 -10.082 -16.144 1.00 98.75 159 LEU A CA 1
ATOM 1263 C C . LEU A 1 159 ? 15.296 -9.664 -14.978 1.00 98.75 159 LEU A C 1
ATOM 1265 O O . LEU A 1 159 ? 14.797 -9.376 -13.890 1.00 98.75 159 LEU A O 1
ATOM 1269 N N . LYS A 1 160 ? 16.616 -9.638 -15.181 1.00 98.50 160 LYS A N 1
ATOM 1270 C CA . LYS A 1 160 ? 17.566 -9.162 -14.161 1.00 98.50 160 LYS A CA 1
ATOM 1271 C C . LYS A 1 160 ? 18.136 -7.813 -14.569 1.00 98.50 160 LYS A C 1
ATOM 1273 O O . LYS A 1 160 ? 18.702 -7.684 -15.653 1.00 98.50 160 LYS A O 1
ATOM 1278 N N . VAL A 1 161 ? 18.017 -6.826 -13.688 1.00 98.25 161 VAL A N 1
ATOM 1279 C CA . VAL A 1 161 ? 18.710 -5.550 -13.837 1.00 98.25 161 VAL A CA 1
ATOM 1280 C C . VAL A 1 161 ? 20.194 -5.760 -13.556 1.00 98.25 161 VAL A C 1
ATOM 1282 O O . VAL A 1 161 ? 20.559 -6.115 -12.441 1.00 98.25 161 VAL A O 1
ATOM 1285 N N . ILE A 1 162 ? 21.043 -5.516 -14.554 1.00 97.56 162 ILE A N 1
ATOM 1286 C CA . ILE A 1 162 ? 22.489 -5.406 -14.354 1.00 97.56 162 ILE A CA 1
ATOM 1287 C C . ILE A 1 162 ? 22.836 -3.975 -13.942 1.00 97.56 162 ILE A C 1
ATOM 1289 O O . ILE A 1 162 ? 22.353 -3.000 -14.533 1.00 97.56 162 ILE A O 1
ATOM 1293 N N . TYR A 1 163 ? 23.644 -3.853 -12.897 1.00 96.00 163 TYR A N 1
ATOM 1294 C CA . TYR A 1 163 ? 24.022 -2.574 -12.320 1.00 96.00 163 TYR A CA 1
ATOM 1295 C C . TYR A 1 163 ? 25.336 -2.678 -11.539 1.00 96.00 163 TYR A C 1
ATOM 1297 O O . TYR A 1 163 ? 25.636 -3.715 -10.956 1.00 96.00 163 TYR A O 1
ATOM 1305 N N . ASP A 1 164 ? 26.087 -1.580 -11.481 1.00 93.44 164 ASP A N 1
ATOM 1306 C CA . ASP A 1 164 ? 27.289 -1.439 -10.665 1.00 93.44 164 ASP A CA 1
ATOM 1307 C C . ASP A 1 164 ? 27.260 -0.094 -9.943 1.00 93.44 164 ASP A C 1
ATOM 1309 O O . ASP A 1 164 ? 26.975 0.942 -10.548 1.00 93.44 164 ASP A O 1
ATOM 1313 N N . SER A 1 165 ? 27.579 -0.099 -8.648 1.00 93.12 165 SER A N 1
ATOM 1314 C CA . SER A 1 165 ? 27.687 1.136 -7.866 1.00 93.12 165 SER A CA 1
ATOM 1315 C C . SER A 1 165 ? 29.091 1.741 -7.842 1.00 93.12 165 SER A C 1
ATOM 1317 O O . SER A 1 165 ? 29.252 2.872 -7.385 1.00 93.12 165 SER A O 1
ATOM 1319 N N . GLU A 1 166 ? 30.077 1.025 -8.389 1.00 91.06 166 GLU A N 1
ATOM 1320 C CA . GLU A 1 166 ? 31.487 1.437 -8.471 1.00 91.06 166 GLU A CA 1
ATOM 1321 C C . GLU A 1 166 ? 31.884 1.890 -9.886 1.00 91.06 166 GLU A C 1
ATOM 1323 O O . GLU A 1 166 ? 32.671 2.819 -10.036 1.00 91.06 166 GLU A O 1
ATOM 1328 N N . LYS A 1 167 ? 31.275 1.313 -10.933 1.00 92.81 167 LYS A N 1
ATOM 1329 C CA . LYS A 1 167 ? 31.472 1.719 -12.333 1.00 92.81 167 LYS A CA 1
ATOM 1330 C C . LYS A 1 167 ? 30.215 2.379 -12.886 1.00 92.81 167 LYS A C 1
ATOM 1332 O O . LYS A 1 167 ? 29.114 1.842 -12.795 1.00 92.81 167 LYS A O 1
ATOM 1337 N N . ARG A 1 168 ? 30.363 3.553 -13.502 1.00 93.31 168 ARG A N 1
ATOM 1338 C CA . ARG A 1 168 ? 29.229 4.275 -14.089 1.00 93.31 168 ARG A CA 1
ATOM 1339 C C . ARG A 1 168 ? 28.676 3.531 -15.303 1.00 93.31 168 ARG A C 1
ATOM 1341 O O . ARG A 1 168 ? 29.370 3.376 -16.299 1.00 93.31 168 ARG A O 1
ATOM 1348 N N . SER A 1 169 ? 27.390 3.184 -15.261 1.00 94.88 169 SER A N 1
ATOM 1349 C CA . SER A 1 169 ? 26.670 2.736 -16.459 1.00 94.88 169 SER A CA 1
ATOM 1350 C C . SER A 1 169 ? 26.736 3.801 -17.569 1.00 94.88 169 SER A C 1
ATOM 1352 O O . SER A 1 169 ? 26.472 4.977 -17.284 1.00 94.88 169 SER A O 1
ATOM 1354 N N . PRO A 1 170 ? 26.961 3.422 -18.843 1.00 95.69 170 PRO A N 1
ATOM 1355 C CA . PRO A 1 170 ? 26.977 4.361 -19.970 1.00 95.69 170 PRO A CA 1
ATOM 1356 C C . PRO A 1 170 ? 25.628 5.070 -20.197 1.00 95.69 170 PRO A C 1
ATOM 1358 O O . PRO A 1 170 ? 25.556 6.053 -20.933 1.00 95.69 170 PRO A O 1
ATOM 1361 N N . PHE A 1 171 ? 24.550 4.604 -19.555 1.00 96.38 171 PHE A N 1
ATOM 1362 C CA . PHE A 1 171 ? 23.209 5.193 -19.653 1.00 96.38 171 PHE A CA 1
ATOM 1363 C C . PHE A 1 171 ? 22.802 6.011 -18.425 1.00 96.38 171 PHE A C 1
ATOM 1365 O O . PHE A 1 171 ? 21.688 6.548 -18.392 1.00 96.38 171 PHE A O 1
ATOM 1372 N N . HIS A 1 172 ? 23.703 6.163 -17.446 1.00 94.81 172 HIS A N 1
ATOM 1373 C CA . HIS A 1 172 ? 23.539 7.110 -16.350 1.00 94.81 172 HIS A CA 1
ATOM 1374 C C . HIS A 1 172 ? 23.840 8.530 -16.851 1.00 94.81 172 HIS A C 1
ATOM 1376 O O . HIS A 1 172 ? 24.925 9.081 -16.655 1.00 94.81 172 HIS A O 1
ATOM 1382 N N . LEU A 1 173 ? 22.844 9.121 -17.510 1.00 95.12 173 LEU A N 1
ATOM 1383 C CA . LEU A 1 173 ? 22.930 10.423 -18.171 1.00 95.12 173 LEU A CA 1
ATOM 1384 C C . LEU A 1 173 ? 22.069 11.481 -17.462 1.00 95.12 173 LEU A C 1
ATOM 1386 O O . LEU A 1 173 ? 21.091 11.152 -16.787 1.00 95.12 173 LEU A O 1
ATOM 1390 N N . THR A 1 174 ? 22.379 12.753 -17.686 1.00 94.38 174 THR A N 1
ATOM 1391 C CA . THR A 1 174 ? 21.569 13.911 -17.289 1.00 94.38 174 THR A CA 1
ATOM 1392 C C . THR A 1 174 ? 21.118 14.657 -18.542 1.00 94.38 174 THR A C 1
ATOM 1394 O O . THR A 1 174 ? 21.900 14.835 -19.472 1.00 94.38 174 THR A O 1
ATOM 1397 N N . TYR A 1 175 ? 19.851 15.078 -18.585 1.00 93.88 175 TYR A N 1
ATOM 1398 C CA . TYR A 1 175 ? 19.345 15.918 -19.672 1.00 93.88 175 TYR A CA 1
ATOM 1399 C C . TYR A 1 175 ? 19.775 17.369 -19.452 1.00 93.88 175 TYR A C 1
ATOM 1401 O O . TYR A 1 175 ? 19.355 18.005 -18.482 1.00 93.88 175 TYR A O 1
ATOM 1409 N N . ASP A 1 176 ? 20.594 17.886 -20.358 1.00 93.69 176 ASP A N 1
ATOM 1410 C CA . ASP A 1 176 ? 21.000 19.281 -20.388 1.00 93.69 176 ASP A CA 1
ATOM 1411 C C . ASP A 1 176 ? 19.944 20.105 -21.139 1.00 93.69 176 ASP A C 1
ATOM 1413 O O . ASP A 1 176 ? 19.682 19.907 -22.327 1.00 93.69 176 ASP A O 1
ATOM 1417 N N . LYS A 1 177 ? 19.314 21.045 -20.426 1.00 92.94 177 LYS A N 1
ATOM 1418 C CA . LYS A 1 177 ? 18.261 21.907 -20.977 1.00 92.94 177 LYS A CA 1
ATOM 1419 C C . LYS A 1 177 ? 18.787 22.913 -22.002 1.00 92.94 177 LYS A C 1
ATOM 1421 O O . LYS A 1 177 ? 18.006 23.323 -22.859 1.00 92.94 177 LYS A O 1
ATOM 1426 N N . ASN A 1 178 ? 20.059 23.301 -21.913 1.00 93.44 178 ASN A N 1
ATOM 1427 C CA . ASN A 1 178 ? 20.663 24.298 -22.793 1.00 93.44 178 ASN A CA 1
ATOM 1428 C C . ASN A 1 178 ? 20.946 23.685 -24.163 1.00 93.44 178 ASN A C 1
ATOM 1430 O O . ASN A 1 178 ? 20.534 24.225 -25.186 1.00 93.44 178 ASN A O 1
ATOM 1434 N N . THR A 1 179 ? 21.582 22.514 -24.172 1.00 93.69 179 THR A N 1
ATOM 1435 C CA . THR A 1 179 ? 21.907 21.796 -25.413 1.00 93.69 179 THR A CA 1
ATOM 1436 C C . THR A 1 179 ? 20.766 20.912 -25.912 1.00 93.69 179 THR A C 1
ATOM 1438 O O . THR A 1 179 ? 20.781 20.494 -27.065 1.00 93.69 179 THR A O 1
ATOM 1441 N N . LYS A 1 180 ? 19.758 20.631 -25.072 1.00 93.81 180 LYS A N 1
ATOM 1442 C CA . LYS A 1 180 ? 18.672 19.669 -25.336 1.00 93.81 180 LYS A CA 1
ATOM 1443 C C . LYS A 1 180 ? 19.193 18.256 -25.626 1.00 93.81 180 LYS A C 1
ATOM 1445 O O . LYS A 1 180 ? 18.586 17.507 -26.391 1.00 93.81 180 LYS A O 1
ATOM 1450 N N . THR A 1 181 ? 20.311 17.881 -25.005 1.00 94.12 181 THR A N 1
ATOM 1451 C CA . THR A 1 181 ? 20.939 16.565 -25.177 1.00 94.12 181 THR A CA 1
ATOM 1452 C C . THR A 1 181 ? 21.149 15.855 -23.843 1.00 94.12 181 THR A C 1
ATOM 1454 O O . THR A 1 181 ? 21.038 16.445 -22.769 1.00 94.12 181 THR A O 1
ATOM 1457 N N . TYR A 1 182 ? 21.404 14.549 -23.907 1.00 93.81 182 TYR A N 1
ATOM 1458 C CA . TYR A 1 182 ? 21.798 13.764 -22.743 1.00 93.81 182 TYR A CA 1
ATOM 1459 C C . TYR A 1 182 ? 23.320 13.690 -22.669 1.00 93.81 182 TYR A C 1
ATOM 1461 O O . TYR A 1 182 ? 23.946 13.165 -23.587 1.00 93.81 182 TYR A O 1
ATOM 1469 N N . ILE A 1 183 ? 23.881 14.152 -21.556 1.00 95.06 183 ILE A N 1
ATOM 1470 C CA . ILE A 1 183 ? 25.315 14.104 -21.249 1.00 95.06 183 ILE A CA 1
ATOM 1471 C C . ILE A 1 183 ? 25.574 13.145 -20.080 1.00 95.06 183 ILE A C 1
ATOM 1473 O O . ILE A 1 183 ? 24.639 12.862 -19.322 1.00 95.06 183 ILE A O 1
ATOM 1477 N N . PRO A 1 184 ? 26.801 12.627 -19.894 1.00 94.31 184 PRO A N 1
ATOM 1478 C CA . PRO A 1 184 ? 27.141 11.825 -18.722 1.00 94.31 184 PRO A CA 1
ATOM 1479 C C . PRO A 1 184 ? 26.739 12.519 -17.416 1.00 94.31 184 PRO A C 1
ATOM 1481 O O . PRO A 1 184 ? 26.971 13.712 -17.224 1.00 94.31 184 PRO A O 1
ATOM 1484 N N . SER A 1 185 ? 26.088 11.780 -16.518 1.00 93.81 185 SER A N 1
ATOM 1485 C CA . SER A 1 185 ? 25.674 12.319 -15.223 1.00 93.81 185 SER A CA 1
ATOM 1486 C C . SER A 1 185 ? 26.891 12.594 -14.343 1.00 93.81 185 SER A C 1
ATOM 1488 O O . SER A 1 185 ? 27.762 11.741 -14.199 1.00 93.81 185 SER A O 1
ATOM 1490 N N . THR A 1 186 ? 26.910 13.750 -13.685 1.00 93.38 186 THR A N 1
ATOM 1491 C CA . THR A 1 186 ? 27.895 14.089 -12.647 1.00 93.38 186 THR A CA 1
ATOM 1492 C C . THR A 1 186 ? 27.482 13.600 -11.258 1.00 93.38 186 THR A C 1
ATOM 1494 O O . THR A 1 186 ? 28.255 13.702 -10.310 1.00 93.38 186 THR A O 1
ATOM 1497 N N . LYS A 1 187 ? 26.268 13.049 -11.108 1.00 92.94 187 LYS A N 1
ATOM 1498 C CA . LYS A 1 187 ? 25.804 12.504 -9.826 1.00 92.94 187 LYS A CA 1
ATOM 1499 C C . LYS A 1 187 ? 26.618 11.266 -9.438 1.00 92.94 187 LYS A C 1
ATOM 1501 O O . LYS A 1 187 ? 27.069 10.549 -10.342 1.00 92.94 187 LYS A O 1
ATOM 1506 N N . PRO A 1 188 ? 26.767 10.957 -8.138 1.00 93.25 188 PRO A N 1
ATOM 1507 C CA . PRO A 1 188 ? 27.463 9.748 -7.705 1.00 93.25 188 PRO A CA 1
ATOM 1508 C C . PRO A 1 188 ? 26.872 8.492 -8.354 1.00 93.25 188 PRO A C 1
ATOM 1510 O O . PRO A 1 188 ? 25.656 8.408 -8.550 1.00 93.25 188 PRO A O 1
ATOM 1513 N N . VAL A 1 189 ? 27.723 7.527 -8.708 1.00 92.06 189 VAL A N 1
ATOM 1514 C CA . VAL A 1 189 ? 27.338 6.345 -9.502 1.00 92.06 189 VAL A CA 1
ATOM 1515 C C . VAL A 1 189 ? 26.176 5.583 -8.861 1.00 92.06 189 VAL A C 1
ATOM 1517 O O . VAL A 1 189 ? 25.194 5.304 -9.554 1.00 92.06 189 VAL A O 1
ATOM 1520 N N . TYR A 1 190 ? 26.242 5.372 -7.541 1.00 92.50 190 TYR A N 1
ATOM 1521 C CA . TYR A 1 190 ? 25.244 4.660 -6.732 1.00 92.50 190 TYR A CA 1
ATOM 1522 C C . TYR A 1 190 ? 23.828 5.279 -6.755 1.00 92.50 190 TYR A C 1
ATOM 1524 O O . TYR A 1 190 ? 22.861 4.596 -6.428 1.00 92.50 190 TYR A O 1
ATOM 1532 N N . THR A 1 191 ? 23.674 6.546 -7.167 1.00 93.06 191 THR A N 1
ATOM 1533 C CA . THR A 1 191 ? 22.383 7.276 -7.168 1.00 93.06 191 THR A CA 1
ATOM 1534 C C . THR A 1 191 ? 21.543 7.061 -8.434 1.00 93.06 191 THR A C 1
ATOM 1536 O O . THR A 1 191 ? 20.519 7.726 -8.626 1.00 93.06 191 THR A O 1
ATOM 1539 N N . PHE A 1 192 ? 21.981 6.194 -9.356 1.00 93.00 192 PHE A N 1
ATOM 1540 C CA . PHE A 1 192 ? 21.273 6.010 -10.621 1.00 93.00 192 PHE A CA 1
ATOM 1541 C C . PHE A 1 192 ? 19.885 5.397 -10.386 1.00 93.00 192 PHE A C 1
ATOM 1543 O O . PHE A 1 192 ? 19.752 4.277 -9.900 1.00 93.00 192 PHE A O 1
ATOM 1550 N N . ALA A 1 193 ? 18.850 6.155 -10.741 1.00 91.38 193 ALA A N 1
ATOM 1551 C CA . ALA A 1 193 ? 17.454 5.791 -10.552 1.00 91.38 193 ALA A CA 1
ATOM 1552 C C . ALA A 1 193 ? 16.882 5.048 -11.765 1.00 91.38 193 ALA A C 1
ATOM 1554 O O . ALA A 1 193 ? 17.239 5.334 -12.912 1.00 91.38 193 ALA A O 1
ATOM 1555 N N . GLY A 1 194 ? 15.908 4.169 -11.535 1.00 93.19 194 GLY A N 1
ATOM 1556 C CA . GLY A 1 194 ? 15.315 3.398 -12.619 1.00 93.19 194 GLY A CA 1
ATOM 1557 C C . GLY A 1 194 ? 14.067 2.612 -12.247 1.00 93.19 194 GLY A C 1
ATOM 1558 O O . GLY A 1 194 ? 13.692 2.494 -11.086 1.00 93.19 194 GLY A O 1
ATOM 1559 N N . LYS A 1 195 ? 13.376 2.116 -13.272 1.00 94.75 195 LYS A N 1
ATOM 1560 C CA . LYS A 1 195 ? 12.170 1.292 -13.147 1.00 94.75 195 LYS A CA 1
ATOM 1561 C C . LYS A 1 195 ? 12.311 0.116 -14.105 1.00 94.75 195 LYS A C 1
ATOM 1563 O O . LYS A 1 195 ? 12.668 0.359 -15.258 1.00 94.75 195 LYS A O 1
ATOM 1568 N N . GLY A 1 196 ? 12.039 -1.105 -13.653 1.00 95.62 196 GLY A N 1
ATOM 1569 C CA . GLY A 1 196 ? 12.104 -2.302 -14.496 1.00 95.62 196 GLY A CA 1
ATOM 1570 C C . GLY A 1 196 ? 11.020 -2.296 -15.575 1.00 95.62 196 GLY A C 1
ATOM 1571 O O . GLY A 1 196 ? 11.318 -2.204 -16.765 1.00 95.62 196 GLY A O 1
ATOM 1572 N N . ILE A 1 197 ? 9.754 -2.330 -15.155 1.00 97.38 197 ILE A N 1
ATOM 1573 C CA . ILE A 1 197 ? 8.576 -2.267 -16.033 1.00 97.38 197 ILE A CA 1
ATOM 1574 C C . ILE A 1 197 ? 7.726 -1.061 -15.639 1.00 97.38 197 ILE A C 1
ATOM 1576 O O . ILE A 1 197 ? 7.525 -0.782 -14.458 1.00 97.38 197 ILE A O 1
ATOM 1580 N N . ILE A 1 198 ? 7.203 -0.340 -16.625 1.00 95.75 198 ILE A N 1
ATOM 1581 C CA . ILE A 1 198 ? 6.281 0.773 -16.409 1.00 95.75 198 ILE A CA 1
ATOM 1582 C C . ILE A 1 198 ? 4.974 0.483 -17.148 1.00 95.75 198 ILE A C 1
ATOM 1584 O O . ILE A 1 198 ? 4.989 0.258 -18.355 1.00 95.75 198 ILE A O 1
ATOM 1588 N N . VAL A 1 199 ? 3.854 0.538 -16.431 1.00 95.31 199 VAL A N 1
ATOM 1589 C CA . VAL A 1 199 ? 2.489 0.392 -16.950 1.00 95.31 199 VAL A CA 1
ATOM 1590 C C . VAL A 1 199 ? 1.761 1.719 -16.750 1.00 95.31 199 VAL A C 1
ATOM 1592 O O . VAL A 1 199 ? 1.449 2.102 -15.625 1.00 95.31 199 VAL A O 1
ATOM 1595 N N . ALA A 1 200 ? 1.546 2.471 -17.822 1.00 92.38 200 ALA A N 1
ATOM 1596 C CA . ALA A 1 200 ? 0.935 3.800 -17.754 1.00 92.38 200 ALA A CA 1
ATOM 1597 C C . ALA A 1 200 ? 0.125 4.079 -19.020 1.00 92.38 200 ALA A C 1
ATOM 1599 O O . ALA A 1 200 ? 0.371 3.453 -20.046 1.00 92.38 200 ALA A O 1
ATOM 1600 N N . ASP A 1 201 ? -0.812 5.024 -18.954 1.00 91.50 201 ASP A N 1
ATOM 1601 C CA . ASP A 1 201 ? -1.603 5.475 -20.107 1.00 91.50 201 ASP A CA 1
ATOM 1602 C C . ASP A 1 201 ? -2.348 4.330 -20.826 1.00 91.50 201 ASP A C 1
ATOM 1604 O O . ASP A 1 201 ? -2.424 4.292 -22.054 1.00 91.50 201 ASP A O 1
ATOM 1608 N N . CYS A 1 202 ? -2.882 3.368 -20.070 1.00 93.50 202 CYS A N 1
ATOM 1609 C CA . CYS A 1 202 ? -3.593 2.211 -20.616 1.00 93.50 202 CYS A CA 1
ATOM 1610 C C . CYS A 1 202 ? -4.811 1.818 -19.779 1.00 93.50 202 CYS A C 1
ATOM 1612 O O . CYS A 1 202 ? -5.011 2.279 -18.656 1.00 93.50 202 CYS A O 1
ATOM 1614 N N . SER A 1 203 ? -5.650 0.957 -20.347 1.00 95.00 203 SER A N 1
ATOM 1615 C CA . SER A 1 203 ? -6.836 0.438 -19.682 1.00 95.00 203 SER A CA 1
ATOM 1616 C C . SER A 1 203 ? -7.081 -1.029 -19.992 1.00 95.00 203 SER A C 1
ATOM 1618 O O . SER A 1 203 ? -6.855 -1.443 -21.128 1.00 95.00 203 SER A O 1
ATOM 1620 N N . ASN A 1 204 ? -7.627 -1.793 -19.043 1.00 96.19 204 ASN A N 1
ATOM 1621 C CA . ASN A 1 204 ? -7.883 -3.228 -19.220 1.00 96.19 204 ASN A CA 1
ATOM 1622 C C . ASN A 1 204 ? -6.603 -3.966 -19.654 1.00 96.19 204 ASN A C 1
ATOM 1624 O O . ASN A 1 204 ? -6.534 -4.579 -20.722 1.00 96.19 204 ASN A O 1
ATOM 1628 N N . THR A 1 205 ? -5.552 -3.820 -18.848 1.00 96.69 205 THR A N 1
ATOM 1629 C CA . THR A 1 205 ? -4.207 -4.309 -19.172 1.00 96.69 205 THR A CA 1
ATOM 1630 C C . THR A 1 205 ? -3.688 -5.193 -18.053 1.00 96.69 205 THR A C 1
ATOM 1632 O O . THR A 1 205 ? -3.736 -4.816 -16.886 1.00 96.69 205 THR A O 1
ATOM 1635 N N . THR A 1 206 ? -3.169 -6.370 -18.401 1.00 98.00 206 THR A N 1
ATOM 1636 C CA . THR A 1 206 ? -2.579 -7.303 -17.429 1.00 98.00 206 THR A CA 1
ATOM 1637 C C . THR A 1 206 ? -1.092 -7.493 -17.692 1.00 98.00 206 THR A C 1
ATOM 1639 O O . THR A 1 206 ? -0.689 -7.709 -18.834 1.00 98.00 206 THR A O 1
ATOM 1642 N N . VAL A 1 207 ? -0.280 -7.462 -16.636 1.00 98.31 207 VAL A N 1
ATOM 1643 C CA . VAL A 1 207 ? 1.134 -7.862 -16.656 1.00 98.31 207 VAL A CA 1
ATOM 1644 C C . VAL A 1 207 ? 1.302 -9.083 -15.768 1.00 98.31 207 VAL A C 1
ATOM 1646 O O . VAL A 1 207 ? 0.899 -9.045 -14.604 1.00 98.31 207 VAL A O 1
ATOM 1649 N N . ARG A 1 208 ? 1.882 -10.163 -16.305 1.00 98.31 208 ARG A N 1
ATOM 1650 C CA . ARG A 1 208 ? 1.979 -11.421 -15.558 1.00 98.31 208 ARG A CA 1
ATOM 1651 C C . ARG A 1 208 ? 3.175 -12.300 -15.878 1.00 98.31 208 ARG A C 1
ATOM 1653 O O . ARG A 1 208 ? 3.818 -12.136 -16.914 1.00 98.31 208 ARG A O 1
ATOM 1660 N N . ASN A 1 209 ? 3.404 -13.275 -14.994 1.00 98.19 209 ASN A N 1
ATOM 1661 C CA . ASN A 1 209 ? 4.369 -14.366 -15.150 1.00 98.19 209 ASN A CA 1
ATOM 1662 C C . ASN A 1 209 ? 5.805 -13.878 -15.414 1.00 98.19 209 ASN A C 1
ATOM 1664 O O . ASN A 1 209 ? 6.483 -14.393 -16.302 1.00 98.19 209 ASN A O 1
ATOM 1668 N N . VAL A 1 210 ? 6.272 -12.877 -14.666 1.00 98.44 210 VAL A N 1
ATOM 1669 C CA . VAL A 1 210 ? 7.659 -12.392 -14.739 1.00 98.44 210 VAL A CA 1
ATOM 1670 C C . VAL A 1 210 ? 8.348 -12.563 -13.395 1.00 98.44 210 VAL A C 1
ATOM 1672 O O . VAL A 1 210 ? 7.763 -12.255 -12.357 1.00 98.44 210 VAL A O 1
ATOM 1675 N N . LYS A 1 211 ? 9.604 -13.013 -13.424 1.00 98.81 211 LYS A N 1
ATOM 1676 C CA . LYS A 1 211 ? 10.530 -12.861 -12.305 1.00 98.81 211 LYS A CA 1
ATOM 1677 C C . LYS A 1 211 ? 11.414 -11.651 -12.569 1.00 98.81 211 LYS A C 1
ATOM 1679 O O . LYS A 1 211 ? 12.138 -11.623 -13.557 1.00 98.81 211 LYS A O 1
ATOM 1684 N N . LEU A 1 212 ? 11.351 -10.643 -11.717 1.00 98.56 212 LEU A N 1
ATOM 1685 C CA . LEU A 1 212 ? 12.062 -9.385 -11.870 1.00 98.56 212 LEU A CA 1
ATOM 1686 C C . LEU A 1 212 ? 13.042 -9.205 -10.706 1.00 98.56 212 LEU A C 1
ATOM 1688 O O . LEU A 1 212 ? 12.637 -9.054 -9.554 1.00 98.56 212 LEU A O 1
ATOM 1692 N N . ILE A 1 213 ? 14.334 -9.216 -11.024 1.00 98.69 213 ILE A N 1
ATOM 1693 C CA . ILE A 1 213 ? 15.432 -9.096 -10.060 1.00 98.69 213 ILE A CA 1
ATOM 1694 C C . ILE A 1 213 ? 16.071 -7.717 -10.223 1.00 98.69 213 ILE A C 1
ATOM 1696 O O . ILE A 1 213 ? 16.531 -7.371 -11.313 1.00 98.69 213 ILE A O 1
ATOM 1700 N N . GLY A 1 214 ? 16.073 -6.935 -9.149 1.00 97.94 214 GLY A N 1
ATOM 1701 C CA . GLY A 1 214 ? 16.650 -5.598 -9.097 1.00 97.94 214 GLY A CA 1
ATOM 1702 C C . GLY A 1 214 ? 18.158 -5.580 -8.858 1.00 97.94 214 GLY A C 1
ATOM 1703 O O . GLY A 1 214 ? 18.850 -6.596 -8.901 1.00 97.94 214 GLY A O 1
ATOM 1704 N N . ASP A 1 215 ? 18.658 -4.377 -8.599 1.00 97.06 215 ASP A N 1
ATOM 1705 C CA . ASP A 1 215 ? 20.078 -4.047 -8.538 1.00 97.06 215 ASP A CA 1
ATOM 1706 C C . ASP A 1 215 ? 20.728 -4.201 -7.151 1.00 97.06 215 ASP A C 1
ATOM 1708 O O . ASP A 1 215 ? 21.950 -4.141 -7.056 1.00 97.06 215 ASP A O 1
ATOM 1712 N N . LYS A 1 216 ? 19.961 -4.431 -6.074 1.00 96.50 216 LYS A N 1
ATOM 1713 C CA . LYS A 1 216 ? 20.475 -4.516 -4.689 1.00 96.50 216 LYS A CA 1
ATOM 1714 C C . LYS A 1 216 ? 21.590 -5.557 -4.542 1.00 96.50 216 LYS A C 1
ATOM 1716 O O . LYS A 1 216 ? 22.569 -5.300 -3.855 1.00 96.50 216 LYS A O 1
ATOM 1721 N N . ILE A 1 217 ? 21.453 -6.712 -5.193 1.00 95.31 217 ILE A N 1
ATOM 1722 C CA . ILE A 1 217 ? 22.431 -7.814 -5.120 1.00 95.31 217 ILE A CA 1
ATOM 1723 C C . ILE A 1 217 ? 23.740 -7.520 -5.860 1.00 95.31 217 ILE A C 1
ATOM 1725 O O . ILE A 1 217 ? 24.750 -8.156 -5.582 1.00 95.31 217 ILE A O 1
ATOM 1729 N N . ASP A 1 218 ? 23.726 -6.574 -6.800 1.00 95.31 218 ASP A N 1
ATOM 1730 C CA . ASP A 1 218 ? 24.893 -6.237 -7.611 1.00 95.31 218 ASP A CA 1
ATOM 1731 C C . ASP A 1 218 ? 25.632 -4.997 -7.055 1.00 95.31 218 ASP A C 1
ATOM 1733 O O . ASP A 1 218 ? 26.655 -4.584 -7.602 1.00 95.31 218 ASP A O 1
ATOM 1737 N N . ARG A 1 219 ? 25.141 -4.387 -5.972 1.00 94.69 219 ARG A N 1
ATOM 1738 C CA . ARG A 1 219 ? 25.741 -3.201 -5.344 1.00 94.69 219 ARG A CA 1
ATOM 1739 C C . ARG A 1 219 ? 26.846 -3.565 -4.361 1.00 94.69 219 ARG A C 1
ATOM 1741 O O . ARG A 1 219 ? 26.756 -4.566 -3.658 1.00 94.69 219 ARG A O 1
ATOM 1748 N N . SER A 1 220 ? 27.876 -2.723 -4.285 1.00 93.75 220 SER A N 1
ATOM 1749 C CA . SER A 1 220 ? 29.025 -2.946 -3.400 1.00 93.75 220 SER A CA 1
ATOM 1750 C C . SER A 1 220 ? 28.770 -2.522 -1.953 1.00 93.75 220 SER A C 1
ATOM 1752 O O . SER A 1 220 ? 29.368 -3.089 -1.042 1.00 93.75 220 SER A O 1
ATOM 1754 N N . PHE A 1 221 ? 27.915 -1.515 -1.725 1.00 93.25 221 PHE A N 1
ATOM 1755 C CA . PHE A 1 221 ? 27.653 -0.907 -0.416 1.00 93.25 221 PHE A CA 1
ATOM 1756 C C . PHE A 1 221 ? 28.902 -0.406 0.331 1.00 93.25 221 PHE A C 1
ATOM 1758 O O . PHE A 1 221 ? 28.834 -0.144 1.534 1.00 93.25 221 PHE A O 1
ATOM 1765 N N . LYS A 1 222 ? 30.029 -0.205 -0.373 1.00 91.94 222 LYS A N 1
ATOM 1766 C CA . LYS A 1 222 ? 31.251 0.393 0.196 1.00 91.94 222 LYS A CA 1
ATOM 1767 C C . LYS A 1 222 ? 31.004 1.823 0.683 1.00 91.94 222 LYS A C 1
ATOM 1769 O O . LYS A 1 222 ? 31.604 2.272 1.655 1.00 91.94 222 LYS A O 1
ATOM 1774 N N . ILE A 1 223 ? 30.097 2.540 0.015 1.00 90.94 223 ILE A N 1
ATOM 1775 C CA . ILE A 1 223 ? 29.726 3.913 0.353 1.00 90.94 223 ILE A CA 1
ATOM 1776 C C . ILE A 1 223 ? 28.493 3.890 1.254 1.00 90.94 223 ILE A C 1
ATOM 1778 O O . ILE A 1 223 ? 27.414 3.484 0.838 1.00 90.94 223 ILE A O 1
ATOM 1782 N N . GLN A 1 224 ? 28.610 4.422 2.470 1.00 89.88 224 GLN A N 1
ATOM 1783 C CA . GLN A 1 224 ? 27.512 4.438 3.444 1.00 89.88 224 GLN A CA 1
ATOM 1784 C C . GLN A 1 224 ? 26.224 5.104 2.914 1.00 89.88 224 GLN A C 1
ATOM 1786 O O . GLN A 1 224 ? 25.123 4.646 3.211 1.00 89.88 224 GLN A O 1
ATOM 1791 N N . ALA A 1 225 ? 26.345 6.156 2.097 1.00 91.06 225 ALA A N 1
ATOM 1792 C CA . ALA A 1 225 ? 25.199 6.838 1.490 1.00 91.06 225 ALA A CA 1
ATOM 1793 C C . ALA A 1 225 ? 24.400 5.953 0.514 1.00 91.06 225 ALA A C 1
ATOM 1795 O O . ALA A 1 225 ? 23.210 6.192 0.329 1.00 91.06 225 ALA A O 1
ATOM 1796 N N . GLU A 1 226 ? 25.014 4.912 -0.060 1.00 93.38 226 GLU A N 1
ATOM 1797 C CA . GLU A 1 226 ? 24.331 3.957 -0.937 1.00 93.38 226 GLU A CA 1
ATOM 1798 C C . GLU A 1 226 ? 23.221 3.193 -0.202 1.00 93.38 226 GLU A C 1
ATOM 1800 O O . GLU A 1 226 ? 22.174 2.901 -0.777 1.00 93.38 226 GLU A O 1
ATOM 1805 N N . LYS A 1 227 ? 23.396 2.928 1.097 1.00 91.94 227 LYS A N 1
ATOM 1806 C CA . LYS A 1 227 ? 22.385 2.243 1.914 1.00 91.94 227 LYS A CA 1
ATOM 1807 C C . LYS A 1 227 ? 21.088 3.041 2.069 1.00 91.94 227 LYS A C 1
ATOM 1809 O O . LYS A 1 227 ? 20.078 2.455 2.456 1.00 91.94 227 LYS A O 1
ATOM 1814 N N . ALA A 1 228 ? 21.114 4.339 1.768 1.00 90.56 228 ALA A N 1
ATOM 1815 C CA . ALA A 1 228 ? 19.956 5.225 1.798 1.00 90.56 228 ALA A CA 1
ATOM 1816 C C . ALA A 1 228 ? 19.262 5.370 0.437 1.00 90.56 228 ALA A C 1
ATOM 1818 O O . ALA A 1 228 ? 18.295 6.126 0.331 1.00 90.56 228 ALA A O 1
ATOM 1819 N N . GLU A 1 229 ? 19.760 4.715 -0.614 1.00 91.62 229 GLU A N 1
ATOM 1820 C CA . GLU A 1 229 ? 19.163 4.830 -1.939 1.00 91.62 229 GLU A CA 1
ATOM 1821 C C . GLU A 1 229 ? 17.825 4.101 -2.020 1.00 91.62 229 GLU A C 1
ATOM 1823 O O . GLU A 1 229 ? 17.679 2.960 -1.592 1.00 91.62 229 GLU A O 1
ATOM 1828 N N . GLU A 1 230 ? 16.848 4.783 -2.612 1.00 89.94 230 GLU A N 1
ATOM 1829 C CA . GLU A 1 230 ? 15.457 4.331 -2.728 1.00 89.94 230 GLU A CA 1
ATOM 1830 C C . GLU A 1 230 ? 14.897 4.494 -4.145 1.00 89.94 230 GLU A C 1
ATOM 1832 O O . GLU A 1 230 ? 13.696 4.374 -4.379 1.00 89.94 230 GLU A O 1
ATOM 1837 N N . SER A 1 231 ? 15.767 4.823 -5.097 1.00 90.06 231 SER A N 1
ATOM 1838 C CA . SER A 1 231 ? 15.361 5.377 -6.389 1.00 90.06 231 SER A CA 1
ATOM 1839 C C . SER A 1 231 ? 15.172 4.322 -7.485 1.00 90.06 231 SER A C 1
ATOM 1841 O O . SER A 1 231 ? 15.039 4.682 -8.660 1.00 90.06 231 SER A O 1
ATOM 1843 N N . THR A 1 232 ? 15.183 3.029 -7.141 1.00 95.00 232 THR A N 1
ATOM 1844 C CA . THR A 1 232 ? 14.975 1.940 -8.105 1.00 95.00 232 THR A CA 1
ATOM 1845 C C . THR A 1 232 ? 13.727 1.132 -7.788 1.00 95.00 232 THR A C 1
ATOM 1847 O O . THR A 1 232 ? 13.463 0.825 -6.631 1.00 95.00 232 THR A O 1
ATOM 1850 N N . TYR A 1 233 ? 12.939 0.805 -8.811 1.00 96.12 233 TYR A N 1
ATOM 1851 C CA . TYR A 1 233 ? 11.651 0.136 -8.633 1.00 96.12 233 TYR A CA 1
ATOM 1852 C C . TYR A 1 233 ? 11.469 -1.021 -9.607 1.00 96.12 233 TYR A C 1
ATOM 1854 O O . TYR A 1 233 ? 11.898 -0.931 -10.760 1.00 96.12 233 TYR A O 1
ATOM 1862 N N . GLY A 1 234 ? 10.771 -2.071 -9.181 1.00 97.75 234 GLY A N 1
ATOM 1863 C CA . GLY A 1 234 ? 10.464 -3.206 -10.049 1.00 97.75 234 GLY A CA 1
ATOM 1864 C C . GLY A 1 234 ? 9.415 -2.857 -11.098 1.00 97.75 234 GLY A C 1
ATOM 1865 O O . GLY A 1 234 ? 9.750 -2.574 -12.252 1.00 97.75 234 GLY A O 1
ATOM 1866 N N . ILE A 1 235 ? 8.141 -2.851 -10.705 1.00 97.44 235 ILE A N 1
ATOM 1867 C CA . ILE A 1 235 ? 7.026 -2.494 -11.593 1.00 97.44 235 ILE A CA 1
ATOM 1868 C C . ILE A 1 235 ? 6.369 -1.209 -11.097 1.00 97.44 235 ILE A C 1
ATOM 1870 O O . ILE A 1 235 ? 5.909 -1.127 -9.960 1.00 97.44 235 ILE A O 1
ATOM 1874 N N . ALA A 1 236 ? 6.288 -0.209 -11.969 1.00 94.31 236 ALA A N 1
ATOM 1875 C CA . ALA A 1 236 ? 5.594 1.042 -11.703 1.00 94.31 236 ALA A CA 1
ATOM 1876 C C . ALA A 1 236 ? 4.277 1.120 -12.480 1.00 94.31 236 ALA A C 1
ATOM 1878 O O . ALA A 1 236 ? 4.284 0.978 -13.699 1.00 94.31 236 ALA A O 1
ATOM 1879 N N . SER A 1 237 ? 3.172 1.412 -11.797 1.00 90.69 237 SER A N 1
ATOM 1880 C CA . SER A 1 237 ? 1.839 1.591 -12.383 1.00 90.69 237 SER A CA 1
ATOM 1881 C C . SER A 1 237 ? 1.141 2.859 -11.862 1.00 90.69 237 SER A C 1
ATOM 1883 O O . SER A 1 237 ? 1.601 3.484 -10.905 1.00 90.69 237 SER A O 1
ATOM 1885 N N . GLY A 1 238 ? 0.036 3.261 -12.494 1.00 80.00 238 GLY A N 1
ATOM 1886 C CA . GLY A 1 238 ? -0.946 4.191 -11.917 1.00 80.00 238 GLY A CA 1
ATOM 1887 C C . GLY A 1 238 ? -1.150 5.531 -12.629 1.00 80.00 238 GLY A C 1
ATOM 1888 O O . GLY A 1 238 ? -2.193 6.154 -12.441 1.00 80.00 238 GLY A O 1
ATOM 1889 N N . GLY A 1 239 ? -0.227 5.981 -13.480 1.00 80.88 239 GLY A N 1
ATOM 1890 C CA . GLY A 1 239 ? -0.428 7.207 -14.262 1.00 80.88 239 GLY A CA 1
ATOM 1891 C C . GLY A 1 239 ? -1.422 6.980 -15.401 1.00 80.88 239 GLY A C 1
ATOM 1892 O O . GLY A 1 239 ? -1.119 6.204 -16.303 1.00 80.88 239 GLY A O 1
ATOM 1893 N N . ASN A 1 240 ? -2.581 7.651 -15.370 1.00 85.81 240 ASN A N 1
ATOM 1894 C CA . ASN A 1 240 ? -3.645 7.531 -16.379 1.00 85.81 240 ASN A CA 1
ATOM 1895 C C . ASN A 1 240 ? -4.111 6.082 -16.658 1.00 85.81 240 ASN A C 1
ATOM 1897 O O . ASN A 1 240 ? -4.531 5.781 -17.775 1.00 85.81 240 ASN A O 1
ATOM 1901 N N . CYS A 1 241 ? -4.027 5.194 -15.663 1.00 90.75 241 CYS A N 1
ATOM 1902 C CA . CYS A 1 241 ? -4.414 3.788 -15.800 1.00 90.75 241 CYS A CA 1
ATOM 1903 C C . CYS A 1 241 ? -5.797 3.489 -15.217 1.00 90.75 241 CYS A C 1
ATOM 1905 O O . CYS A 1 241 ? -6.113 3.975 -14.132 1.00 90.75 241 CYS A O 1
ATOM 1907 N N . THR A 1 242 ? -6.552 2.614 -15.885 1.00 92.31 242 THR A N 1
ATOM 1908 C CA . THR A 1 242 ? -7.827 2.068 -15.385 1.00 92.31 242 THR A CA 1
ATOM 1909 C C . THR A 1 242 ? -7.895 0.557 -15.626 1.00 92.31 242 THR A C 1
ATOM 1911 O O . THR A 1 242 ? -7.490 0.100 -16.686 1.00 92.31 242 THR A O 1
ATOM 1914 N N . ASP A 1 243 ? -8.411 -0.245 -14.697 1.00 95.25 243 ASP A N 1
ATOM 1915 C CA . ASP A 1 243 ? -8.567 -1.703 -14.885 1.00 95.25 243 ASP A CA 1
ATOM 1916 C C . ASP A 1 243 ? -7.226 -2.414 -15.186 1.00 95.25 243 ASP A C 1
ATOM 1918 O O . ASP A 1 243 ? -7.102 -3.184 -16.143 1.00 95.25 243 ASP A O 1
ATOM 1922 N N . VAL A 1 244 ? -6.178 -2.115 -14.410 1.00 96.31 244 VAL A N 1
ATOM 1923 C CA . VAL A 1 244 ? -4.854 -2.745 -14.576 1.00 96.31 244 VAL A CA 1
ATOM 1924 C C . VAL A 1 244 ? -4.662 -3.865 -13.565 1.00 96.31 244 VAL A C 1
ATOM 1926 O O . VAL A 1 244 ? -4.902 -3.676 -12.375 1.00 96.31 244 VAL A O 1
ATOM 1929 N N . VAL A 1 245 ? -4.165 -5.013 -14.026 1.00 97.94 245 VAL A N 1
ATOM 1930 C CA . VAL A 1 245 ? -3.854 -6.172 -13.182 1.00 97.94 245 VAL A CA 1
ATOM 1931 C C . VAL A 1 245 ? -2.360 -6.489 -13.245 1.00 97.94 245 VAL A C 1
ATOM 1933 O O . VAL A 1 245 ? -1.788 -6.621 -14.325 1.00 97.94 245 VAL A O 1
ATOM 1936 N N . VAL A 1 246 ? -1.723 -6.643 -12.087 1.00 98.19 246 VAL A N 1
ATOM 1937 C CA . VAL A 1 246 ? -0.376 -7.221 -11.967 1.00 98.19 246 VAL A CA 1
ATOM 1938 C C . VAL A 1 246 ? -0.499 -8.523 -11.189 1.00 98.19 246 VAL A C 1
ATOM 1940 O O . VAL A 1 246 ? -0.891 -8.504 -10.017 1.00 98.19 246 VAL A O 1
ATOM 1943 N N . GLU A 1 247 ? -0.208 -9.648 -11.847 1.00 98.31 247 GLU A N 1
ATOM 1944 C CA . GLU A 1 247 ? -0.418 -10.972 -11.257 1.00 98.31 247 GLU A CA 1
ATOM 1945 C C . GLU A 1 247 ? 0.680 -11.993 -11.537 1.00 98.31 247 GLU A C 1
ATOM 1947 O O . GLU A 1 247 ? 1.308 -11.975 -12.593 1.00 98.31 247 GLU A O 1
ATOM 1952 N N . LYS A 1 248 ? 0.871 -12.946 -10.616 1.00 98.19 248 LYS A N 1
ATOM 1953 C CA . LYS A 1 248 ? 1.843 -14.041 -10.769 1.00 98.19 248 LYS A CA 1
ATOM 1954 C C . LYS A 1 248 ? 3.251 -13.534 -11.086 1.00 98.19 248 LYS A C 1
ATOM 1956 O O . LYS A 1 248 ? 3.948 -14.107 -11.926 1.00 98.19 248 LYS A O 1
ATOM 1961 N N . VAL A 1 249 ? 3.650 -12.431 -10.457 1.00 98.75 249 VAL A N 1
ATOM 1962 C CA . VAL A 1 249 ? 5.008 -11.894 -10.563 1.00 98.75 249 VAL A CA 1
ATOM 1963 C C . VAL A 1 249 ? 5.823 -12.213 -9.314 1.00 98.75 249 VAL A C 1
ATOM 1965 O O . VAL A 1 249 ? 5.291 -12.267 -8.206 1.00 98.75 249 VAL A O 1
ATOM 1968 N N . ASP A 1 250 ? 7.121 -12.408 -9.510 1.00 98.81 250 ASP A N 1
ATOM 1969 C CA . ASP A 1 250 ? 8.132 -12.520 -8.458 1.00 98.81 250 ASP A CA 1
ATOM 1970 C C . ASP A 1 250 ? 9.040 -11.288 -8.564 1.00 98.81 250 ASP A C 1
ATOM 1972 O O . ASP A 1 250 ? 9.712 -11.119 -9.578 1.00 98.81 250 ASP A O 1
ATOM 1976 N N . VAL A 1 251 ? 9.003 -10.376 -7.589 1.00 98.75 251 VAL A N 1
ATOM 1977 C CA . VAL A 1 251 ? 9.722 -9.092 -7.652 1.00 98.75 251 VAL A CA 1
ATOM 1978 C C . VAL A 1 251 ? 10.604 -8.902 -6.431 1.00 98.75 251 VAL A C 1
ATOM 1980 O O . VAL A 1 251 ? 10.111 -8.791 -5.302 1.00 98.75 251 VAL A O 1
ATOM 1983 N N . ALA A 1 252 ? 11.910 -8.787 -6.670 1.00 98.44 252 ALA A N 1
ATOM 1984 C CA . ALA A 1 252 ? 12.881 -8.797 -5.593 1.00 98.44 252 ALA A CA 1
ATOM 1985 C C . ALA A 1 252 ? 14.110 -7.924 -5.819 1.00 98.44 252 ALA A C 1
ATOM 1987 O O . ALA A 1 252 ? 14.479 -7.618 -6.949 1.00 98.44 252 ALA A O 1
ATOM 1988 N N . PHE A 1 253 ? 14.791 -7.606 -4.716 1.00 98.06 253 PHE A N 1
ATOM 1989 C CA . PHE A 1 253 ? 16.121 -6.990 -4.702 1.00 98.06 253 PHE A CA 1
ATOM 1990 C C . PHE A 1 253 ? 16.212 -5.614 -5.384 1.00 98.06 253 PHE A C 1
ATOM 1992 O O . PHE A 1 253 ? 17.251 -5.265 -5.936 1.00 98.06 253 PHE A O 1
ATOM 1999 N N . PHE A 1 254 ? 15.159 -4.798 -5.333 1.00 97.88 254 PHE A N 1
ATOM 2000 C CA . PHE A 1 254 ? 15.235 -3.378 -5.701 1.00 97.88 254 PHE A CA 1
ATOM 2001 C C . PHE A 1 254 ? 15.703 -2.520 -4.522 1.00 97.88 254 PHE A C 1
ATOM 2003 O O . PHE A 1 254 ? 15.469 -2.874 -3.366 1.00 97.88 254 PHE A O 1
ATOM 2010 N N . MET A 1 255 ? 16.352 -1.385 -4.800 1.00 96.19 255 MET A N 1
ATOM 2011 C CA . MET A 1 255 ? 16.772 -0.430 -3.765 1.00 96.19 255 MET A CA 1
ATOM 2012 C C . MET A 1 255 ? 15.603 0.397 -3.215 1.00 96.19 255 MET A C 1
ATOM 2014 O O . MET A 1 255 ? 15.546 0.709 -2.029 1.00 96.19 255 MET A O 1
ATOM 2018 N N . GLY A 1 256 ? 14.646 0.746 -4.070 1.00 95.12 256 GLY A N 1
ATOM 2019 C CA . GLY A 1 256 ? 13.381 1.351 -3.667 1.00 95.12 256 GLY A CA 1
ATOM 2020 C C . GLY A 1 256 ? 12.331 0.293 -3.352 1.00 95.12 256 GLY A C 1
ATOM 2021 O O . GLY A 1 256 ? 12.539 -0.571 -2.495 1.00 95.12 256 GLY A O 1
ATOM 2022 N N . ASP A 1 257 ? 11.198 0.383 -4.050 1.00 96.12 257 ASP A N 1
ATOM 2023 C CA . ASP A 1 257 ? 10.081 -0.542 -3.869 1.00 96.12 257 ASP A CA 1
ATOM 2024 C C . ASP A 1 257 ? 10.022 -1.596 -4.977 1.00 96.12 257 ASP A C 1
ATOM 2026 O O . ASP A 1 257 ? 10.224 -1.287 -6.153 1.00 96.12 257 ASP A O 1
ATOM 2030 N N . GLY A 1 258 ? 9.649 -2.829 -4.633 1.00 97.81 258 GLY A N 1
ATOM 2031 C CA . GLY A 1 258 ? 9.367 -3.856 -5.640 1.00 97.81 258 GLY A CA 1
ATOM 2032 C C . GLY A 1 258 ? 8.250 -3.421 -6.597 1.00 97.81 258 GLY A C 1
ATOM 2033 O O . GLY A 1 258 ? 8.398 -3.475 -7.817 1.00 97.81 258 GLY A O 1
ATOM 2034 N N . LEU A 1 259 ? 7.149 -2.904 -6.054 1.00 97.31 259 LEU A N 1
ATOM 2035 C CA . LEU A 1 259 ? 6.048 -2.329 -6.824 1.00 97.31 259 LEU A CA 1
ATOM 2036 C C . LEU A 1 259 ? 5.823 -0.865 -6.439 1.00 97.31 259 LEU A C 1
ATOM 2038 O O . LEU A 1 259 ? 5.973 -0.470 -5.291 1.00 97.31 259 LEU A O 1
ATOM 2042 N N . THR A 1 260 ? 5.394 -0.031 -7.375 1.00 93.75 260 THR A N 1
ATOM 2043 C CA . THR A 1 260 ? 4.952 1.326 -7.041 1.00 93.75 260 THR A CA 1
ATOM 2044 C C . THR A 1 260 ? 3.730 1.693 -7.853 1.00 93.75 260 THR A C 1
ATOM 2046 O O . THR A 1 260 ? 3.724 1.596 -9.077 1.00 93.75 260 THR A O 1
ATOM 2049 N N . CYS A 1 261 ? 2.669 2.098 -7.172 1.00 90.69 261 CYS A N 1
ATOM 2050 C CA . CYS A 1 261 ? 1.462 2.612 -7.785 1.00 90.69 261 CYS A CA 1
ATOM 2051 C C . CYS A 1 261 ? 1.291 4.064 -7.375 1.00 90.69 261 CYS A C 1
ATOM 2053 O O . CYS A 1 261 ? 0.936 4.363 -6.239 1.00 90.69 261 CYS A O 1
ATOM 2055 N N . SER A 1 262 ? 1.551 4.972 -8.307 1.00 78.38 262 SER A N 1
ATOM 2056 C CA . SER A 1 262 ? 1.417 6.407 -8.075 1.00 78.38 262 SER A CA 1
ATOM 2057 C C . SER A 1 262 ? 0.637 7.032 -9.215 1.00 78.38 262 SER A C 1
ATOM 2059 O O . SER A 1 262 ? 0.642 6.523 -10.333 1.00 78.38 262 SER A O 1
ATOM 2061 N N . SER A 1 263 ? 0.032 8.189 -8.965 1.00 62.47 263 SER A N 1
ATOM 2062 C CA . SER A 1 263 ? -0.697 8.972 -9.971 1.00 62.47 263 SER A CA 1
ATOM 2063 C C . SER A 1 263 ? 0.132 9.403 -11.197 1.00 62.47 263 SER A C 1
ATOM 2065 O O . SER A 1 263 ? -0.374 10.099 -12.070 1.00 62.47 263 SER A O 1
ATOM 2067 N N . GLY A 1 264 ? 1.419 9.047 -11.260 1.00 60.47 264 GLY A N 1
ATOM 2068 C CA . GLY A 1 264 ? 2.349 9.480 -12.294 1.00 60.47 264 GLY A CA 1
ATOM 2069 C C . GLY A 1 264 ? 2.755 10.951 -12.165 1.00 60.47 264 GLY A C 1
ATOM 2070 O O . GLY A 1 264 ? 2.294 11.694 -11.293 1.00 60.47 264 GLY A O 1
ATOM 2071 N N . SER A 1 265 ? 3.644 11.384 -13.060 1.00 57.75 265 SER A N 1
ATOM 2072 C CA . SER A 1 265 ? 4.062 12.780 -13.224 1.00 57.75 265 SER A CA 1
ATOM 2073 C C . SER A 1 265 ? 3.083 13.537 -14.128 1.00 57.75 265 SER A C 1
ATOM 2075 O O . SER A 1 265 ? 3.464 14.059 -15.175 1.00 57.75 265 SER A O 1
ATOM 2077 N N . THR A 1 266 ? 1.800 13.554 -13.767 1.00 64.62 266 THR A N 1
ATOM 2078 C CA . THR A 1 266 ? 0.791 14.362 -14.465 1.00 64.62 266 THR A CA 1
ATOM 2079 C C . THR A 1 266 ? 1.124 15.851 -14.306 1.00 64.62 266 THR A C 1
ATOM 2081 O O . THR A 1 266 ? 1.330 16.287 -13.164 1.00 64.62 266 THR A O 1
ATOM 2084 N N . PRO A 1 267 ? 1.150 16.651 -15.387 1.00 74.44 267 PRO A N 1
ATOM 2085 C CA . PRO A 1 267 ? 1.422 18.079 -15.296 1.00 74.44 267 PRO A CA 1
ATOM 2086 C C . PRO A 1 267 ? 0.450 18.794 -14.351 1.00 74.44 267 PRO A C 1
ATOM 2088 O O . PRO A 1 267 ? -0.766 18.577 -14.386 1.00 74.44 267 PRO A O 1
ATOM 2091 N N . HIS A 1 268 ? 0.989 19.685 -13.521 1.00 78.12 268 HIS A N 1
ATOM 2092 C CA . HIS A 1 268 ? 0.182 20.599 -12.722 1.00 78.12 268 HIS A CA 1
ATOM 2093 C C . HIS A 1 268 ? -0.354 21.717 -13.620 1.00 78.12 268 HIS A C 1
ATOM 2095 O O . HIS A 1 268 ? 0.422 22.444 -14.236 1.00 78.12 268 HIS A O 1
ATOM 2101 N N . VAL A 1 269 ? -1.675 21.885 -13.661 1.00 79.88 269 VAL A N 1
ATOM 2102 C CA . VAL A 1 269 ? -2.317 23.024 -14.333 1.00 79.88 269 VAL A CA 1
ATOM 2103 C C . VAL A 1 269 ? -2.195 24.270 -13.454 1.00 79.88 269 VAL A C 1
ATOM 2105 O O . VAL A 1 269 ? -1.800 25.339 -13.918 1.00 79.88 269 VAL A O 1
ATOM 2108 N N . ARG A 1 270 ? -2.519 24.128 -12.163 1.00 80.62 270 ARG A N 1
ATOM 2109 C CA . ARG A 1 270 ? -2.417 25.176 -11.134 1.00 80.62 270 ARG A CA 1
ATOM 2110 C C . ARG A 1 270 ? -2.183 24.561 -9.758 1.00 80.62 270 ARG A C 1
ATOM 2112 O O . ARG A 1 270 ? -2.703 23.483 -9.462 1.00 80.62 270 ARG A O 1
ATOM 2119 N N . VAL A 1 271 ? -1.470 25.292 -8.904 1.00 79.62 271 VAL A N 1
ATOM 2120 C CA . VAL A 1 271 ? -1.365 25.011 -7.463 1.00 79.62 271 VAL A CA 1
ATOM 2121 C C . VAL A 1 271 ? -2.407 25.835 -6.699 1.00 79.62 271 VAL A C 1
ATOM 2123 O O . VAL A 1 271 ? -2.780 26.918 -7.140 1.00 79.62 271 VAL A O 1
ATOM 2126 N N . GLY A 1 272 ? -2.887 25.346 -5.556 1.00 73.62 272 GLY A N 1
ATOM 2127 C CA . GLY A 1 272 ? -4.044 25.865 -4.823 1.00 73.62 272 GLY A CA 1
ATOM 2128 C C . GLY A 1 272 ? -3.948 27.351 -4.491 1.00 73.62 272 GLY A C 1
ATOM 2129 O O . GLY A 1 272 ? -4.903 28.090 -4.716 1.00 73.62 272 GLY A O 1
ATOM 2130 N N . TYR A 1 273 ? -2.781 27.835 -4.061 1.00 75.12 273 TYR A N 1
ATOM 2131 C CA . TYR A 1 273 ? -2.572 29.263 -3.787 1.00 75.12 273 TYR A CA 1
ATOM 2132 C C . TYR A 1 273 ? -2.613 30.146 -5.050 1.00 75.12 273 TYR A C 1
ATOM 2134 O O . TYR A 1 273 ? -2.849 31.346 -4.945 1.00 75.12 273 TYR A O 1
ATOM 2142 N N . GLN A 1 274 ? -2.443 29.565 -6.242 1.00 82.44 274 GLN A N 1
ATOM 2143 C CA . GLN A 1 274 ? -2.507 30.246 -7.541 1.00 82.44 274 GLN A CA 1
ATOM 2144 C C . GLN A 1 274 ? -3.913 30.224 -8.164 1.00 82.44 274 GLN A C 1
ATOM 2146 O O . GLN A 1 274 ? -4.096 30.739 -9.265 1.00 82.44 274 GLN A O 1
ATOM 2151 N N . MET A 1 275 ? -4.906 29.609 -7.511 1.00 86.00 275 MET A N 1
ATOM 2152 C CA . MET A 1 275 ? -6.267 29.482 -8.058 1.00 86.00 275 MET A CA 1
ATOM 2153 C C . MET A 1 275 ? -7.153 30.716 -7.813 1.00 86.00 275 MET A C 1
ATOM 2155 O O . MET A 1 275 ? -8.299 30.735 -8.258 1.00 86.00 275 MET A O 1
ATOM 2159 N N . GLY A 1 276 ? -6.651 31.746 -7.121 1.00 87.75 276 GLY A N 1
ATOM 2160 C CA . GLY A 1 276 ? -7.377 33.011 -6.953 1.00 87.75 276 GLY A CA 1
ATOM 2161 C C . GLY A 1 276 ? -8.650 32.897 -6.106 1.00 87.75 276 GLY A C 1
ATOM 2162 O O . GLY A 1 276 ? -9.666 33.503 -6.425 1.00 87.75 276 GLY A O 1
ATOM 2163 N N . TRP A 1 277 ? -8.617 32.085 -5.044 1.00 89.25 277 TRP A N 1
ATOM 2164 C CA . TRP A 1 277 ? -9.782 31.813 -4.195 1.00 89.25 277 TRP A CA 1
ATOM 2165 C C . TRP A 1 277 ? -10.388 33.070 -3.560 1.00 89.25 277 TRP A C 1
ATOM 2167 O O . TRP A 1 277 ? -9.690 33.784 -2.829 1.00 89.25 277 TRP A O 1
ATOM 2177 N N . LYS A 1 278 ? -11.694 33.266 -3.783 1.00 91.88 278 LYS A N 1
ATOM 2178 C CA . LYS A 1 278 ? -12.529 34.359 -3.260 1.00 91.88 278 LYS A CA 1
ATOM 2179 C C . LYS A 1 278 ? -13.769 33.800 -2.558 1.00 91.88 278 LYS A C 1
ATOM 2181 O O . LYS A 1 278 ? -14.364 32.843 -3.056 1.00 91.88 278 LYS A O 1
ATOM 2186 N N . GLU A 1 279 ? -14.184 34.427 -1.461 1.00 93.06 279 GLU A N 1
ATOM 2187 C CA . GLU A 1 279 ? -15.412 34.072 -0.730 1.00 93.06 279 GLU A CA 1
ATOM 2188 C C . GLU A 1 279 ? -16.660 34.289 -1.580 1.00 93.06 279 GLU A C 1
ATOM 2190 O O . GLU A 1 279 ? -16.797 35.315 -2.254 1.00 93.06 279 GLU A O 1
ATOM 2195 N N . GLY A 1 280 ? -17.544 33.300 -1.575 1.00 92.31 280 GLY A N 1
ATOM 2196 C CA . GLY A 1 280 ? -18.775 33.270 -2.350 1.00 92.31 280 GLY A CA 1
ATOM 2197 C C . GLY A 1 280 ? -18.891 32.015 -3.209 1.00 92.31 280 GLY A C 1
ATOM 2198 O O . GLY A 1 280 ? -17.942 31.250 -3.391 1.00 92.31 280 GLY A O 1
ATOM 2199 N N . ASN A 1 281 ? -20.078 31.829 -3.770 1.00 95.12 281 ASN A N 1
ATOM 2200 C CA . ASN A 1 281 ? -20.462 30.669 -4.562 1.00 95.12 281 ASN A CA 1
ATOM 2201 C C . ASN A 1 281 ? -20.702 31.066 -6.034 1.00 95.12 281 ASN A C 1
ATOM 2203 O O . ASN A 1 281 ? -20.562 32.225 -6.438 1.00 95.12 281 ASN A O 1
ATOM 2207 N N . LEU A 1 282 ? -21.060 30.086 -6.854 1.00 95.62 282 LEU A N 1
ATOM 2208 C CA . LEU A 1 282 ? -21.588 30.260 -8.195 1.00 95.62 282 LEU A CA 1
ATOM 2209 C C . LEU A 1 282 ? -23.022 29.721 -8.228 1.00 95.62 282 LEU A C 1
ATOM 2211 O O . LEU A 1 282 ? -23.336 28.700 -7.626 1.00 95.62 282 LEU A O 1
ATOM 2215 N N . SER A 1 283 ? -23.910 30.419 -8.928 1.00 93.38 283 SER A N 1
ATOM 2216 C CA . SER A 1 283 ? -25.258 29.937 -9.208 1.00 93.38 283 SER A CA 1
ATOM 2217 C C . SER A 1 283 ? -25.200 28.738 -10.153 1.00 93.38 283 SER A C 1
ATOM 2219 O O . SER A 1 283 ? -24.237 28.622 -10.911 1.00 93.38 283 SER A O 1
ATOM 2221 N N . PRO A 1 284 ? -26.262 27.920 -10.256 1.00 89.19 284 PRO A N 1
ATOM 2222 C CA . PRO A 1 284 ? -26.339 26.851 -11.258 1.00 89.19 284 PRO A CA 1
ATOM 2223 C C . PRO A 1 284 ? -26.142 27.314 -12.716 1.00 89.19 284 PRO A C 1
ATOM 2225 O O . PRO A 1 284 ? -25.900 26.490 -13.590 1.00 89.19 284 PRO A O 1
ATOM 2228 N N . LYS A 1 285 ? -26.229 28.627 -12.990 1.00 93.00 285 LYS A N 1
ATOM 2229 C CA . LYS A 1 285 ? -25.959 29.254 -14.298 1.00 93.00 285 LYS A CA 1
ATOM 2230 C C . LYS A 1 285 ? -24.549 29.865 -14.399 1.00 93.00 285 LYS A C 1
ATOM 2232 O O . LYS A 1 285 ? -24.290 30.670 -15.292 1.00 93.00 285 LYS A O 1
ATOM 2237 N N . GLY A 1 286 ? -23.661 29.557 -13.455 1.00 92.00 286 GLY A N 1
ATOM 2238 C CA . GLY A 1 286 ? -22.273 30.017 -13.417 1.00 92.00 286 GLY A CA 1
ATOM 2239 C C . GLY A 1 286 ? -22.080 31.501 -13.090 1.00 92.00 286 GLY A C 1
ATOM 2240 O O . GLY A 1 286 ? -21.005 32.030 -13.381 1.00 92.00 286 GLY A O 1
ATOM 2241 N N . LYS A 1 287 ? -23.090 32.179 -12.521 1.00 95.00 287 LYS A N 1
ATOM 2242 C CA . LYS A 1 287 ? -22.985 33.583 -12.068 1.00 95.00 287 LYS A CA 1
ATOM 2243 C C . LYS A 1 287 ? -22.509 33.650 -10.623 1.00 95.00 287 LYS A C 1
ATOM 2245 O O . LYS A 1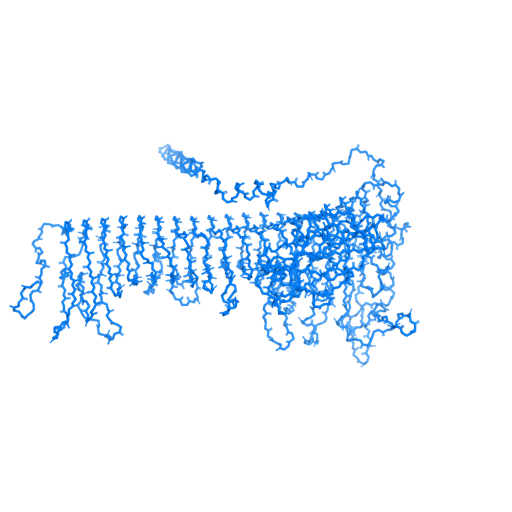 287 ? -22.891 32.803 -9.830 1.00 95.00 287 LYS A O 1
ATOM 2250 N N . GLU A 1 288 ? -21.725 34.658 -10.270 1.00 96.19 288 GLU A N 1
ATOM 2251 C CA . GLU A 1 288 ? -21.240 34.821 -8.895 1.00 96.19 288 GLU A CA 1
ATOM 2252 C C . GLU A 1 288 ? -22.370 35.144 -7.918 1.00 96.19 288 GLU A C 1
ATOM 2254 O O . GLU A 1 288 ? -23.243 35.954 -8.222 1.00 96.19 288 GLU A O 1
ATOM 2259 N N . ILE A 1 289 ? -22.334 34.498 -6.752 1.00 95.00 289 ILE A N 1
ATOM 2260 C CA . ILE A 1 289 ? -23.216 34.760 -5.616 1.00 95.00 289 ILE A CA 1
ATOM 2261 C C . ILE A 1 289 ? -22.315 35.100 -4.418 1.00 95.00 289 ILE A C 1
ATOM 2263 O O . ILE A 1 289 ? -21.534 34.241 -3.999 1.00 95.00 289 ILE A O 1
ATOM 2267 N N . PRO A 1 290 ? -22.374 36.326 -3.870 1.00 91.75 290 PRO A N 1
ATOM 2268 C CA . PRO A 1 290 ? -21.681 36.662 -2.627 1.00 91.75 290 PRO A CA 1
ATOM 2269 C C . PRO A 1 290 ? -22.161 35.785 -1.462 1.00 91.75 290 PRO A C 1
ATOM 2271 O O . PRO A 1 290 ? -23.334 35.425 -1.403 1.00 91.75 290 PRO A O 1
ATOM 2274 N N . GLY A 1 291 ? -21.274 35.452 -0.527 1.00 86.62 291 GLY A N 1
ATOM 2275 C CA . GLY A 1 291 ? -21.632 34.687 0.669 1.00 86.62 291 GLY A CA 1
ATOM 2276 C C . GLY A 1 291 ? -20.418 34.115 1.395 1.00 86.62 291 GLY A C 1
ATOM 2277 O O . GLY A 1 291 ? -19.322 34.076 0.838 1.00 86.62 291 GLY A O 1
ATOM 2278 N N . SER A 1 292 ? -20.629 33.660 2.628 1.00 85.88 292 SER A N 1
ATOM 2279 C CA . SER A 1 292 ? -19.642 32.947 3.445 1.00 85.88 292 SER A CA 1
ATOM 2280 C C . SER A 1 292 ? -19.840 31.426 3.357 1.00 85.88 292 SER A C 1
ATOM 2282 O O . SER A 1 292 ? -20.830 30.944 2.804 1.00 85.88 292 SER A O 1
ATOM 2284 N N . GLY A 1 293 ? -18.870 30.649 3.848 1.00 87.81 293 GLY A N 1
ATOM 2285 C CA . GLY A 1 293 ? -18.930 29.178 3.852 1.00 87.81 293 GLY A CA 1
ATOM 2286 C C . GLY A 1 293 ? -18.569 28.508 2.520 1.00 87.81 293 GLY A C 1
ATOM 2287 O O . GLY A 1 293 ? -18.458 27.287 2.455 1.00 87.81 293 GLY A O 1
ATOM 2288 N N . TYR A 1 294 ? -18.350 29.290 1.459 1.00 91.00 294 TYR A N 1
ATOM 2289 C CA . TYR A 1 294 ? -17.907 28.806 0.155 1.00 91.00 294 TYR A CA 1
ATOM 2290 C C . TYR A 1 294 ? -16.784 29.673 -0.387 1.00 91.00 294 TYR A C 1
ATOM 2292 O O . TYR A 1 294 ? -16.766 30.891 -0.202 1.00 91.00 294 TYR A O 1
ATOM 2300 N N . PHE A 1 295 ? -15.889 29.045 -1.140 1.00 91.94 295 PHE A N 1
ATOM 2301 C CA . PHE A 1 295 ? -14.860 29.737 -1.892 1.00 91.94 295 PHE A CA 1
ATOM 2302 C C . PHE A 1 295 ? -14.863 29.270 -3.332 1.00 91.94 295 PHE A C 1
ATOM 2304 O O . PHE A 1 295 ? -14.857 28.073 -3.616 1.00 91.94 295 PHE A O 1
ATOM 2311 N N . ARG A 1 296 ? -14.804 30.232 -4.247 1.00 93.81 296 ARG A N 1
ATOM 2312 C CA . ARG A 1 296 ? -14.715 29.988 -5.686 1.00 93.81 296 ARG A CA 1
ATOM 2313 C C . ARG A 1 296 ? -13.352 30.399 -6.223 1.00 93.81 296 ARG A C 1
ATOM 2315 O O . ARG A 1 296 ? -12.764 31.373 -5.751 1.00 93.81 296 ARG A O 1
ATOM 2322 N N . SER A 1 297 ? -12.865 29.685 -7.225 1.00 94.12 297 SER A N 1
ATOM 2323 C CA . SER A 1 297 ? -11.646 30.052 -7.941 1.00 94.12 297 SER A CA 1
ATOM 2324 C C . SER A 1 297 ? -11.900 31.178 -8.952 1.00 94.12 297 SER A C 1
ATOM 2326 O O . SER A 1 297 ? -13.042 31.455 -9.358 1.00 94.12 297 SER A O 1
ATOM 2328 N N . ASP A 1 298 ? -10.813 31.772 -9.441 1.00 94.81 298 ASP A N 1
ATOM 2329 C CA . ASP A 1 298 ? -10.817 32.511 -10.705 1.00 94.81 298 ASP A CA 1
ATOM 2330 C C . ASP A 1 298 ? -11.030 31.554 -11.898 1.00 94.81 298 ASP A C 1
ATOM 2332 O O . ASP A 1 298 ? -11.097 30.329 -11.741 1.00 94.81 298 ASP A O 1
ATOM 2336 N N . PHE A 1 299 ? -11.153 32.103 -13.110 1.00 96.12 299 PHE A N 1
ATOM 2337 C CA . PHE A 1 299 ? -11.178 31.306 -14.339 1.00 96.12 299 PHE A CA 1
ATOM 2338 C C . PHE A 1 299 ? -9.827 30.620 -14.559 1.00 96.12 299 PHE A C 1
ATOM 2340 O O . PHE A 1 299 ? -8.814 31.271 -14.821 1.00 96.12 299 PHE A O 1
ATOM 2347 N N . ILE A 1 300 ? -9.822 29.293 -14.507 1.00 95.56 300 ILE A N 1
ATOM 2348 C CA . ILE A 1 300 ? -8.644 28.468 -14.752 1.00 95.56 300 ILE A CA 1
ATOM 2349 C C . ILE A 1 300 ? -8.701 27.989 -16.198 1.00 95.56 300 ILE A C 1
ATOM 2351 O O . ILE A 1 300 ? -9.642 27.299 -16.586 1.00 95.56 300 ILE A O 1
ATOM 2355 N N . LYS A 1 301 ? -7.705 28.361 -17.007 1.00 95.56 301 LYS A N 1
ATOM 2356 C CA . LYS A 1 301 ? -7.585 27.876 -18.387 1.00 95.56 301 LYS A CA 1
ATOM 2357 C C . LYS A 1 301 ? -7.331 26.368 -18.376 1.00 95.56 301 LYS A C 1
ATOM 2359 O O . LYS A 1 301 ? -6.448 25.903 -17.659 1.00 95.56 301 LYS A O 1
ATOM 2364 N N . VAL A 1 302 ? -8.079 25.634 -19.191 1.00 94.00 302 VAL A N 1
ATOM 2365 C CA . VAL A 1 302 ? -7.927 24.187 -19.372 1.00 94.00 302 VAL A CA 1
ATOM 2366 C C . VAL A 1 302 ? -7.831 23.848 -20.853 1.00 94.00 302 VAL A C 1
ATOM 2368 O O . VAL A 1 302 ? -8.321 24.589 -21.705 1.00 94.00 302 VAL A O 1
ATOM 2371 N N . ASN A 1 303 ? -7.202 22.718 -21.157 1.00 92.50 303 ASN A N 1
ATOM 2372 C CA . ASN A 1 303 ? -7.196 22.177 -22.508 1.00 92.50 303 ASN A CA 1
ATOM 2373 C C . ASN A 1 303 ? -8.571 21.556 -22.827 1.00 92.50 303 ASN A C 1
ATOM 2375 O O . ASN A 1 303 ? -9.116 20.844 -21.972 1.00 92.50 303 ASN A O 1
ATOM 2379 N N . PRO A 1 304 ? -9.150 21.813 -24.015 1.00 91.50 304 PRO A N 1
ATOM 2380 C CA . PRO A 1 304 ? -10.326 21.091 -24.494 1.00 91.50 304 PRO A CA 1
ATOM 2381 C C . PRO A 1 304 ? -10.063 19.580 -24.583 1.00 91.50 304 PRO A C 1
ATOM 2383 O O . PRO A 1 304 ? -8.914 19.156 -24.713 1.00 91.50 304 PRO A O 1
ATOM 2386 N N . GLU A 1 305 ? -11.130 18.780 -24.503 1.00 90.94 305 GLU A N 1
ATOM 2387 C CA . GLU A 1 305 ? -11.093 17.310 -24.650 1.00 90.94 305 GLU A CA 1
ATOM 2388 C C . GLU A 1 305 ? -10.043 16.612 -23.768 1.00 90.94 305 GLU A C 1
ATOM 2390 O O . GLU A 1 305 ? -9.416 15.628 -24.149 1.00 90.94 305 GLU A O 1
ATOM 2395 N N . SER A 1 306 ? -9.834 17.142 -22.567 1.00 91.31 306 SER A N 1
ATOM 2396 C CA . SER A 1 306 ? -8.854 16.650 -21.604 1.00 91.31 306 SER A CA 1
ATOM 2397 C C . SER A 1 306 ? -9.541 16.294 -20.297 1.00 91.31 306 SER A C 1
ATOM 2399 O O . SER A 1 306 ? -10.572 16.864 -19.939 1.00 91.31 306 SER A O 1
ATOM 2401 N N . THR A 1 307 ? -8.957 15.365 -19.552 1.00 91.31 307 THR A N 1
ATOM 2402 C CA . THR A 1 307 ? -9.406 15.059 -18.196 1.00 91.31 307 THR A CA 1
ATOM 2403 C C . THR A 1 307 ? -8.566 15.800 -17.169 1.00 91.31 307 THR A C 1
ATOM 2405 O O . THR A 1 307 ? -7.398 16.118 -17.409 1.00 91.31 307 THR A O 1
ATOM 2408 N N . PHE A 1 308 ? -9.167 16.083 -16.020 1.00 91.12 308 PHE A N 1
ATOM 2409 C CA . PHE A 1 308 ? -8.520 16.771 -14.914 1.00 91.12 308 PHE A CA 1
ATOM 2410 C C . PHE A 1 308 ? -9.022 16.222 -13.591 1.00 91.12 308 PHE A C 1
ATOM 2412 O O . PHE A 1 308 ? -10.155 15.761 -13.507 1.00 91.12 308 PHE A O 1
ATOM 2419 N N . TYR A 1 309 ? -8.218 16.336 -12.544 1.00 89.12 309 TYR A N 1
ATOM 2420 C CA . TYR A 1 309 ? -8.629 16.000 -11.185 1.00 89.12 309 TYR A CA 1
ATOM 2421 C C . TYR A 1 309 ? -7.933 16.909 -10.174 1.00 89.12 309 TYR A C 1
ATOM 2423 O O . TYR A 1 309 ? -6.885 17.499 -10.458 1.00 89.12 309 TYR A O 1
ATOM 2431 N N . MET A 1 310 ? -8.522 17.023 -8.986 1.00 86.94 310 MET A N 1
ATOM 2432 C CA . MET A 1 310 ? -7.910 17.725 -7.863 1.00 86.94 310 MET A CA 1
ATOM 2433 C C . MET A 1 310 ? -7.226 16.732 -6.923 1.00 86.94 310 MET A C 1
ATOM 2435 O O . MET A 1 310 ? -7.806 15.704 -6.585 1.00 86.94 310 MET A O 1
ATOM 2439 N N . GLN A 1 311 ? -6.011 17.050 -6.485 1.00 83.00 311 GLN A N 1
ATOM 2440 C CA . GLN A 1 311 ? -5.218 16.265 -5.533 1.00 83.00 311 GLN A CA 1
ATOM 2441 C C . GLN A 1 311 ? -4.667 17.183 -4.435 1.00 83.00 311 GLN A C 1
ATOM 2443 O O . GLN A 1 311 ? -4.454 18.364 -4.687 1.00 83.00 311 GLN A O 1
ATOM 2448 N N . GLY A 1 312 ? -4.420 16.676 -3.228 1.00 76.38 312 GLY A N 1
ATOM 2449 C CA . GLY A 1 312 ? -3.659 17.405 -2.204 1.00 76.38 312 GLY A CA 1
ATOM 2450 C C . GLY A 1 312 ? -2.138 17.248 -2.362 1.00 76.38 312 GLY A C 1
ATOM 2451 O O . GLY A 1 312 ? -1.655 16.572 -3.269 1.00 76.38 312 GLY A O 1
ATOM 2452 N N . TYR A 1 313 ? -1.364 17.831 -1.450 1.00 69.69 313 TYR A N 1
ATOM 2453 C CA . TYR A 1 313 ? 0.085 17.623 -1.365 1.00 69.69 313 TYR A CA 1
ATOM 2454 C C . TYR A 1 313 ? 0.416 16.331 -0.604 1.00 69.69 313 TYR A C 1
ATOM 2456 O O . TYR A 1 313 ? -0.216 16.019 0.405 1.00 69.69 313 TYR A O 1
ATOM 2464 N N . GLY A 1 314 ? 1.394 15.565 -1.104 1.00 55.72 314 GLY A N 1
ATOM 2465 C CA . GLY A 1 314 ? 1.746 14.236 -0.582 1.00 55.72 314 GLY A CA 1
ATOM 2466 C C . GLY A 1 314 ? 2.279 14.260 0.854 1.00 55.72 314 GLY A C 1
ATOM 2467 O O . GLY A 1 314 ? 1.817 13.490 1.688 1.00 55.72 314 GLY A O 1
ATOM 2468 N N . TYR A 1 315 ? 3.168 15.205 1.178 1.00 49.72 315 TYR A N 1
ATOM 2469 C CA . TYR A 1 315 ? 3.798 15.280 2.505 1.00 49.72 315 TYR A CA 1
ATOM 2470 C C . TYR A 1 315 ? 2.939 15.965 3.575 1.00 49.72 315 TYR A C 1
ATOM 2472 O O . TYR A 1 315 ? 3.115 15.695 4.762 1.00 49.72 315 TYR A O 1
ATOM 2480 N N . THR A 1 316 ? 1.986 16.832 3.207 1.00 47.12 316 THR A N 1
ATOM 2481 C CA . THR A 1 316 ? 1.103 17.492 4.182 1.00 47.12 316 THR A CA 1
ATOM 2482 C C . THR A 1 316 ? -0.099 16.624 4.494 1.00 47.12 316 THR A C 1
ATOM 2484 O O . THR A 1 316 ? -1.224 17.035 4.271 1.00 47.12 316 THR A O 1
ATOM 2487 N N . GLN A 1 317 ? 0.158 15.410 4.980 1.00 48.12 317 GLN A N 1
ATOM 2488 C CA . GLN A 1 317 ? -0.646 14.646 5.940 1.00 48.12 317 GLN A CA 1
ATOM 2489 C C . GLN A 1 317 ? -2.184 14.851 5.908 1.00 48.12 317 GLN A C 1
ATOM 2491 O O . GLN A 1 317 ? -2.843 14.942 6.941 1.00 48.12 317 GLN A O 1
ATOM 2496 N N . GLY A 1 318 ? -2.787 14.976 4.737 1.00 43.31 318 GLY A N 1
ATOM 2497 C CA . GLY A 1 318 ? -4.058 15.672 4.640 1.00 43.31 318 GLY A CA 1
ATOM 2498 C C . GLY A 1 318 ? -4.456 15.790 3.191 1.00 43.31 318 GLY A C 1
ATOM 2499 O O . GLY A 1 318 ? -3.959 16.611 2.429 1.00 43.31 318 GLY A O 1
ATOM 2500 N N . MET A 1 319 ? -5.384 14.938 2.806 1.00 54.56 319 MET A N 1
ATOM 2501 C CA . MET A 1 319 ? -6.220 15.156 1.644 1.00 54.56 319 MET A CA 1
ATOM 2502 C C . MET A 1 319 ? -6.701 16.603 1.581 1.00 54.56 319 MET A C 1
ATOM 2504 O O . MET A 1 319 ? -7.458 16.997 2.455 1.00 54.56 319 MET A O 1
ATOM 2508 N N . THR A 1 320 ? -6.257 17.370 0.582 1.00 55.19 320 THR A N 1
ATOM 2509 C CA . THR A 1 320 ? -6.696 18.732 0.190 1.00 55.19 320 THR A CA 1
ATOM 2510 C C . THR A 1 320 ? -6.969 19.791 1.279 1.00 55.19 320 THR A C 1
ATOM 2512 O O . THR A 1 320 ? -7.392 20.882 0.924 1.00 55.19 320 THR A O 1
ATOM 2515 N N . GLY A 1 321 ? -6.813 19.514 2.574 1.00 61.53 321 GLY A N 1
ATOM 2516 C CA . GLY A 1 321 ? -7.357 20.316 3.676 1.00 61.53 321 GLY A CA 1
ATOM 2517 C C . GLY A 1 321 ? -8.886 20.378 3.752 1.00 61.53 321 GLY A C 1
ATOM 2518 O O . GLY A 1 321 ? -9.418 20.688 4.810 1.00 61.53 321 GLY A O 1
ATOM 2519 N N . LEU A 1 322 ? -9.588 20.077 2.653 1.00 73.31 322 LEU A N 1
ATOM 2520 C CA . LEU A 1 322 ? -11.025 20.288 2.539 1.00 73.31 322 LEU A CA 1
ATOM 2521 C C . LEU A 1 322 ? -11.826 19.416 3.513 1.00 73.31 322 LEU A C 1
ATOM 2523 O O . LEU A 1 322 ? -11.723 18.188 3.466 1.00 73.31 322 LEU A O 1
ATOM 2527 N N . LYS A 1 323 ? -12.703 20.033 4.306 1.00 73.56 323 LYS A N 1
ATOM 2528 C CA . LYS A 1 323 ? -13.630 19.402 5.255 1.00 73.56 323 LYS A CA 1
ATOM 2529 C C . LYS A 1 323 ? -14.530 18.381 4.561 1.00 73.56 323 LYS A C 1
ATOM 2531 O O . LYS A 1 323 ? -14.653 17.252 5.030 1.00 73.56 323 LYS A O 1
ATOM 2536 N N . LYS A 1 324 ? -15.116 18.749 3.412 1.00 75.00 324 LYS A N 1
ATOM 2537 C CA . LYS A 1 324 ? -15.989 17.857 2.619 1.00 75.00 324 LYS A CA 1
ATOM 2538 C C . LYS A 1 324 ? -15.256 16.980 1.607 1.00 75.00 324 LYS A C 1
ATOM 2540 O O . LYS A 1 324 ? -15.869 16.067 1.064 1.00 75.00 324 LYS A O 1
ATOM 2545 N N . ARG A 1 325 ? -13.967 17.240 1.343 1.00 78.56 325 ARG A N 1
ATOM 2546 C CA . ARG A 1 325 ? -13.132 16.458 0.398 1.00 78.56 325 ARG A CA 1
ATOM 2547 C C . ARG A 1 325 ? -13.767 16.296 -0.987 1.00 78.56 325 ARG A C 1
ATOM 2549 O O . ARG A 1 325 ? -13.549 15.308 -1.688 1.00 78.56 325 ARG A O 1
ATOM 2556 N N . ALA A 1 326 ? -14.544 17.294 -1.374 1.00 84.12 326 ALA A N 1
ATOM 2557 C CA . ALA A 1 326 ? -15.240 17.383 -2.637 1.00 84.12 326 ALA A CA 1
ATOM 2558 C C . ALA A 1 326 ? -15.265 18.846 -3.079 1.00 84.12 326 ALA A C 1
ATOM 2560 O O . ALA A 1 326 ? -15.047 19.762 -2.282 1.00 84.12 326 ALA A O 1
ATOM 2561 N N . TYR A 1 327 ? -15.510 19.055 -4.362 1.00 89.50 327 TYR A N 1
ATOM 2562 C CA . TYR A 1 327 ? -15.570 20.366 -4.983 1.00 89.50 327 TYR A CA 1
ATOM 2563 C C . TYR A 1 327 ? -16.605 20.359 -6.099 1.00 89.50 327 TYR A C 1
ATOM 2565 O O . TYR A 1 327 ? -17.017 19.314 -6.594 1.00 89.50 327 TYR A O 1
ATOM 2573 N N . HIS A 1 328 ? -17.035 21.538 -6.507 1.00 93.38 328 HIS A N 1
ATOM 2574 C CA . HIS A 1 328 ? -17.923 21.709 -7.640 1.00 93.38 328 HIS A CA 1
ATOM 2575 C C . HIS A 1 328 ? -17.179 22.333 -8.811 1.00 93.38 328 HIS A C 1
ATOM 2577 O O . HIS A 1 328 ? -16.231 23.093 -8.615 1.00 93.38 328 HIS A O 1
ATOM 2583 N N . ILE A 1 329 ? -17.631 22.038 -10.026 1.00 95.19 329 ILE A N 1
ATOM 2584 C CA . ILE A 1 329 ? -16.962 22.439 -11.261 1.00 95.19 329 ILE A CA 1
ATOM 2585 C C . ILE A 1 329 ? -17.950 23.165 -12.155 1.00 95.19 329 ILE A C 1
ATOM 2587 O O . ILE A 1 329 ? -19.020 22.653 -12.464 1.00 95.19 329 ILE A O 1
ATOM 2591 N N . TYR A 1 330 ? -17.556 24.341 -12.621 1.00 97.69 330 TYR A N 1
ATOM 2592 C CA . TYR A 1 330 ? -18.305 25.149 -13.571 1.00 97.69 330 TYR A CA 1
ATOM 2593 C C . TYR A 1 330 ? -17.482 25.280 -14.848 1.00 97.69 330 TYR A C 1
ATOM 2595 O O . TYR A 1 330 ? -16.330 25.711 -14.803 1.00 97.69 330 TYR A O 1
ATOM 2603 N N . LEU A 1 331 ? -18.059 24.884 -15.979 1.00 97.06 331 LEU A N 1
ATOM 2604 C CA . LEU A 1 331 ? -17.402 24.843 -17.282 1.00 97.06 331 LEU A CA 1
ATOM 2605 C C . LEU A 1 331 ? -17.780 26.078 -18.099 1.00 97.06 331 LEU A C 1
ATOM 2607 O O . LEU A 1 331 ? -18.951 26.458 -18.156 1.00 97.06 331 LEU A O 1
ATOM 2611 N N . TYR A 1 332 ? -16.798 26.671 -18.774 1.00 98.25 332 TYR A N 1
ATOM 2612 C CA . TYR A 1 332 ? -16.982 27.875 -19.578 1.00 98.25 332 TYR A CA 1
ATOM 2613 C C . TYR A 1 332 ? -16.257 27.780 -20.920 1.00 98.25 332 TYR A C 1
ATOM 2615 O O . TYR A 1 332 ? -15.231 27.104 -21.048 1.00 98.25 332 TYR A O 1
ATOM 2623 N N . ASP A 1 333 ? -16.787 28.476 -21.923 1.00 97.94 333 ASP A N 1
ATOM 2624 C CA . ASP A 1 333 ? -16.174 28.572 -23.247 1.00 97.94 333 ASP A CA 1
ATOM 2625 C C . ASP A 1 333 ? -15.056 29.624 -23.324 1.00 97.94 333 ASP A C 1
ATOM 2627 O O . ASP A 1 333 ? -14.738 30.295 -22.341 1.00 97.94 333 ASP A O 1
ATOM 2631 N N . LYS A 1 334 ? -14.450 29.787 -24.508 1.00 97.31 334 LYS A N 1
ATOM 2632 C CA . LYS A 1 334 ? -13.369 30.763 -24.748 1.00 97.31 334 LYS A CA 1
ATOM 2633 C C . LYS A 1 334 ? -13.761 32.220 -24.460 1.00 97.31 334 LYS A C 1
ATOM 2635 O O . LYS A 1 334 ? -12.888 33.025 -24.152 1.00 97.31 334 LYS A O 1
ATOM 2640 N N . ASN A 1 335 ? -15.054 32.536 -24.521 1.00 97.50 335 ASN A N 1
ATOM 2641 C CA . ASN A 1 335 ? -15.620 33.853 -24.241 1.00 97.50 335 ASN A CA 1
ATOM 2642 C C . ASN A 1 335 ? -16.139 33.952 -22.796 1.00 97.50 335 ASN A C 1
ATOM 2644 O O . ASN A 1 335 ? -16.843 34.901 -22.456 1.00 97.50 335 ASN A O 1
ATOM 2648 N N . LYS A 1 336 ? -15.807 32.972 -21.941 1.00 96.50 336 LYS A N 1
ATOM 2649 C CA . LYS A 1 336 ? -16.269 32.852 -20.552 1.00 96.50 336 LYS A CA 1
ATOM 2650 C C . LYS A 1 336 ? -17.794 32.730 -20.423 1.00 96.50 336 LYS A C 1
ATOM 2652 O O . LYS A 1 336 ? -18.347 33.027 -19.364 1.00 96.50 336 LYS A O 1
ATOM 2657 N N . LYS A 1 337 ? -18.490 32.253 -21.459 1.00 97.44 337 LYS A N 1
ATOM 2658 C CA . LYS A 1 337 ? -19.914 31.907 -21.379 1.00 97.44 337 LYS A CA 1
ATOM 2659 C C . LYS A 1 337 ? -20.070 30.553 -20.692 1.00 97.44 337 LYS A C 1
ATOM 2661 O O . LYS A 1 337 ? -19.337 29.612 -20.991 1.00 97.44 337 LYS A O 1
ATOM 2666 N N . PHE A 1 338 ? -21.018 30.462 -19.763 1.00 97.75 338 PHE A N 1
ATOM 2667 C CA . PHE A 1 338 ? -21.305 29.236 -19.021 1.00 97.75 338 PHE A CA 1
ATOM 2668 C C . PHE A 1 338 ? -21.789 28.118 -19.955 1.00 97.75 338 PHE A C 1
ATOM 2670 O O . PHE A 1 338 ? -22.674 28.336 -20.783 1.00 97.75 338 PHE A O 1
ATOM 2677 N N . LEU A 1 339 ? -21.200 26.932 -19.807 1.00 96.50 339 LEU A N 1
ATOM 2678 C CA . LEU A 1 339 ? -21.516 25.737 -20.592 1.00 96.50 339 LEU A CA 1
ATOM 2679 C C . LEU A 1 339 ? -22.266 24.681 -19.782 1.00 96.50 339 LEU A C 1
ATOM 2681 O O . LEU A 1 339 ? -23.083 23.955 -20.338 1.00 96.50 339 LEU A O 1
ATOM 2685 N N . GLY A 1 340 ? -21.966 24.567 -18.491 1.00 95.75 340 GLY A N 1
ATOM 2686 C CA . GLY A 1 340 ? -22.523 23.524 -17.642 1.00 95.75 340 GLY A CA 1
ATOM 2687 C C . GLY A 1 340 ? -21.786 23.404 -16.317 1.00 95.75 340 GLY A C 1
ATOM 2688 O O . GLY A 1 340 ? -20.762 24.050 -16.089 1.00 95.75 340 GLY A O 1
ATOM 2689 N N . TYR A 1 341 ? -22.325 22.570 -15.439 1.00 93.62 341 TYR A N 1
ATOM 2690 C CA . TYR A 1 341 ? -21.850 22.400 -14.075 1.00 93.62 341 TYR A CA 1
ATOM 2691 C C . TYR A 1 341 ? -21.836 20.921 -13.689 1.00 93.62 341 TYR A C 1
ATOM 2693 O O . TYR A 1 341 ? -22.728 20.167 -14.075 1.00 93.62 341 TYR A O 1
ATOM 2701 N N . VAL A 1 342 ? -20.836 20.535 -12.900 1.00 91.44 342 VAL A N 1
ATOM 2702 C CA . VAL A 1 342 ? -20.720 19.222 -12.267 1.00 91.44 342 VAL A CA 1
ATOM 2703 C C . VAL A 1 342 ? -20.611 19.443 -10.764 1.00 91.44 342 VAL A C 1
ATOM 2705 O O . VAL A 1 342 ? -19.643 20.031 -10.276 1.00 91.44 342 VAL A O 1
ATOM 2708 N N . GLY A 1 343 ? -21.630 19.009 -10.029 1.00 90.38 343 GLY A N 1
ATOM 2709 C CA . GLY A 1 343 ? -21.676 19.154 -8.580 1.00 90.38 343 GLY A CA 1
ATOM 2710 C C . GLY A 1 343 ? -21.014 18.001 -7.846 1.00 90.38 343 GLY A C 1
ATOM 2711 O O . GLY A 1 343 ? -21.054 16.874 -8.326 1.00 90.38 343 GLY A O 1
ATOM 2712 N N . PHE A 1 344 ? -20.466 18.296 -6.665 1.00 86.62 344 PHE A N 1
ATOM 2713 C CA . PHE A 1 344 ? -19.997 17.303 -5.697 1.00 86.62 344 PHE A CA 1
ATOM 2714 C C . PHE A 1 344 ? -19.048 16.261 -6.312 1.00 86.62 344 PHE A C 1
ATOM 2716 O O . PHE A 1 344 ? -19.299 15.060 -6.305 1.00 86.62 344 PHE A O 1
ATOM 2723 N N . VAL A 1 345 ? -17.945 16.737 -6.880 1.00 87.25 345 VAL A N 1
ATOM 2724 C CA . VAL A 1 345 ? -16.863 15.902 -7.398 1.00 87.25 345 VAL A CA 1
ATOM 2725 C C . VAL A 1 345 ? -15.910 15.583 -6.245 1.00 87.25 345 VAL A C 1
ATOM 2727 O O . VAL A 1 345 ? -15.289 16.506 -5.714 1.00 87.25 345 VAL A O 1
ATOM 2730 N N . PRO A 1 346 ? -15.767 14.311 -5.832 1.00 84.62 346 PRO A N 1
ATOM 2731 C CA . PRO A 1 346 ? -14.772 13.933 -4.838 1.00 84.62 346 PRO A CA 1
ATOM 2732 C C . PRO A 1 346 ? -13.355 14.261 -5.315 1.00 84.62 346 PRO A C 1
ATOM 2734 O O . PRO A 1 346 ? -13.042 14.193 -6.507 1.00 84.62 346 PRO A O 1
ATOM 2737 N N . VAL A 1 347 ? -12.469 14.590 -4.380 1.00 83.00 347 VAL A N 1
ATOM 2738 C CA . VAL A 1 347 ? -11.029 14.717 -4.653 1.00 83.00 347 VAL A CA 1
ATOM 2739 C C . VAL A 1 347 ? -10.492 13.397 -5.226 1.00 83.00 347 VAL A C 1
ATOM 2741 O O . VAL A 1 347 ? -11.011 12.328 -4.920 1.00 83.00 347 VAL A O 1
ATOM 2744 N N . LEU A 1 348 ? -9.471 13.469 -6.085 1.00 84.62 348 LEU A N 1
ATOM 2745 C CA . LEU A 1 348 ? -8.910 12.370 -6.890 1.00 84.62 348 LEU A CA 1
ATOM 2746 C C . LEU A 1 348 ? -9.821 11.826 -7.994 1.00 84.62 348 LEU A C 1
ATOM 2748 O O . LEU A 1 348 ? -9.325 11.131 -8.877 1.00 84.62 348 LEU A O 1
ATOM 2752 N N . ARG A 1 349 ? -11.118 12.151 -8.008 1.00 86.19 349 ARG A N 1
ATOM 2753 C CA . ARG A 1 349 ? -11.993 11.793 -9.126 1.00 86.19 349 ARG A CA 1
ATOM 2754 C C . ARG A 1 349 ? -11.814 12.784 -10.268 1.00 86.19 349 ARG A C 1
ATOM 2756 O O . ARG A 1 349 ? -11.777 14.000 -10.053 1.00 86.19 349 ARG A O 1
ATOM 2763 N N . PHE A 1 350 ? -11.688 12.257 -11.483 1.00 88.19 350 PHE A N 1
ATOM 2764 C CA . PHE A 1 350 ? -11.499 13.089 -12.661 1.00 88.19 350 PHE A CA 1
ATOM 2765 C C . PHE A 1 350 ? -12.825 13.621 -13.218 1.00 88.19 350 PHE A C 1
ATOM 2767 O O . PHE A 1 350 ? -13.890 13.031 -13.042 1.00 88.19 350 PHE A O 1
ATOM 2774 N N . PHE A 1 351 ? -12.733 14.728 -13.945 1.00 90.38 351 PHE A N 1
ATOM 2775 C CA . PHE A 1 351 ? -13.775 15.274 -14.805 1.00 90.38 351 PHE A CA 1
ATOM 2776 C C . PHE A 1 351 ? -13.201 15.526 -16.201 1.00 90.38 351 PHE A C 1
ATOM 2778 O O . PHE A 1 351 ? -11.988 15.671 -16.357 1.00 90.38 351 PHE A O 1
ATOM 2785 N N . ALA A 1 352 ? -14.059 15.583 -17.218 1.00 92.50 352 ALA A N 1
ATOM 2786 C CA . ALA A 1 352 ? -13.653 15.832 -18.599 1.00 92.50 352 ALA A CA 1
ATOM 2787 C C . ALA A 1 352 ? -14.080 17.230 -19.062 1.00 92.50 352 ALA A C 1
ATOM 2789 O O . ALA A 1 352 ? -15.202 17.669 -18.802 1.00 92.50 352 ALA A O 1
ATOM 2790 N N . SER A 1 353 ? -13.195 17.923 -19.774 1.00 92.75 353 SER A N 1
ATOM 2791 C CA . SER A 1 353 ? -13.541 19.103 -20.559 1.00 92.75 353 SER A CA 1
ATOM 2792 C C . SER A 1 353 ? -14.124 18.677 -21.913 1.00 92.75 353 SER A C 1
ATOM 2794 O O . SER A 1 353 ? -13.785 17.630 -22.463 1.00 92.75 353 SER A O 1
ATOM 2796 N N . THR A 1 354 ? -15.026 19.485 -22.468 1.00 93.12 354 THR A N 1
ATOM 2797 C CA . THR A 1 354 ? -15.593 19.253 -23.809 1.00 93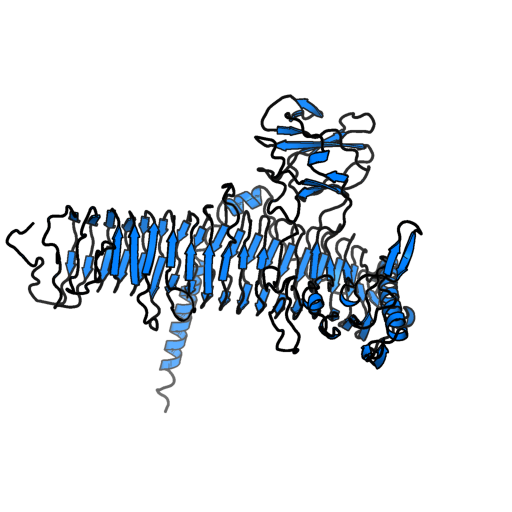.12 354 THR A CA 1
ATOM 2798 C C . THR A 1 354 ? -14.814 20.034 -2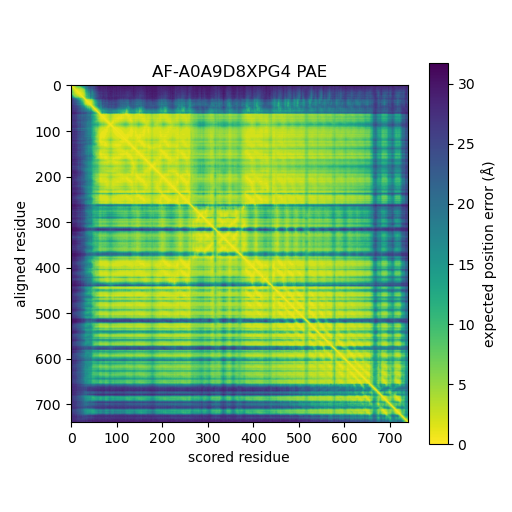4.868 1.00 93.12 354 THR A C 1
ATOM 2800 O O . THR A 1 354 ? -14.030 20.921 -24.526 1.00 93.12 354 THR A O 1
ATOM 2803 N N . LYS A 1 355 ? -15.104 19.812 -26.159 1.00 95.38 355 LYS A N 1
ATOM 2804 C CA . LYS A 1 355 ? -14.584 20.637 -27.273 1.00 95.38 355 LYS A CA 1
ATOM 2805 C C . LYS A 1 355 ? -14.786 22.144 -27.078 1.00 95.38 355 LYS A C 1
ATOM 2807 O O . LYS A 1 355 ? -13.988 22.940 -27.559 1.00 95.38 355 LYS A O 1
ATOM 2812 N N . LYS A 1 356 ? -15.868 22.547 -26.402 1.00 96.75 356 LYS A N 1
ATOM 2813 C CA . LYS A 1 356 ? -16.207 23.961 -26.174 1.00 96.75 356 LYS A CA 1
ATOM 2814 C C . LYS A 1 356 ? -15.577 24.525 -24.903 1.00 96.75 356 LYS A C 1
ATOM 2816 O O . LYS A 1 356 ? -15.530 25.740 -24.754 1.00 96.75 356 LYS A O 1
ATOM 2821 N N . THR A 1 357 ? -15.120 23.675 -23.986 1.00 97.50 357 THR A N 1
ATOM 2822 C CA . THR A 1 357 ? -14.605 24.093 -22.681 1.00 97.50 357 THR A CA 1
ATOM 2823 C C . THR A 1 357 ? -13.197 24.668 -22.825 1.00 97.50 357 THR A C 1
ATOM 2825 O O . THR A 1 357 ? -12.274 23.957 -23.204 1.00 97.50 357 THR A O 1
ATOM 2828 N N . ALA A 1 358 ? -13.025 25.942 -22.472 1.00 97.06 358 ALA A N 1
ATOM 2829 C CA . ALA A 1 358 ? -11.723 26.617 -22.442 1.00 97.06 358 ALA A CA 1
ATOM 2830 C C . ALA A 1 358 ? -11.308 27.035 -21.024 1.00 97.06 358 ALA A C 1
ATOM 2832 O O . ALA A 1 358 ? -10.117 27.180 -20.737 1.00 97.06 358 ALA A O 1
ATOM 2833 N N . PHE A 1 359 ? -12.283 27.218 -20.129 1.00 97.50 359 PHE A N 1
ATOM 2834 C CA . PHE A 1 359 ? -12.037 27.563 -18.736 1.00 97.50 359 PHE A CA 1
ATOM 2835 C C . PHE A 1 359 ? -12.906 26.740 -17.792 1.00 97.50 359 PHE A C 1
ATOM 2837 O O . PHE A 1 359 ? -14.016 26.326 -18.137 1.00 97.50 359 PHE A O 1
ATOM 2844 N N . VAL A 1 360 ? -12.413 26.574 -16.570 1.00 96.88 360 VAL A N 1
ATOM 2845 C CA . VAL A 1 360 ? -13.184 26.058 -15.440 1.00 96.88 360 VAL A CA 1
ATOM 2846 C C . VAL A 1 360 ? -13.132 27.021 -14.266 1.00 96.88 360 VAL A C 1
ATOM 2848 O O . VAL A 1 360 ? -12.178 27.787 -14.117 1.00 96.88 360 VAL A O 1
ATOM 2851 N N . ARG A 1 361 ? -14.148 26.961 -13.411 1.00 96.38 361 ARG A N 1
ATOM 2852 C CA . ARG A 1 361 ? -14.101 27.509 -12.055 1.00 96.38 361 ARG A CA 1
ATOM 2853 C C . ARG A 1 361 ? -14.469 26.421 -11.066 1.00 96.38 361 ARG A C 1
ATOM 2855 O O . ARG A 1 361 ? -15.336 25.597 -11.351 1.00 96.38 361 ARG A O 1
ATOM 2862 N N . LEU A 1 362 ? -13.804 26.433 -9.923 1.00 94.69 362 LEU A N 1
ATOM 2863 C CA . LEU A 1 362 ? -14.003 25.475 -8.847 1.00 94.69 362 LEU A CA 1
ATOM 2864 C C . LEU A 1 362 ? -14.727 26.163 -7.693 1.00 94.69 362 LEU A C 1
ATOM 2866 O O . LEU A 1 362 ? -14.461 27.336 -7.440 1.00 94.69 362 LEU A O 1
ATOM 2870 N N . VAL A 1 363 ? -15.602 25.446 -6.993 1.00 93.25 363 VAL A N 1
ATOM 2871 C CA . VAL A 1 363 ? -16.171 25.887 -5.711 1.00 93.25 363 VAL A CA 1
ATOM 2872 C C . VAL A 1 363 ? -15.913 24.825 -4.653 1.00 93.25 363 VAL A C 1
ATOM 2874 O O . VAL A 1 363 ? -16.178 23.648 -4.890 1.00 93.25 363 VAL A O 1
ATOM 2877 N N . VAL A 1 364 ? -15.422 25.241 -3.491 1.00 90.38 364 VAL A N 1
ATOM 2878 C CA . VAL A 1 364 ? -15.252 24.403 -2.298 1.00 90.38 364 VAL A CA 1
ATOM 2879 C C . VAL A 1 364 ? -16.065 24.985 -1.147 1.00 90.38 364 VAL A C 1
ATOM 2881 O O . VAL A 1 364 ? -16.246 26.200 -1.071 1.00 90.38 364 VAL A O 1
ATOM 2884 N N . GLU A 1 365 ? -16.567 24.125 -0.269 1.00 88.31 365 GLU A N 1
ATOM 2885 C CA . GLU A 1 365 ? -17.314 24.526 0.926 1.00 88.31 365 GLU A CA 1
ATOM 2886 C C . GLU A 1 365 ? -16.390 24.494 2.142 1.00 88.31 365 GLU A C 1
ATOM 2888 O O . GLU A 1 365 ? -15.972 23.420 2.569 1.00 88.31 365 GLU A O 1
ATOM 2893 N N . GLU A 1 366 ? -16.062 25.670 2.671 1.00 83.38 366 GLU A N 1
ATOM 2894 C CA . GLU A 1 366 ? -15.135 25.866 3.786 1.00 83.38 366 GLU A CA 1
ATOM 2895 C C . GLU A 1 366 ? -15.533 27.103 4.597 1.00 83.38 366 GLU A C 1
ATOM 2897 O O . GLU A 1 366 ? -15.913 28.130 4.039 1.00 83.38 366 GLU A O 1
ATOM 2902 N N . GLU A 1 367 ? -15.405 27.029 5.922 1.00 76.31 367 GLU A N 1
ATOM 2903 C CA . GLU A 1 367 ? -15.763 28.131 6.832 1.00 76.31 367 GLU A CA 1
ATOM 2904 C C . GLU A 1 367 ? -14.734 29.269 6.807 1.00 76.31 367 GLU A C 1
ATOM 2906 O O . GLU A 1 367 ? -15.081 30.432 6.997 1.00 76.31 367 GLU A O 1
ATOM 2911 N N . LYS A 1 368 ? -13.460 28.943 6.560 1.00 76.62 368 LYS A N 1
ATOM 2912 C CA . LYS A 1 368 ? -12.364 29.910 6.469 1.00 76.62 368 LYS A CA 1
ATOM 2913 C C . LYS A 1 368 ? -11.317 29.451 5.466 1.00 76.62 368 LYS A C 1
ATOM 2915 O O . LYS A 1 368 ? -11.077 28.257 5.292 1.00 76.62 368 LYS A O 1
ATOM 2920 N N . LYS A 1 369 ? -10.633 30.414 4.851 1.00 68.50 369 LYS A N 1
ATOM 2921 C CA . LYS A 1 369 ? -9.473 30.130 4.007 1.00 68.50 369 LYS A CA 1
ATOM 2922 C C . LYS A 1 369 ? -8.301 29.724 4.888 1.00 68.50 369 LYS A C 1
ATOM 2924 O O . LYS A 1 369 ? -7.765 30.550 5.624 1.00 68.50 369 LYS A O 1
ATOM 2929 N N . ASP A 1 370 ? -7.849 28.489 4.755 1.00 66.19 370 ASP A N 1
ATOM 2930 C CA . ASP A 1 370 ? -6.643 28.022 5.427 1.00 66.19 370 ASP A CA 1
ATOM 2931 C C . ASP A 1 370 ? -5.503 27.858 4.413 1.00 66.19 370 ASP A C 1
ATOM 2933 O O . ASP A 1 370 ? -5.454 26.939 3.596 1.00 66.19 370 ASP A O 1
ATOM 2937 N N . LYS A 1 371 ? -4.559 28.803 4.472 1.00 58.56 371 LYS A N 1
ATOM 2938 C CA . LYS A 1 371 ? -3.405 28.864 3.564 1.00 58.56 371 LYS A CA 1
ATOM 2939 C C . LYS A 1 371 ? -2.479 27.646 3.688 1.00 58.56 371 LYS A C 1
ATOM 2941 O O . LYS A 1 371 ? -1.761 27.369 2.731 1.00 58.56 371 LYS A O 1
ATOM 2946 N N . HIS A 1 372 ? -2.477 26.947 4.825 1.00 56.34 372 HIS A N 1
ATOM 2947 C CA . HIS A 1 372 ? -1.591 25.805 5.073 1.00 56.34 372 HIS A CA 1
ATOM 2948 C C . HIS A 1 372 ? -2.249 24.480 4.684 1.00 56.34 372 HIS A C 1
ATOM 2950 O O . HIS A 1 372 ? -1.553 23.578 4.224 1.00 56.34 372 HIS A O 1
ATOM 2956 N N . SER A 1 373 ? -3.576 24.368 4.794 1.00 55.97 373 SER A N 1
ATOM 2957 C CA . SER A 1 373 ? -4.300 23.150 4.411 1.00 55.97 373 SER A CA 1
ATOM 2958 C C . SER A 1 373 ? -4.722 23.115 2.935 1.00 55.97 373 SER A C 1
ATOM 2960 O O . SER A 1 373 ? -4.922 22.036 2.388 1.00 55.97 373 SER A O 1
ATOM 2962 N N . TRP A 1 374 ? -4.748 24.251 2.226 1.00 65.94 374 TRP A N 1
ATOM 2963 C CA . TRP A 1 374 ? -5.152 24.321 0.808 1.00 65.94 374 TRP A CA 1
ATOM 2964 C C . TRP A 1 374 ? -4.004 24.093 -0.185 1.00 65.94 374 TRP A C 1
ATOM 2966 O O . TRP A 1 374 ? -3.946 24.695 -1.267 1.00 65.94 374 TRP A O 1
ATOM 2976 N N . GLN A 1 375 ? -3.080 23.196 0.152 1.00 72.50 375 GLN A N 1
ATOM 2977 C CA . GLN A 1 375 ? -2.065 22.712 -0.781 1.00 72.50 375 GLN A CA 1
ATOM 2978 C C . GLN A 1 375 ? -2.696 21.716 -1.763 1.00 72.50 375 GLN A C 1
ATOM 2980 O O . GLN A 1 375 ? -2.517 20.503 -1.672 1.00 72.50 375 GLN A O 1
ATOM 2985 N N . MET A 1 376 ? -3.502 22.247 -2.679 1.00 80.38 376 MET A N 1
ATOM 2986 C CA . MET A 1 376 ? -4.215 21.486 -3.701 1.00 80.38 376 MET A CA 1
ATOM 2987 C C . MET A 1 376 ? -3.547 21.651 -5.064 1.00 80.38 376 MET A C 1
ATOM 2989 O O . MET A 1 376 ? -2.953 22.683 -5.361 1.00 80.38 376 MET A O 1
ATOM 2993 N N . PHE A 1 377 ? -3.692 20.666 -5.933 1.00 85.62 377 PHE A N 1
ATOM 2994 C CA . PHE A 1 377 ? -3.234 20.704 -7.310 1.00 85.62 377 PHE A CA 1
ATOM 2995 C C . PHE A 1 377 ? -4.386 20.335 -8.221 1.00 85.62 377 PHE A C 1
ATOM 2997 O O . PHE A 1 377 ? -4.964 19.261 -8.068 1.00 85.62 377 PHE A O 1
ATOM 3004 N N . LEU A 1 378 ? -4.677 21.194 -9.196 1.00 88.94 378 LEU A N 1
ATOM 3005 C CA . LEU A 1 378 ? -5.443 20.776 -10.362 1.00 88.94 378 LEU A CA 1
ATOM 3006 C C . LEU A 1 378 ? -4.454 20.148 -11.340 1.00 88.94 378 LEU A C 1
ATOM 3008 O O . LEU A 1 378 ? -3.543 20.826 -11.825 1.00 88.94 378 LEU A O 1
ATOM 3012 N N . LYS A 1 379 ? -4.612 18.857 -11.600 1.00 88.50 379 LYS A N 1
ATOM 3013 C CA . LYS A 1 379 ? -3.742 18.077 -12.481 1.00 88.50 379 LYS A CA 1
ATOM 3014 C C . LYS A 1 379 ? -4.474 17.724 -13.766 1.00 88.50 379 LYS A C 1
ATOM 3016 O O . LYS A 1 379 ? -5.680 17.495 -13.740 1.00 88.50 379 LYS A O 1
ATOM 3021 N N . GLN A 1 380 ? -3.743 17.705 -14.879 1.00 89.50 380 GLN A N 1
ATOM 3022 C CA . GLN A 1 380 ? -4.249 17.217 -16.164 1.00 89.50 380 GLN A CA 1
ATOM 3023 C C . GLN A 1 380 ? -3.959 15.719 -16.294 1.00 89.50 380 GLN A C 1
ATOM 3025 O O . GLN A 1 380 ? -2.836 15.286 -16.048 1.00 89.50 380 GLN A O 1
ATOM 3030 N N . GLY A 1 381 ? -4.959 14.949 -16.708 1.00 87.56 381 GLY A N 1
ATOM 3031 C CA . GLY A 1 381 ? -4.917 13.492 -16.796 1.00 87.56 381 GLY A CA 1
ATOM 3032 C C . GLY A 1 381 ? -6.031 12.839 -15.984 1.00 87.56 381 GLY A C 1
ATOM 3033 O O . GLY A 1 381 ? -6.969 13.500 -15.529 1.00 87.56 381 GLY A O 1
ATOM 3034 N N . LYS A 1 382 ? -5.960 11.521 -15.857 1.00 86.62 382 LYS A N 1
ATOM 3035 C CA . LYS A 1 382 ? -6.777 10.723 -14.950 1.00 86.62 382 LYS A CA 1
ATOM 3036 C C . LYS A 1 382 ? -5.903 10.298 -13.778 1.00 86.62 382 LYS A C 1
ATOM 3038 O O . LYS A 1 382 ? -4.754 9.896 -13.964 1.00 86.62 382 LYS A O 1
ATOM 3043 N N . HIS A 1 383 ? -6.459 10.366 -12.575 1.00 86.56 383 HIS A N 1
ATOM 3044 C CA . HIS A 1 383 ? -5.876 9.642 -11.453 1.00 86.56 383 HIS A CA 1
ATOM 3045 C C . HIS A 1 383 ? -6.059 8.147 -11.715 1.00 86.56 383 HIS A C 1
ATOM 3047 O O . HIS A 1 383 ? -7.112 7.759 -12.219 1.00 86.56 383 HIS A O 1
ATOM 3053 N N . GLY A 1 384 ? -5.050 7.328 -11.419 1.00 88.75 384 GLY A N 1
ATOM 3054 C CA . GLY A 1 384 ? -5.177 5.883 -11.588 1.00 88.75 384 GLY A CA 1
ATOM 3055 C C . GLY A 1 384 ? -6.360 5.338 -10.789 1.00 88.75 384 GLY A C 1
ATOM 3056 O O . GLY A 1 384 ? -6.591 5.783 -9.660 1.00 88.75 384 GLY A O 1
ATOM 3057 N N . GLU A 1 385 ? -7.096 4.392 -11.363 1.00 90.56 385 GLU A N 1
ATOM 3058 C CA . GLU A 1 385 ? -8.269 3.782 -10.731 1.00 90.56 385 GLU A CA 1
ATOM 3059 C C . GLU A 1 385 ? -8.407 2.294 -11.093 1.00 90.56 385 GLU A C 1
ATOM 3061 O O . GLU A 1 385 ? -7.910 1.848 -12.124 1.00 90.56 385 GLU A O 1
ATOM 3066 N N . ASN A 1 386 ? -9.069 1.515 -10.239 1.00 93.38 386 ASN A N 1
ATOM 3067 C CA . ASN A 1 386 ? -9.317 0.083 -10.428 1.00 93.38 386 ASN A CA 1
ATOM 3068 C C . ASN A 1 386 ? -8.051 -0.729 -10.769 1.00 93.38 386 ASN A C 1
ATOM 3070 O O . ASN A 1 386 ? -7.945 -1.362 -11.821 1.00 93.38 386 ASN A O 1
ATOM 3074 N N . ILE A 1 387 ? -7.052 -0.671 -9.886 1.00 95.06 387 ILE A N 1
ATOM 3075 C CA . ILE A 1 387 ? -5.796 -1.416 -10.046 1.00 95.06 387 ILE A CA 1
ATOM 3076 C C . ILE A 1 387 ? -5.789 -2.611 -9.096 1.00 95.06 387 ILE A C 1
ATOM 3078 O O . ILE A 1 387 ? -5.922 -2.449 -7.885 1.00 95.06 387 ILE A O 1
ATOM 3082 N N . THR A 1 388 ? -5.577 -3.808 -9.639 1.00 97.50 388 THR A N 1
ATOM 3083 C CA . THR A 1 388 ? -5.488 -5.053 -8.872 1.00 97.50 388 THR A CA 1
ATOM 3084 C C . THR A 1 388 ? -4.061 -5.593 -8.860 1.00 97.50 388 THR A C 1
ATOM 3086 O O . THR A 1 388 ? -3.467 -5.843 -9.906 1.00 97.50 388 THR A O 1
ATOM 3089 N N . ILE A 1 389 ? -3.523 -5.832 -7.668 1.00 98.12 389 ILE A N 1
ATOM 3090 C CA . ILE A 1 389 ? -2.240 -6.499 -7.442 1.00 98.12 389 ILE A CA 1
ATOM 3091 C C . ILE A 1 389 ? -2.540 -7.831 -6.766 1.00 98.12 389 ILE A C 1
ATOM 3093 O O . ILE A 1 389 ? -2.951 -7.844 -5.601 1.00 98.12 389 ILE A O 1
ATOM 3097 N N . ARG A 1 390 ? -2.385 -8.951 -7.481 1.00 98.19 390 ARG A N 1
ATOM 3098 C CA . ARG A 1 390 ? -2.784 -10.259 -6.949 1.00 98.19 390 ARG A CA 1
ATOM 3099 C C . ARG A 1 390 ? -1.832 -11.407 -7.211 1.00 98.19 390 ARG A C 1
ATOM 3101 O O . ARG A 1 390 ? -1.177 -11.432 -8.239 1.00 98.19 390 ARG A O 1
ATOM 3108 N N . ASP A 1 391 ? -1.821 -12.397 -6.326 1.00 98.38 391 ASP A N 1
ATOM 3109 C CA . ASP A 1 391 ? -1.109 -13.661 -6.558 1.00 98.38 391 ASP A CA 1
ATOM 3110 C C . ASP A 1 391 ? 0.405 -13.462 -6.830 1.00 98.38 391 ASP A C 1
ATOM 3112 O O . ASP A 1 391 ? 0.994 -14.174 -7.642 1.00 98.38 391 ASP A O 1
ATOM 3116 N N . ASN A 1 392 ? 1.036 -12.464 -6.192 1.00 98.88 392 ASN A N 1
ATOM 3117 C CA . ASN A 1 392 ? 2.451 -12.114 -6.388 1.00 98.88 392 ASN A CA 1
ATOM 3118 C C . ASN A 1 392 ? 3.334 -12.491 -5.191 1.00 98.88 392 ASN A C 1
ATOM 3120 O O . ASN A 1 392 ? 2.869 -12.544 -4.049 1.00 98.88 392 ASN A O 1
ATOM 3124 N N . TYR A 1 393 ? 4.634 -12.654 -5.445 1.00 98.81 393 TYR A N 1
ATOM 3125 C CA . TYR A 1 393 ? 5.674 -12.752 -4.424 1.00 98.81 393 TYR A CA 1
ATOM 3126 C C . TYR A 1 393 ? 6.583 -11.519 -4.486 1.00 98.81 393 TYR A C 1
ATOM 3128 O O . TYR A 1 393 ? 7.222 -11.257 -5.499 1.00 98.81 393 TYR A O 1
ATOM 3136 N N . ILE A 1 394 ? 6.601 -10.714 -3.423 1.00 98.88 394 ILE A N 1
ATOM 3137 C CA . ILE A 1 394 ? 7.316 -9.429 -3.387 1.00 98.88 394 ILE A CA 1
ATOM 3138 C C . ILE A 1 394 ? 8.269 -9.461 -2.202 1.00 98.88 394 ILE A C 1
ATOM 3140 O O . ILE A 1 394 ? 7.813 -9.479 -1.052 1.00 98.88 394 ILE A O 1
ATOM 3144 N N . HIS A 1 395 ? 9.580 -9.483 -2.446 1.00 98.56 395 HIS A N 1
ATOM 3145 C CA . HIS A 1 395 ? 10.508 -9.818 -1.370 1.00 98.56 395 HIS A CA 1
ATOM 3146 C C . HIS A 1 395 ? 11.896 -9.186 -1.428 1.00 98.56 395 HIS A C 1
ATOM 3148 O O . HIS A 1 395 ? 12.406 -8.838 -2.486 1.00 98.56 395 HIS A O 1
ATOM 3154 N N . HIS A 1 396 ? 12.549 -9.095 -0.266 1.00 97.94 396 HIS A N 1
ATOM 3155 C CA . HIS A 1 396 ? 13.951 -8.673 -0.117 1.00 97.94 396 HIS A CA 1
ATOM 3156 C C . HIS A 1 396 ? 14.303 -7.302 -0.731 1.00 97.94 396 HIS A C 1
ATOM 3158 O O . HIS A 1 396 ? 15.481 -6.959 -0.891 1.00 97.94 396 HIS A O 1
ATOM 3164 N N . ASN A 1 397 ? 13.296 -6.486 -1.046 1.00 97.94 397 ASN A N 1
ATOM 3165 C CA . ASN A 1 397 ? 13.494 -5.119 -1.505 1.00 97.94 397 ASN A CA 1
ATOM 3166 C C . ASN A 1 397 ? 14.017 -4.263 -0.345 1.00 97.94 397 ASN A C 1
ATOM 3168 O O . ASN A 1 397 ? 13.627 -4.441 0.814 1.00 97.94 397 ASN A O 1
ATOM 3172 N N . HIS A 1 398 ? 14.947 -3.369 -0.660 1.00 95.19 398 HIS A N 1
ATOM 3173 C CA . HIS A 1 398 ? 15.784 -2.671 0.309 1.00 95.19 398 HIS A CA 1
ATOM 3174 C C . HIS A 1 398 ? 14.975 -1.686 1.153 1.00 95.19 398 HIS A C 1
ATOM 3176 O O . HIS A 1 398 ? 14.930 -1.837 2.374 1.00 95.19 398 HIS A O 1
ATOM 3182 N N . ARG A 1 399 ? 14.266 -0.740 0.521 1.00 93.31 399 ARG A N 1
ATOM 3183 C CA . ARG A 1 399 ? 13.349 0.174 1.216 1.00 93.31 399 ARG A CA 1
ATOM 3184 C C . ARG A 1 399 ? 12.008 -0.491 1.516 1.00 93.31 399 ARG A C 1
ATOM 3186 O O . ARG A 1 399 ? 11.606 -0.545 2.682 1.00 93.31 399 ARG A O 1
ATOM 3193 N N . GLY A 1 400 ? 11.308 -0.974 0.487 1.00 95.25 400 GLY A N 1
ATOM 3194 C CA . GLY A 1 400 ? 9.914 -1.370 0.650 1.00 95.25 400 GLY A CA 1
ATOM 3195 C C . GLY A 1 400 ? 9.375 -2.391 -0.344 1.00 95.25 400 GLY A C 1
ATOM 3196 O O . GLY A 1 400 ? 9.955 -2.655 -1.388 1.00 95.25 400 GLY A O 1
ATOM 3197 N N . GLY A 1 401 ? 8.249 -3.021 -0.007 1.00 97.38 401 GLY A N 1
ATOM 3198 C CA . GLY A 1 401 ? 7.574 -3.947 -0.922 1.00 97.38 401 GLY A CA 1
ATOM 3199 C C . GLY A 1 401 ? 6.800 -3.201 -2.007 1.00 97.38 401 GLY A C 1
ATOM 3200 O O . GLY A 1 401 ? 7.008 -3.431 -3.197 1.00 97.38 401 GLY A O 1
ATOM 3201 N N . MET A 1 402 ? 5.916 -2.295 -1.590 1.00 95.94 402 MET A N 1
ATOM 3202 C CA . MET A 1 402 ? 5.021 -1.557 -2.462 1.00 95.94 402 MET A CA 1
ATOM 3203 C C . MET A 1 402 ? 4.673 -0.166 -1.924 1.00 95.94 402 MET A C 1
ATOM 3205 O O . MET A 1 402 ? 4.273 -0.022 -0.768 1.00 95.94 402 MET A O 1
ATOM 3209 N N . THR A 1 403 ? 4.713 0.845 -2.789 1.00 93.25 403 THR A N 1
ATOM 3210 C CA . THR A 1 403 ? 4.000 2.115 -2.569 1.00 93.25 403 THR A CA 1
ATOM 3211 C C . THR A 1 403 ? 2.652 2.126 -3.285 1.00 93.25 403 THR A C 1
ATOM 3213 O O . THR A 1 403 ? 2.543 1.662 -4.419 1.00 93.25 403 THR A O 1
ATOM 3216 N N . ILE A 1 404 ? 1.616 2.653 -2.628 1.00 91.12 404 ILE A N 1
ATOM 3217 C CA . ILE A 1 404 ? 0.237 2.735 -3.149 1.00 91.12 404 ILE A CA 1
ATOM 3218 C C . ILE A 1 404 ? -0.223 4.194 -3.256 1.00 91.12 404 ILE A C 1
ATOM 3220 O O . ILE A 1 404 ? 0.279 5.050 -2.530 1.00 91.12 404 ILE A O 1
ATOM 3224 N N . GLY A 1 405 ? -1.179 4.497 -4.142 1.00 84.62 405 GLY A N 1
ATOM 3225 C CA . GLY A 1 405 ? -1.457 5.897 -4.494 1.00 84.62 405 GLY A CA 1
ATOM 3226 C C . GLY A 1 405 ? -2.463 6.140 -5.612 1.00 84.62 405 GLY A C 1
ATOM 3227 O O . GLY A 1 405 ? -2.305 7.097 -6.370 1.00 84.62 405 GLY A O 1
ATOM 3228 N N . VAL A 1 406 ? -3.441 5.252 -5.756 1.00 87.94 406 VAL A N 1
ATOM 3229 C CA . VAL A 1 406 ? -4.468 5.260 -6.810 1.00 87.94 406 VAL A CA 1
ATOM 3230 C C . VAL A 1 406 ? -5.825 4.902 -6.193 1.00 87.94 406 VAL A C 1
ATOM 3232 O O . VAL A 1 406 ? -5.867 4.428 -5.056 1.00 87.94 406 VAL A O 1
ATOM 3235 N N . ASN A 1 407 ? -6.926 5.176 -6.890 1.00 88.31 407 ASN A N 1
ATOM 3236 C CA . ASN A 1 407 ? -8.275 4.881 -6.396 1.00 88.31 407 ASN A CA 1
ATOM 3237 C C . ASN A 1 407 ? -8.672 3.425 -6.666 1.00 88.31 407 ASN A C 1
ATOM 3239 O O . ASN A 1 407 ? -8.159 2.804 -7.597 1.00 88.31 407 ASN A O 1
ATOM 3243 N N . ASP A 1 408 ? -9.622 2.911 -5.884 1.00 91.50 408 ASP A N 1
ATOM 3244 C CA . ASP A 1 408 ? -10.268 1.610 -6.105 1.00 91.50 408 ASP A CA 1
ATOM 3245 C C . ASP A 1 408 ? -9.247 0.465 -6.260 1.00 91.50 408 ASP A C 1
ATOM 3247 O O . ASP A 1 408 ? -9.358 -0.388 -7.138 1.00 91.50 408 ASP A O 1
ATOM 3251 N N . MET A 1 409 ? -8.185 0.488 -5.452 1.00 94.00 409 MET A N 1
ATOM 3252 C CA . MET A 1 409 ? -7.099 -0.486 -5.540 1.00 94.00 409 MET A CA 1
ATOM 3253 C C . MET A 1 409 ? -7.388 -1.722 -4.695 1.00 94.00 409 MET A C 1
ATOM 3255 O O . MET A 1 409 ? -7.760 -1.605 -3.530 1.00 94.00 409 MET A O 1
ATOM 3259 N N . ILE A 1 410 ? -7.118 -2.903 -5.251 1.00 97.50 410 ILE A N 1
ATOM 3260 C CA . ILE A 1 410 ? -7.237 -4.185 -4.551 1.00 97.50 410 ILE A CA 1
ATOM 3261 C C . ILE A 1 410 ? -5.877 -4.874 -4.534 1.00 97.50 410 ILE A C 1
ATOM 3263 O O . ILE A 1 410 ? -5.281 -5.140 -5.575 1.00 97.50 410 ILE A O 1
ATOM 3267 N N . ILE A 1 411 ? -5.390 -5.198 -3.342 1.00 98.31 411 ILE A N 1
ATOM 3268 C CA . ILE A 1 411 ? -4.148 -5.934 -3.117 1.00 98.31 411 ILE A CA 1
ATOM 3269 C C . ILE A 1 411 ? -4.532 -7.240 -2.438 1.00 98.31 411 ILE A C 1
ATOM 3271 O O . ILE A 1 411 ? -4.950 -7.223 -1.279 1.00 98.31 411 ILE A O 1
ATOM 3275 N N . THR A 1 412 ? -4.435 -8.367 -3.149 1.00 98.56 412 THR A N 1
ATOM 3276 C CA . THR A 1 412 ? -4.935 -9.644 -2.627 1.00 98.56 412 THR A CA 1
ATOM 3277 C C . THR A 1 412 ? -4.124 -10.884 -2.964 1.00 98.56 412 THR A C 1
ATOM 3279 O O . THR A 1 412 ? -3.552 -10.976 -4.039 1.00 98.56 412 THR A O 1
ATOM 3282 N N . ARG A 1 413 ? -4.080 -11.872 -2.060 1.00 98.50 413 ARG A N 1
ATOM 3283 C CA . ARG A 1 413 ? -3.374 -13.152 -2.269 1.00 98.50 413 ARG A CA 1
ATOM 3284 C C . ARG A 1 413 ? -1.892 -12.995 -2.612 1.00 98.50 413 ARG A C 1
ATOM 3286 O O . ARG A 1 413 ? -1.310 -13.833 -3.290 1.00 98.50 413 ARG A O 1
ATOM 3293 N N . ASN A 1 414 ? -1.264 -11.920 -2.146 1.00 98.88 414 ASN A N 1
ATOM 3294 C CA . ASN A 1 414 ? 0.171 -11.719 -2.303 1.00 98.88 414 ASN A CA 1
ATOM 3295 C C . ASN A 1 414 ? 0.921 -12.223 -1.067 1.00 98.88 414 ASN A C 1
ATOM 3297 O O . ASN A 1 414 ? 0.407 -12.183 0.056 1.00 98.88 414 ASN A O 1
ATOM 3301 N N . LYS A 1 415 ? 2.177 -12.620 -1.271 1.00 98.81 415 LYS A N 1
ATOM 3302 C CA . LYS A 1 415 ? 3.147 -12.843 -0.201 1.00 98.81 415 LYS A CA 1
ATOM 3303 C C . LYS A 1 415 ? 4.184 -11.722 -0.221 1.00 98.81 415 LYS A C 1
ATOM 3305 O O . LYS A 1 415 ? 4.921 -11.568 -1.193 1.00 98.81 415 LYS A O 1
ATOM 3310 N N . PHE A 1 416 ? 4.268 -10.976 0.873 1.00 98.81 416 PHE A N 1
ATOM 3311 C CA . PHE A 1 416 ? 5.317 -9.995 1.126 1.00 98.81 416 PHE A CA 1
ATOM 3312 C C . PHE A 1 416 ? 6.313 -10.570 2.129 1.00 98.81 416 PHE A C 1
ATOM 3314 O O . PHE A 1 416 ? 5.913 -11.000 3.210 1.00 98.81 416 PHE A O 1
ATOM 3321 N N . TYR A 1 417 ? 7.600 -10.575 1.779 1.00 98.44 417 TYR A N 1
ATOM 3322 C CA . TYR A 1 417 ? 8.624 -11.225 2.597 1.00 98.44 417 TYR A CA 1
ATOM 3323 C C . TYR A 1 417 ? 9.899 -10.394 2.708 1.00 98.44 417 TYR A C 1
ATOM 3325 O O . TYR A 1 417 ? 10.475 -10.004 1.698 1.00 98.44 417 TYR A O 1
ATOM 3333 N N . ASN A 1 418 ? 10.342 -10.098 3.930 1.00 96.69 418 ASN A N 1
ATOM 3334 C CA . ASN A 1 418 ? 11.624 -9.433 4.198 1.00 96.69 418 ASN A CA 1
ATOM 3335 C C . ASN A 1 418 ? 11.895 -8.135 3.399 1.00 96.69 418 ASN A C 1
ATOM 3337 O O . ASN A 1 418 ? 13.044 -7.762 3.169 1.00 96.69 418 ASN A O 1
ATOM 3341 N N . ASN A 1 419 ? 10.856 -7.401 2.990 1.00 97.06 419 ASN A N 1
ATOM 3342 C CA . ASN A 1 419 ? 11.043 -6.055 2.442 1.00 97.06 419 ASN A CA 1
ATOM 3343 C C . ASN A 1 419 ? 11.300 -5.059 3.577 1.00 97.06 419 ASN A C 1
ATOM 3345 O O . ASN A 1 419 ? 10.635 -5.127 4.614 1.00 97.06 419 ASN A O 1
ATOM 3349 N N . GLY A 1 420 ? 12.229 -4.120 3.386 1.00 93.06 420 GLY A N 1
ATOM 3350 C CA . GLY A 1 420 ? 12.518 -3.108 4.403 1.00 93.06 420 GLY A CA 1
ATOM 3351 C C . GLY A 1 420 ? 13.012 -3.710 5.723 1.00 93.06 420 GLY A C 1
ATOM 3352 O O . GLY A 1 420 ? 12.688 -3.216 6.807 1.00 93.06 420 GLY A O 1
ATOM 3353 N N . VAL A 1 421 ? 13.752 -4.818 5.676 1.00 90.88 421 VAL A N 1
ATOM 3354 C CA . VAL A 1 421 ? 14.409 -5.362 6.873 1.00 90.88 421 VAL A CA 1
ATOM 3355 C C . VAL A 1 421 ? 15.538 -4.434 7.334 1.00 90.88 421 VAL A C 1
ATOM 3357 O O . VAL A 1 421 ? 15.855 -3.434 6.691 1.00 90.88 421 VAL A O 1
ATOM 3360 N N . ALA A 1 422 ? 16.092 -4.682 8.524 1.00 82.38 422 ALA A N 1
ATOM 3361 C CA . ALA A 1 422 ? 17.393 -4.110 8.884 1.00 82.38 422 ALA A CA 1
ATOM 3362 C C . ALA A 1 422 ? 18.457 -4.864 8.051 1.00 82.38 422 ALA A C 1
ATOM 3364 O O . ALA A 1 422 ? 18.326 -4.801 6.836 1.00 82.38 422 ALA A O 1
ATOM 3365 N N . PRO A 1 423 ? 19.447 -5.620 8.560 1.00 89.62 423 PRO A N 1
ATOM 3366 C CA . PRO A 1 423 ? 20.235 -6.428 7.634 1.00 89.62 423 PRO A CA 1
ATOM 3367 C C . PRO A 1 423 ? 19.369 -7.540 7.024 1.00 89.62 423 PRO A C 1
ATOM 3369 O O . PRO A 1 423 ? 18.602 -8.207 7.725 1.00 89.62 423 PRO A O 1
ATOM 3372 N N . ASP A 1 424 ? 19.518 -7.740 5.720 1.00 92.00 424 ASP A N 1
ATOM 3373 C CA . ASP A 1 424 ? 18.996 -8.894 4.996 1.00 92.00 424 ASP A CA 1
ATOM 3374 C C . ASP A 1 424 ? 19.979 -10.047 5.203 1.00 92.00 424 ASP A C 1
ATOM 3376 O O . ASP A 1 424 ? 20.953 -10.225 4.469 1.00 92.00 424 ASP A O 1
ATOM 3380 N N . LYS A 1 425 ? 19.759 -10.776 6.300 1.00 93.19 425 LYS A N 1
ATOM 3381 C CA . LYS A 1 425 ? 20.662 -11.833 6.764 1.00 93.19 425 LYS A CA 1
ATOM 3382 C C . LYS A 1 425 ? 20.703 -13.035 5.823 1.00 93.19 425 LYS A C 1
ATOM 3384 O O . LYS A 1 425 ? 21.722 -13.711 5.785 1.00 93.19 425 LYS A O 1
ATOM 3389 N N . GLU A 1 426 ? 19.632 -13.287 5.072 1.00 94.88 426 GLU A N 1
ATOM 3390 C CA . GLU A 1 426 ? 19.554 -14.409 4.126 1.00 94.88 426 GLU A CA 1
ATOM 3391 C C . GLU A 1 426 ? 20.529 -14.243 2.961 1.00 94.88 426 GLU A C 1
ATOM 3393 O O . GLU A 1 426 ? 21.086 -15.225 2.478 1.00 94.88 426 GLU A O 1
ATOM 3398 N N . HIS A 1 427 ? 20.777 -12.997 2.552 1.00 95.56 427 HIS A N 1
ATOM 3399 C CA . HIS A 1 427 ? 21.641 -12.673 1.416 1.00 95.56 427 HIS A CA 1
ATOM 3400 C C . HIS A 1 427 ? 22.941 -11.980 1.833 1.00 95.56 427 HIS A C 1
ATOM 3402 O O . HIS A 1 427 ? 23.725 -11.590 0.973 1.00 95.56 427 HIS A O 1
ATOM 3408 N N . ASN A 1 428 ? 23.169 -11.813 3.141 1.00 95.19 428 ASN A N 1
ATOM 3409 C CA . ASN A 1 428 ? 24.283 -11.045 3.696 1.00 95.19 428 ASN A CA 1
ATOM 3410 C C . ASN A 1 428 ? 24.372 -9.617 3.112 1.00 95.19 428 ASN A C 1
ATOM 3412 O O . ASN A 1 428 ? 25.451 -9.125 2.786 1.00 95.19 428 ASN A O 1
ATOM 3416 N N . LEU A 1 429 ? 23.219 -8.957 2.955 1.00 94.38 429 LEU A N 1
ATOM 3417 C CA . LEU A 1 429 ? 23.127 -7.595 2.422 1.00 94.38 429 LEU A CA 1
ATOM 3418 C C . LEU A 1 429 ? 22.791 -6.596 3.539 1.00 94.38 429 LEU A C 1
ATOM 3420 O O . LEU A 1 429 ? 22.038 -6.921 4.468 1.00 94.38 429 LEU A O 1
ATOM 3424 N N . PRO A 1 430 ? 23.306 -5.355 3.465 1.00 91.62 430 PRO A N 1
ATOM 3425 C CA . PRO A 1 430 ? 22.953 -4.329 4.430 1.00 91.62 430 PRO A CA 1
ATOM 3426 C C . PRO A 1 430 ? 21.477 -3.946 4.318 1.00 91.62 430 PRO A C 1
ATOM 3428 O O . PRO A 1 430 ? 20.815 -4.152 3.299 1.00 91.62 430 PRO A O 1
ATOM 3431 N N . GLY A 1 431 ? 20.974 -3.359 5.399 1.00 87.88 431 GLY A N 1
ATOM 3432 C CA . GLY A 1 431 ? 19.634 -2.800 5.442 1.00 87.88 431 GLY A CA 1
ATOM 3433 C C . GLY A 1 431 ? 19.531 -1.410 4.870 1.00 87.88 431 GLY A C 1
ATOM 3434 O O . GLY A 1 431 ? 20.531 -0.712 4.699 1.00 87.88 431 GLY A O 1
ATOM 3435 N N . PHE A 1 432 ? 18.292 -0.988 4.645 1.00 88.12 432 PHE A N 1
ATOM 3436 C CA . PHE A 1 432 ? 18.011 0.406 4.355 1.00 88.12 432 PHE A CA 1
ATOM 3437 C C . PHE A 1 432 ? 18.272 1.272 5.590 1.00 88.12 432 PHE A C 1
ATOM 3439 O O . PHE A 1 432 ? 17.690 1.060 6.661 1.00 88.12 432 PHE A O 1
ATOM 3446 N N . GLU A 1 433 ? 19.132 2.270 5.422 1.00 85.81 433 GLU A N 1
ATOM 3447 C CA . GLU A 1 433 ? 19.511 3.242 6.445 1.00 85.81 433 GLU A CA 1
ATOM 3448 C C . GLU A 1 433 ? 19.201 4.640 5.899 1.00 85.81 433 GLU A C 1
ATOM 3450 O O . GLU A 1 433 ? 19.695 4.991 4.834 1.00 85.81 433 GLU A O 1
ATOM 3455 N N . GLN A 1 434 ? 18.385 5.461 6.577 1.00 73.50 434 GLN A N 1
ATOM 3456 C CA . GLN A 1 434 ? 18.146 6.824 6.081 1.00 73.50 434 GLN A CA 1
ATOM 3457 C C . GLN A 1 434 ? 19.425 7.670 6.147 1.00 73.50 434 GLN A C 1
ATOM 3459 O O . GLN A 1 434 ? 20.324 7.436 6.962 1.00 73.50 434 GLN A O 1
ATOM 3464 N N . LYS A 1 435 ? 19.471 8.719 5.317 1.00 70.44 435 LYS A N 1
ATOM 3465 C CA . LYS A 1 435 ? 20.529 9.737 5.358 1.00 70.44 435 LYS A CA 1
ATOM 3466 C C . LYS A 1 435 ? 20.673 10.281 6.786 1.00 70.44 435 LYS A C 1
ATOM 3468 O O . LYS A 1 435 ? 19.701 10.749 7.370 1.00 70.44 435 LYS A O 1
ATOM 3473 N N . GLY A 1 436 ? 21.886 10.200 7.337 1.00 66.50 436 GLY A N 1
ATOM 3474 C CA . GLY A 1 436 ? 22.182 10.572 8.727 1.00 66.50 436 GLY A CA 1
ATOM 3475 C C . GLY A 1 436 ? 22.204 9.407 9.725 1.00 66.50 436 GLY A C 1
ATOM 3476 O O . GLY A 1 436 ? 22.256 9.653 10.923 1.00 66.50 436 GLY A O 1
ATOM 3477 N N . GLY A 1 437 ? 22.157 8.151 9.260 1.00 62.97 437 GLY A N 1
ATOM 3478 C CA . GLY A 1 437 ? 22.349 6.961 10.103 1.00 62.97 437 GLY A CA 1
ATOM 3479 C C . GLY A 1 437 ? 21.161 6.621 11.005 1.00 62.97 437 GLY A C 1
ATOM 3480 O O . GLY A 1 437 ? 21.259 5.735 11.850 1.00 62.97 437 GLY A O 1
ATOM 3481 N N . ASN A 1 438 ? 20.027 7.307 10.842 1.00 59.19 438 ASN A N 1
ATOM 3482 C CA . ASN A 1 438 ? 18.850 7.074 11.665 1.00 59.19 438 ASN A CA 1
ATOM 3483 C C . ASN A 1 438 ? 17.984 5.964 11.031 1.00 59.19 438 ASN A C 1
ATOM 3485 O O . ASN A 1 438 ? 17.499 6.135 9.912 1.00 59.19 438 ASN A O 1
ATOM 3489 N N . PRO A 1 439 ? 17.744 4.817 11.692 1.00 57.44 439 PRO A N 1
ATOM 3490 C CA . PRO A 1 439 ? 17.078 3.663 11.073 1.00 57.44 439 PRO A CA 1
ATOM 3491 C C . PRO A 1 439 ? 15.548 3.817 10.857 1.00 57.44 439 PRO A C 1
ATOM 3493 O O . PRO A 1 439 ? 14.829 2.806 10.860 1.00 57.44 439 PRO A O 1
ATOM 3496 N N . PHE A 1 440 ? 15.010 5.040 10.704 1.00 62.72 440 PHE A N 1
ATOM 3497 C CA . PHE A 1 440 ? 13.590 5.373 10.916 1.00 62.72 440 PHE A CA 1
ATOM 3498 C C . PHE A 1 440 ? 12.647 5.479 9.690 1.00 62.72 440 PHE A C 1
ATOM 3500 O O . PHE A 1 440 ? 13.022 5.829 8.584 1.00 62.72 440 PHE A O 1
ATOM 3507 N N . MET A 1 441 ? 11.383 5.125 9.980 1.00 64.31 441 MET A N 1
ATOM 3508 C CA . MET A 1 441 ? 10.072 5.297 9.311 1.00 64.31 441 MET A CA 1
ATOM 3509 C C . MET A 1 441 ? 9.799 4.803 7.881 1.00 64.31 441 MET A C 1
ATOM 3511 O O . MET A 1 441 ? 8.663 4.407 7.642 1.00 64.31 441 MET A O 1
ATOM 3515 N N . THR A 1 442 ? 10.762 4.726 6.963 1.00 77.62 442 THR A N 1
ATOM 3516 C CA . THR A 1 442 ? 10.447 4.427 5.543 1.00 77.62 442 THR A CA 1
ATOM 3517 C C . THR A 1 442 ? 10.678 2.973 5.121 1.00 77.62 442 THR A C 1
ATOM 3519 O O . THR A 1 442 ? 10.829 2.700 3.937 1.00 77.62 442 THR A O 1
ATOM 3522 N N . ARG A 1 443 ? 10.683 2.033 6.073 1.00 91.19 443 ARG A N 1
ATOM 3523 C CA . ARG A 1 443 ? 10.837 0.589 5.822 1.00 91.19 443 ARG A CA 1
ATOM 3524 C C . ARG A 1 443 ? 9.510 -0.148 5.984 1.00 91.19 443 ARG A C 1
ATOM 3526 O O . ARG A 1 443 ? 8.946 -0.114 7.079 1.00 91.19 443 ARG A O 1
ATOM 3533 N N . TYR A 1 444 ? 9.019 -0.802 4.930 1.00 94.44 444 TYR A N 1
ATOM 3534 C CA . TYR A 1 444 ? 7.647 -1.333 4.888 1.00 94.44 444 TYR A CA 1
ATOM 3535 C C . TYR A 1 444 ? 7.429 -2.479 3.888 1.00 94.44 444 TYR A C 1
ATOM 3537 O O . TYR A 1 444 ? 8.179 -2.637 2.931 1.00 94.44 444 TYR A O 1
ATOM 3545 N N . HIS A 1 445 ? 6.340 -3.238 4.027 1.00 97.50 445 HIS A N 1
ATOM 3546 C CA . HIS A 1 445 ? 5.801 -4.024 2.915 1.00 97.50 445 HIS A CA 1
ATOM 3547 C C . HIS A 1 445 ? 4.873 -3.188 2.039 1.00 97.50 445 HIS A C 1
ATOM 3549 O O . HIS A 1 445 ? 5.088 -3.152 0.838 1.00 97.50 445 HIS A O 1
ATOM 3555 N N . ILE A 1 446 ? 3.905 -2.474 2.613 1.00 96.50 446 ILE A N 1
ATOM 3556 C CA . ILE A 1 446 ? 3.025 -1.543 1.895 1.00 96.50 446 ILE A CA 1
ATOM 3557 C C . ILE A 1 446 ? 3.073 -0.181 2.582 1.00 96.50 446 ILE A C 1
ATOM 3559 O O . ILE A 1 446 ? 2.889 -0.104 3.798 1.00 96.50 446 ILE A O 1
ATOM 3563 N N . ASN A 1 447 ? 3.272 0.891 1.813 1.00 92.44 447 ASN A N 1
ATOM 3564 C CA . ASN A 1 447 ? 3.242 2.257 2.332 1.00 92.44 447 ASN A CA 1
ATOM 3565 C C . ASN A 1 447 ? 2.469 3.238 1.451 1.00 92.44 447 ASN A C 1
ATOM 3567 O O . ASN A 1 447 ? 2.499 3.176 0.222 1.00 92.44 447 ASN A O 1
ATOM 3571 N N . MET A 1 448 ? 1.827 4.194 2.114 1.00 87.38 448 MET A N 1
ATOM 3572 C CA . MET A 1 448 ? 1.113 5.312 1.506 1.00 87.38 448 MET A CA 1
ATOM 3573 C C . MET A 1 448 ? 1.481 6.633 2.187 1.00 87.38 448 MET A C 1
ATOM 3575 O O . MET A 1 448 ? 0.626 7.375 2.657 1.00 87.38 448 MET A O 1
ATOM 3579 N N . GLU A 1 449 ? 2.773 6.919 2.301 1.00 74.81 449 GLU A N 1
ATOM 3580 C CA . GLU A 1 449 ? 3.253 8.130 2.969 1.00 74.81 449 GLU A CA 1
ATOM 3581 C C . GLU A 1 449 ? 3.072 9.392 2.112 1.00 74.81 449 GLU A C 1
ATOM 3583 O O . GLU A 1 449 ? 2.514 10.373 2.609 1.00 74.81 449 GLU A O 1
ATOM 3588 N N . ASP A 1 450 ? 3.474 9.323 0.838 1.00 71.44 450 ASP A N 1
ATOM 3589 C CA . ASP A 1 450 ? 3.586 10.479 -0.072 1.00 71.44 450 ASP A CA 1
ATOM 3590 C C . ASP A 1 450 ? 2.558 10.470 -1.208 1.00 71.44 450 ASP A C 1
ATOM 3592 O O . ASP A 1 450 ? 2.618 11.262 -2.151 1.00 71.44 450 ASP A O 1
ATOM 3596 N N . SER A 1 451 ? 1.613 9.540 -1.142 1.00 76.06 451 SER A N 1
ATOM 3597 C CA . SER A 1 451 ? 0.667 9.257 -2.211 1.00 76.06 451 SER A CA 1
ATOM 3598 C C . SER A 1 451 ? -0.772 9.301 -1.710 1.00 76.06 451 SER A C 1
ATOM 3600 O O . SER A 1 451 ? -1.040 9.204 -0.515 1.00 76.06 451 SER A O 1
ATOM 3602 N N . GLN A 1 452 ? -1.710 9.514 -2.634 1.00 78.38 452 GLN A N 1
ATOM 3603 C CA . GLN A 1 452 ? -3.124 9.713 -2.323 1.00 78.38 452 GLN A CA 1
ATOM 3604 C C . GLN A 1 452 ? -3.991 8.794 -3.176 1.00 78.38 452 GLN A C 1
ATOM 3606 O O . GLN A 1 452 ? -3.755 8.634 -4.368 1.00 78.38 452 GLN A O 1
ATOM 3611 N N . GLY A 1 453 ? -5.002 8.216 -2.549 1.00 82.50 453 GLY A N 1
ATOM 3612 C CA . GLY A 1 453 ? -5.909 7.227 -3.104 1.00 82.50 453 GLY A CA 1
ATOM 3613 C C . GLY A 1 453 ? -7.091 7.060 -2.154 1.00 82.50 453 GLY A C 1
ATOM 3614 O O . GLY A 1 453 ? -7.036 7.497 -1.000 1.00 82.50 453 GLY A O 1
ATOM 3615 N N . HIS A 1 454 ? -8.163 6.482 -2.666 1.00 83.00 454 HIS A N 1
ATOM 3616 C CA . HIS A 1 454 ? -9.420 6.266 -1.960 1.00 83.00 454 HIS A CA 1
ATOM 3617 C C . HIS A 1 454 ? -9.956 4.877 -2.305 1.00 83.00 454 HIS A C 1
ATOM 3619 O O . HIS A 1 454 ? -9.713 4.398 -3.415 1.00 83.00 454 HIS A O 1
ATOM 3625 N N . ASN A 1 455 ? -10.692 4.261 -1.375 1.00 87.94 455 ASN A N 1
ATOM 3626 C CA . ASN A 1 455 ? -11.266 2.925 -1.533 1.00 87.94 455 ASN A CA 1
ATOM 3627 C C . ASN A 1 455 ? -10.183 1.880 -1.849 1.00 87.94 455 ASN A C 1
ATOM 3629 O O . ASN A 1 455 ? -10.198 1.226 -2.890 1.00 87.94 455 ASN A O 1
ATOM 3633 N N . ILE A 1 456 ? -9.189 1.776 -0.964 1.00 92.62 456 ILE A N 1
ATOM 3634 C CA . ILE A 1 456 ? -8.086 0.819 -1.114 1.00 92.62 456 ILE A CA 1
ATOM 3635 C C . ILE A 1 456 ? -8.305 -0.373 -0.189 1.00 92.62 456 ILE A C 1
ATOM 3637 O O . ILE A 1 456 ? -8.643 -0.217 0.985 1.00 92.62 456 ILE A O 1
ATOM 3641 N N . GLN A 1 457 ? -8.075 -1.570 -0.716 1.00 96.56 457 GLN A N 1
ATOM 3642 C CA . GLN A 1 457 ? -8.323 -2.825 -0.024 1.00 96.56 457 GLN A CA 1
ATOM 3643 C C . GLN A 1 457 ? -7.070 -3.694 -0.032 1.00 96.56 457 GLN A C 1
ATOM 3645 O O . GLN A 1 457 ? -6.501 -3.982 -1.083 1.00 96.56 457 GLN A O 1
ATOM 3650 N N . VAL A 1 458 ? -6.646 -4.124 1.152 1.00 98.00 458 VAL A N 1
ATOM 3651 C CA . VAL A 1 458 ? -5.547 -5.064 1.373 1.00 98.00 458 VAL A CA 1
ATOM 3652 C C . VAL A 1 458 ? -6.149 -6.300 2.022 1.00 98.00 458 VAL A C 1
ATOM 3654 O O . VAL A 1 458 ? -6.443 -6.283 3.218 1.00 98.00 458 VAL A O 1
ATOM 3657 N N . ILE A 1 459 ? -6.390 -7.342 1.225 1.00 98.38 459 ILE A N 1
ATOM 3658 C CA . ILE A 1 459 ? -7.187 -8.501 1.647 1.00 98.38 459 ILE A CA 1
ATOM 3659 C C . ILE A 1 459 ? -6.542 -9.846 1.315 1.00 98.38 459 ILE A C 1
ATOM 3661 O O . ILE A 1 459 ? -6.019 -10.014 0.219 1.00 98.38 459 ILE A O 1
ATOM 3665 N N . ASN A 1 460 ? -6.621 -10.844 2.195 1.00 98.56 460 ASN A N 1
ATOM 3666 C CA . ASN A 1 460 ? -6.090 -12.193 1.934 1.00 98.56 460 ASN A CA 1
ATOM 3667 C C . ASN A 1 460 ? -4.589 -12.232 1.579 1.00 98.56 460 ASN A C 1
ATOM 3669 O O . ASN A 1 460 ? -4.181 -13.009 0.720 1.00 98.56 460 ASN A O 1
ATOM 3673 N N . ASN A 1 461 ? -3.755 -11.372 2.165 1.00 98.88 461 ASN A N 1
ATOM 3674 C CA . ASN A 1 461 ? -2.305 -11.384 1.940 1.00 98.88 461 ASN A CA 1
ATOM 3675 C C . ASN A 1 461 ? -1.558 -11.979 3.135 1.00 98.88 461 ASN A C 1
ATOM 3677 O O . ASN A 1 461 ? -2.048 -11.972 4.266 1.00 98.88 461 ASN A O 1
ATOM 3681 N N . ARG A 1 462 ? -0.325 -12.422 2.885 1.00 98.75 462 ARG A N 1
ATOM 3682 C CA . ARG A 1 462 ? 0.631 -12.801 3.927 1.00 98.75 462 ARG A CA 1
ATOM 3683 C C . ARG A 1 462 ? 1.794 -11.818 3.963 1.00 98.75 462 ARG A C 1
ATOM 3685 O O . ARG A 1 462 ? 2.430 -11.568 2.941 1.00 98.75 462 ARG A O 1
ATOM 3692 N N . PHE A 1 463 ? 2.091 -11.315 5.151 1.00 98.75 463 PHE A N 1
ATOM 3693 C CA . PHE A 1 463 ? 3.180 -10.394 5.445 1.00 98.75 463 PHE A CA 1
ATOM 3694 C C . PHE A 1 463 ? 4.114 -11.033 6.465 1.00 98.75 463 PHE A C 1
ATOM 3696 O O . PHE A 1 463 ? 3.678 -11.406 7.554 1.00 98.75 463 PHE A O 1
ATOM 3703 N N . GLU A 1 464 ? 5.391 -11.162 6.130 1.00 97.81 464 GLU A N 1
ATOM 3704 C CA . GLU A 1 464 ? 6.356 -11.836 6.990 1.00 97.81 464 GLU A CA 1
ATOM 3705 C C . GLU A 1 464 ? 7.706 -11.112 6.992 1.00 97.81 464 GLU A C 1
ATOM 3707 O O . GLU A 1 464 ? 8.309 -10.844 5.948 1.00 97.81 464 GLU A O 1
ATOM 3712 N N . GLY A 1 465 ? 8.170 -10.793 8.201 1.00 92.94 465 GLY A N 1
ATOM 3713 C CA . GLY A 1 465 ? 9.366 -9.985 8.407 1.00 92.94 465 GLY A CA 1
ATOM 3714 C C . GLY A 1 465 ? 9.143 -8.502 8.091 1.00 92.94 465 GLY A C 1
ATOM 3715 O O . GLY A 1 465 ? 8.021 -8.000 8.070 1.00 92.94 465 GLY A O 1
ATOM 3716 N N . GLY A 1 466 ? 10.238 -7.773 7.876 1.00 88.19 466 GLY A N 1
ATOM 3717 C CA . GLY A 1 466 ? 10.196 -6.320 7.675 1.00 88.19 466 GLY A CA 1
ATOM 3718 C C . GLY A 1 466 ? 9.831 -5.528 8.940 1.00 88.19 466 GLY A C 1
ATOM 3719 O O . GLY A 1 466 ? 9.564 -6.081 10.003 1.00 88.19 466 GLY A O 1
ATOM 3720 N N . ARG A 1 467 ? 9.873 -4.193 8.848 1.00 88.31 467 ARG A N 1
ATOM 3721 C CA . ARG A 1 467 ? 9.560 -3.303 9.984 1.00 88.31 467 ARG A CA 1
ATOM 3722 C C . ARG A 1 467 ? 8.069 -2.974 10.093 1.00 88.31 467 ARG A C 1
ATOM 3724 O O . ARG A 1 467 ? 7.509 -3.030 11.183 1.00 88.31 467 ARG A O 1
ATOM 3731 N N . LEU A 1 468 ? 7.461 -2.536 8.992 1.00 91.94 468 LEU A N 1
ATOM 3732 C CA . LEU A 1 468 ? 6.047 -2.164 8.912 1.00 91.94 468 LEU A CA 1
ATOM 3733 C C . LEU A 1 468 ? 5.370 -3.064 7.881 1.00 91.94 468 LEU A C 1
ATOM 3735 O O . LEU A 1 468 ? 5.880 -3.212 6.775 1.00 91.94 468 LEU A O 1
ATOM 3739 N N . GLY A 1 469 ? 4.225 -3.650 8.215 1.00 95.44 469 GLY A N 1
ATOM 3740 C CA . GLY A 1 469 ? 3.472 -4.480 7.281 1.00 95.44 469 GLY A CA 1
ATOM 3741 C C . GLY A 1 469 ? 2.695 -3.577 6.340 1.00 95.44 469 GLY A C 1
ATOM 3742 O O . GLY A 1 469 ? 3.079 -3.376 5.193 1.00 95.44 469 GLY A O 1
ATOM 3743 N N . VAL A 1 470 ? 1.644 -2.953 6.862 1.00 96.06 470 VAL A N 1
ATOM 3744 C CA . VAL A 1 470 ? 0.809 -1.998 6.124 1.00 96.06 470 VAL A CA 1
ATOM 3745 C C . VAL A 1 470 ? 0.851 -0.653 6.836 1.00 96.06 470 VAL A C 1
ATOM 3747 O O . VAL A 1 470 ? 0.374 -0.541 7.960 1.00 96.06 470 VAL A O 1
ATOM 3750 N N . ALA A 1 471 ? 1.412 0.368 6.192 1.00 91.50 471 ALA A N 1
ATOM 3751 C CA . ALA A 1 471 ? 1.565 1.709 6.745 1.00 91.50 471 ALA A CA 1
ATOM 3752 C C . ALA A 1 471 ? 0.834 2.743 5.873 1.00 91.50 471 ALA A C 1
ATOM 3754 O O . ALA A 1 471 ? 1.328 3.131 4.818 1.00 91.50 471 ALA A O 1
ATOM 3755 N N . VAL A 1 472 ? -0.371 3.175 6.261 1.00 87.50 472 VAL A N 1
ATOM 3756 C CA . VAL A 1 472 ? -1.286 3.843 5.307 1.00 87.50 472 VAL A CA 1
ATOM 3757 C C . VAL A 1 472 ? -1.901 5.155 5.790 1.00 87.50 472 VAL A C 1
ATOM 3759 O O . VAL A 1 472 ? -2.081 5.394 6.991 1.00 87.50 472 VAL A O 1
ATOM 3762 N N . ARG A 1 473 ? -2.179 6.030 4.811 1.00 81.12 473 ARG A N 1
ATOM 3763 C CA . ARG A 1 473 ? -2.777 7.373 4.927 1.00 81.12 473 ARG A CA 1
ATOM 3764 C C . ARG A 1 473 ? -3.935 7.506 3.940 1.00 81.12 473 ARG A C 1
ATOM 3766 O O . ARG A 1 473 ? -3.964 6.802 2.941 1.00 81.12 473 ARG A O 1
ATOM 3773 N N . GLY A 1 474 ? -4.848 8.444 4.181 1.00 76.12 474 GLY A N 1
ATOM 3774 C CA . GLY A 1 474 ? -5.939 8.742 3.253 1.00 76.12 474 GLY A CA 1
ATOM 3775 C C . GLY A 1 474 ? -7.303 8.305 3.771 1.00 76.12 474 GLY A C 1
ATOM 3776 O O . GLY A 1 474 ? -7.617 8.504 4.945 1.00 76.12 474 GLY A O 1
ATOM 3777 N N . ASN A 1 475 ? -8.127 7.768 2.876 1.00 78.06 475 ASN A N 1
ATOM 3778 C CA . ASN A 1 475 ? -9.542 7.538 3.126 1.00 78.06 475 ASN A CA 1
ATOM 3779 C C . ASN A 1 475 ? -10.021 6.190 2.631 1.00 78.06 475 ASN A C 1
ATOM 3781 O O . ASN A 1 475 ? -9.584 5.746 1.572 1.00 78.06 475 ASN A O 1
ATOM 3785 N N . ASP A 1 476 ? -11.022 5.666 3.337 1.00 85.06 476 ASP A N 1
ATOM 3786 C CA . ASP A 1 476 ? -11.841 4.537 2.914 1.00 85.06 476 ASP A CA 1
ATOM 3787 C C . ASP A 1 476 ? -10.946 3.332 2.614 1.00 85.06 476 ASP A C 1
ATOM 3789 O O . ASP A 1 476 ? -10.609 3.024 1.472 1.00 85.06 476 ASP A O 1
ATOM 3793 N N . PHE A 1 477 ? -10.467 2.710 3.688 1.00 90.94 477 PHE A N 1
ATOM 3794 C CA . PHE A 1 477 ? -9.432 1.687 3.615 1.00 90.94 477 PHE A CA 1
ATOM 3795 C C . PHE A 1 477 ? -9.867 0.421 4.331 1.00 90.94 477 PHE A C 1
ATOM 3797 O O . PHE A 1 477 ? -10.307 0.467 5.483 1.00 90.94 477 PHE A O 1
ATOM 3804 N N . ILE A 1 478 ? -9.693 -0.712 3.661 1.00 96.38 478 ILE A N 1
ATOM 3805 C CA . ILE A 1 478 ? -10.017 -2.029 4.199 1.00 96.38 478 ILE A CA 1
ATOM 3806 C C . ILE A 1 478 ? -8.725 -2.831 4.334 1.00 96.38 478 ILE A C 1
ATOM 3808 O O . ILE A 1 478 ? -7.997 -3.018 3.362 1.00 96.38 478 ILE A O 1
ATOM 3812 N N . VAL A 1 479 ? -8.440 -3.309 5.543 1.00 97.62 479 VAL A N 1
ATOM 3813 C CA . VAL A 1 479 ? -7.400 -4.309 5.809 1.00 97.62 479 VAL A CA 1
ATOM 3814 C C . VAL A 1 479 ? -8.093 -5.527 6.397 1.00 97.62 479 VAL A C 1
ATOM 3816 O O . VAL A 1 479 ? -8.476 -5.497 7.570 1.00 97.62 479 VAL A O 1
ATOM 3819 N N . SER A 1 480 ? -8.295 -6.581 5.604 1.00 98.31 480 SER A N 1
ATOM 3820 C CA . SER A 1 480 ? -9.004 -7.761 6.102 1.00 98.31 480 SER A CA 1
ATOM 3821 C C . SER A 1 480 ? -8.426 -9.106 5.713 1.00 98.31 480 SER A C 1
ATOM 3823 O O . SER A 1 480 ? -7.781 -9.247 4.682 1.00 98.31 480 SER A O 1
ATOM 3825 N N . ASP A 1 481 ? -8.660 -10.107 6.557 1.00 98.50 481 ASP A N 1
ATOM 3826 C CA . ASP A 1 481 ? -8.353 -11.507 6.243 1.00 98.50 481 ASP A CA 1
ATOM 3827 C C . ASP A 1 481 ? -6.859 -11.733 5.912 1.00 98.50 481 ASP A C 1
ATOM 3829 O O . ASP A 1 481 ? -6.499 -12.625 5.148 1.00 98.50 481 ASP A O 1
ATOM 3833 N N . ASN A 1 482 ? -5.960 -10.899 6.451 1.00 98.81 482 ASN A N 1
ATOM 3834 C CA . ASN A 1 482 ? -4.519 -11.020 6.225 1.00 98.81 482 ASN A CA 1
ATOM 3835 C C . ASN A 1 482 ? -3.818 -11.741 7.384 1.00 98.81 482 ASN A C 1
ATOM 3837 O O . ASN A 1 482 ? -4.235 -11.672 8.546 1.00 98.81 482 ASN A O 1
ATOM 3841 N N . GLU A 1 483 ? -2.679 -12.354 7.071 1.00 98.75 483 GLU A N 1
ATOM 3842 C CA . GLU A 1 483 ? -1.739 -12.908 8.042 1.00 98.75 483 GLU A CA 1
ATOM 3843 C C . GLU A 1 483 ? -0.498 -12.011 8.149 1.00 98.75 483 GLU A C 1
ATOM 3845 O O . GLU A 1 483 ? 0.171 -11.740 7.153 1.00 98.75 483 GLU A O 1
ATOM 3850 N N . PHE A 1 484 ? -0.162 -11.580 9.365 1.00 98.62 484 PHE A N 1
ATOM 3851 C CA . PHE A 1 484 ? 1.041 -10.810 9.672 1.00 98.62 484 PHE A CA 1
ATOM 3852 C C . PHE A 1 484 ? 1.923 -11.576 10.662 1.00 98.62 484 PHE A C 1
ATOM 3854 O O . PHE A 1 484 ? 1.466 -11.974 11.736 1.00 98.62 484 PHE A O 1
ATOM 3861 N N . ILE A 1 485 ? 3.201 -11.751 10.326 1.00 97.94 485 ILE A N 1
ATOM 3862 C CA . ILE A 1 485 ? 4.193 -12.462 11.141 1.00 97.94 485 ILE A CA 1
ATOM 3863 C C . ILE A 1 485 ? 5.393 -11.541 11.374 1.00 97.94 485 ILE A C 1
ATOM 3865 O O . ILE A 1 485 ? 6.096 -11.167 10.436 1.00 97.94 485 ILE A O 1
ATOM 3869 N N . ASN A 1 486 ? 5.627 -11.185 12.639 1.00 95.25 486 ASN A N 1
ATOM 3870 C CA . ASN A 1 486 ? 6.666 -10.258 13.106 1.00 95.25 486 ASN A CA 1
ATOM 3871 C C . ASN A 1 486 ? 6.593 -8.867 12.459 1.00 95.25 486 ASN A C 1
ATOM 3873 O O . ASN A 1 486 ? 7.602 -8.192 12.277 1.00 95.25 486 ASN A O 1
ATOM 3877 N N . THR A 1 487 ? 5.383 -8.446 12.100 1.00 95.31 487 THR A N 1
ATOM 3878 C CA . THR A 1 487 ? 5.092 -7.168 11.452 1.00 95.31 487 THR A CA 1
ATOM 3879 C C . THR A 1 487 ? 3.626 -6.804 11.676 1.00 95.31 487 THR A C 1
ATOM 3881 O O . THR A 1 487 ? 2.861 -7.610 12.203 1.00 95.31 487 THR A O 1
ATOM 3884 N N . GLY A 1 488 ? 3.209 -5.589 11.333 1.00 95.69 488 GLY A N 1
ATOM 3885 C CA . GLY A 1 488 ? 1.879 -5.108 11.707 1.00 95.69 488 GLY A CA 1
ATOM 3886 C C . GLY A 1 488 ? 1.312 -3.999 10.838 1.00 95.69 488 GLY A C 1
ATOM 3887 O O . GLY A 1 488 ? 1.846 -3.651 9.786 1.00 95.69 488 GLY A O 1
ATOM 3888 N N . ILE A 1 489 ? 0.205 -3.445 11.310 1.00 95.69 489 ILE A N 1
ATOM 3889 C CA . ILE A 1 489 ? -0.558 -2.397 10.651 1.00 95.69 489 ILE A CA 1
ATOM 3890 C C . ILE A 1 489 ? -0.318 -1.086 11.395 1.00 95.69 489 ILE A C 1
ATOM 3892 O O . ILE A 1 489 ? -0.400 -1.020 12.621 1.00 95.69 489 ILE A O 1
ATOM 3896 N N . SER A 1 490 ? -0.047 -0.025 10.649 1.00 92.00 490 SER A N 1
ATOM 3897 C CA . SER A 1 490 ? 0.108 1.324 11.169 1.00 92.00 490 SER A CA 1
ATOM 3898 C C . SER A 1 490 ? -0.748 2.298 10.372 1.00 92.00 490 SER A C 1
ATOM 3900 O O . SER A 1 490 ? -0.487 2.588 9.206 1.00 92.00 490 SER A O 1
ATOM 3902 N N . PHE A 1 491 ? -1.763 2.847 11.025 1.00 88.38 491 PHE A N 1
ATOM 3903 C CA . PHE A 1 491 ? -2.584 3.911 10.466 1.00 88.38 491 PHE A CA 1
ATOM 3904 C C . PHE A 1 491 ? -1.959 5.259 10.819 1.00 88.38 491 PHE A C 1
ATOM 3906 O O . PHE A 1 491 ? -1.754 5.561 11.993 1.00 88.38 491 PHE A O 1
ATOM 3913 N N . TYR A 1 492 ? -1.652 6.105 9.837 1.00 80.44 492 TYR A N 1
ATOM 3914 C CA . TYR A 1 492 ? -1.268 7.479 10.168 1.00 80.44 492 TYR A CA 1
ATOM 3915 C C . TYR A 1 492 ? -2.528 8.338 10.316 1.00 80.44 492 TYR A C 1
ATOM 3917 O O . TYR A 1 492 ? -3.186 8.339 11.353 1.00 80.44 492 TYR A O 1
ATOM 3925 N N . ARG A 1 493 ? -2.902 9.052 9.253 1.00 76.19 493 ARG A N 1
ATOM 3926 C CA . ARG A 1 493 ? -4.094 9.890 9.189 1.00 76.19 493 ARG A CA 1
ATOM 3927 C C . ARG A 1 493 ? -5.066 9.256 8.220 1.00 76.19 493 ARG A C 1
ATOM 3929 O O . ARG A 1 493 ? -4.967 9.458 7.011 1.00 76.19 493 ARG A O 1
ATOM 3936 N N . MET A 1 494 ? -5.951 8.456 8.795 1.00 78.69 494 MET A N 1
ATOM 3937 C CA . MET A 1 494 ? -6.981 7.736 8.070 1.00 78.69 494 MET A CA 1
ATOM 3938 C C . MET A 1 494 ? -8.359 8.243 8.460 1.00 78.69 494 MET A C 1
ATOM 3940 O O . MET A 1 494 ? -8.635 8.465 9.640 1.00 78.69 494 MET A O 1
ATOM 3944 N N . TYR A 1 495 ? -9.244 8.344 7.483 1.00 77.50 495 TYR A N 1
ATOM 3945 C CA . TYR A 1 495 ? -10.681 8.416 7.706 1.00 77.50 495 TYR A CA 1
ATOM 3946 C C . TYR A 1 495 ? -11.307 7.149 7.151 1.00 77.50 495 TYR A C 1
ATOM 3948 O O . TYR A 1 495 ? -10.889 6.711 6.085 1.00 77.50 495 TYR A O 1
ATOM 3956 N N . HIS A 1 496 ? -12.303 6.601 7.842 1.00 82.88 496 HIS A N 1
ATOM 3957 C CA . HIS A 1 496 ? -13.016 5.401 7.399 1.00 82.88 496 HIS A CA 1
ATOM 3958 C C . HIS A 1 496 ? -12.069 4.216 7.203 1.00 82.88 496 HIS A C 1
ATOM 3960 O O . HIS A 1 496 ? -11.564 3.957 6.113 1.00 82.88 496 HIS A O 1
ATOM 3966 N N . VAL A 1 497 ? -11.807 3.504 8.295 1.00 90.25 497 VAL A N 1
ATOM 3967 C CA . VAL A 1 497 ? -10.975 2.297 8.270 1.00 90.25 497 VAL A CA 1
ATOM 3968 C C . VAL A 1 497 ? -11.809 1.121 8.716 1.00 90.25 497 VAL A C 1
ATOM 3970 O O . VAL A 1 497 ? -12.485 1.204 9.737 1.00 90.25 497 VAL A O 1
ATOM 3973 N N . ILE A 1 498 ? -11.700 0.017 7.991 1.00 95.06 498 ILE A N 1
ATOM 3974 C CA . ILE A 1 498 ? -12.188 -1.285 8.426 1.00 95.06 498 ILE A CA 1
ATOM 3975 C C . ILE A 1 498 ? -10.973 -2.195 8.522 1.00 95.06 498 ILE A C 1
ATOM 3977 O O . ILE A 1 498 ? -10.317 -2.484 7.524 1.00 95.06 498 ILE A O 1
ATOM 3981 N N . CYS A 1 499 ? -10.645 -2.615 9.737 1.00 97.19 499 CYS A N 1
ATOM 3982 C CA . CYS A 1 499 ? -9.549 -3.531 10.013 1.00 97.19 499 CYS A CA 1
ATOM 3983 C C . CYS A 1 499 ? -10.128 -4.780 10.664 1.00 97.19 499 CYS A C 1
ATOM 3985 O O . CYS A 1 499 ? -10.508 -4.726 11.839 1.00 97.19 499 CYS A O 1
ATOM 3987 N N . ARG A 1 500 ? -10.238 -5.882 9.912 1.00 97.81 500 ARG A N 1
ATOM 3988 C CA . ARG A 1 500 ? -10.954 -7.059 10.408 1.00 97.81 500 ARG A CA 1
ATOM 3989 C C . ARG A 1 500 ? -10.415 -8.415 10.019 1.00 97.81 500 ARG A C 1
ATOM 3991 O O . ARG A 1 500 ? -9.787 -8.551 8.982 1.00 97.81 500 ARG A O 1
ATOM 3998 N N . ASN A 1 501 ? -10.721 -9.432 10.820 1.00 98.50 501 ASN A N 1
ATOM 3999 C CA . ASN A 1 501 ? -10.372 -10.828 10.533 1.00 98.50 501 ASN A CA 1
ATOM 4000 C C . ASN A 1 501 ? -8.865 -11.050 10.283 1.00 98.50 501 ASN A C 1
ATOM 4002 O O . ASN A 1 501 ? -8.475 -12.015 9.629 1.00 98.50 501 ASN A O 1
ATOM 4006 N N . ASN A 1 502 ? -7.992 -10.154 10.754 1.00 98.69 502 ASN A N 1
ATOM 4007 C CA . ASN A 1 502 ? -6.555 -10.312 10.562 1.00 98.69 502 ASN A CA 1
ATOM 4008 C C . ASN A 1 502 ? -5.968 -11.171 11.685 1.00 98.69 502 ASN A C 1
ATOM 4010 O O . ASN A 1 502 ? -6.344 -11.028 12.852 1.00 98.69 502 ASN A O 1
ATOM 4014 N N . THR A 1 503 ? -4.989 -12.007 11.343 1.00 98.69 503 THR A N 1
ATOM 4015 C CA . THR A 1 503 ? -4.152 -12.715 12.320 1.00 98.69 503 THR A CA 1
ATOM 4016 C C . THR A 1 503 ? -2.779 -12.058 12.374 1.00 98.69 503 THR A C 1
ATOM 4018 O O . THR A 1 503 ? -2.072 -12.021 11.373 1.00 98.69 503 THR A O 1
ATOM 4021 N N . ILE A 1 504 ? -2.383 -11.545 13.538 1.00 98.25 504 ILE A N 1
ATOM 4022 C CA . ILE A 1 504 ? -1.138 -10.795 13.740 1.00 98.25 504 ILE A CA 1
ATOM 4023 C C . ILE A 1 504 ? -0.318 -11.481 14.833 1.00 98.25 504 ILE A C 1
ATOM 4025 O O . ILE A 1 504 ? -0.752 -11.536 15.979 1.00 98.25 504 ILE A O 1
ATOM 4029 N N . ARG A 1 505 ? 0.879 -11.982 14.511 1.00 96.25 505 ARG A N 1
ATOM 4030 C CA . ARG A 1 505 ? 1.788 -12.646 15.466 1.00 96.25 505 ARG A CA 1
ATOM 4031 C C . ARG A 1 505 ? 3.077 -11.847 15.621 1.00 96.25 505 ARG A C 1
ATOM 4033 O O . ARG A 1 505 ? 3.728 -11.567 14.621 1.00 96.25 505 ARG A O 1
ATOM 4040 N N . GLY A 1 506 ? 3.436 -11.452 16.842 1.00 91.88 506 GLY A N 1
ATOM 4041 C CA . GLY A 1 506 ? 4.650 -10.661 17.121 1.00 91.88 506 GLY A CA 1
ATOM 4042 C C . GLY A 1 506 ? 4.614 -9.216 16.597 1.00 91.88 506 GLY A C 1
ATOM 4043 O O . GLY A 1 506 ? 5.613 -8.505 16.657 1.00 91.88 506 GLY A O 1
ATOM 4044 N N . GLY A 1 507 ? 3.472 -8.787 16.055 1.00 92.75 507 GLY A N 1
ATOM 4045 C CA . GLY A 1 507 ? 3.251 -7.473 15.459 1.00 92.75 507 GLY A CA 1
ATOM 4046 C C . GLY A 1 507 ? 2.204 -6.648 16.194 1.00 92.75 507 GLY A C 1
ATOM 4047 O O . GLY A 1 507 ? 1.995 -6.797 17.395 1.00 92.75 507 GLY A O 1
ATOM 4048 N N . GLY A 1 508 ? 1.508 -5.762 15.488 1.00 93.69 508 GLY A N 1
ATOM 4049 C CA . GLY A 1 508 ? 0.478 -4.957 16.131 1.00 93.69 508 GLY A CA 1
ATOM 4050 C C . GLY A 1 508 ? -0.402 -4.143 15.203 1.00 93.69 508 GLY A C 1
ATOM 4051 O O . GLY A 1 508 ? -0.164 -4.092 14.001 1.00 93.69 508 GLY A O 1
ATOM 4052 N N . ILE A 1 509 ? -1.399 -3.488 15.793 1.00 94.50 509 ILE A N 1
ATOM 4053 C CA . ILE A 1 509 ? -2.187 -2.435 15.150 1.00 94.50 509 ILE A CA 1
ATOM 4054 C C . ILE A 1 509 ? -1.869 -1.137 15.877 1.00 94.50 509 ILE A C 1
ATOM 4056 O O . ILE A 1 509 ? -2.126 -1.002 17.071 1.00 94.50 509 ILE A O 1
ATOM 4060 N N . SER A 1 510 ? -1.311 -0.165 15.174 1.00 91.19 510 SER A N 1
ATOM 4061 C CA . SER A 1 510 ? -0.963 1.118 15.767 1.00 91.19 510 SER A CA 1
ATOM 4062 C C . SER A 1 510 ? -1.533 2.285 14.984 1.00 91.19 510 SER A C 1
ATOM 4064 O O . SER A 1 510 ? -1.843 2.186 13.796 1.00 91.19 510 SER A O 1
ATOM 4066 N N . SER A 1 511 ? -1.651 3.422 15.661 1.00 86.38 511 SER A N 1
ATOM 4067 C CA . SER A 1 511 ? -1.831 4.711 15.016 1.00 86.38 511 SER A CA 1
ATOM 4068 C C . SER A 1 511 ? -0.655 5.627 15.313 1.00 86.38 511 SER A C 1
ATOM 4070 O O . SER A 1 511 ? -0.244 5.738 16.471 1.00 86.38 511 SER A O 1
ATOM 4072 N N . PHE A 1 512 ? -0.166 6.357 14.317 1.00 76.81 512 PHE A N 1
ATOM 4073 C CA . PHE A 1 512 ? 0.837 7.388 14.570 1.00 76.81 512 PHE A CA 1
ATOM 4074 C C . PHE A 1 512 ? 0.201 8.620 15.242 1.00 76.81 512 PHE A C 1
ATOM 4076 O O . PHE A 1 512 ? -0.814 9.127 14.754 1.00 76.81 512 PHE A O 1
ATOM 4083 N N . PRO A 1 513 ? 0.782 9.133 16.344 1.00 63.53 513 PRO A N 1
ATOM 4084 C CA . PRO A 1 513 ? 0.319 10.358 16.980 1.00 63.53 513 PRO A CA 1
ATOM 4085 C C . PRO A 1 513 ? 0.667 11.537 16.074 1.00 63.53 513 PRO A C 1
ATOM 4087 O O . PRO A 1 513 ? 1.812 11.977 16.040 1.00 63.53 513 PRO A O 1
ATOM 4090 N N . TYR A 1 514 ? -0.301 12.050 15.320 1.00 57.12 514 TYR A N 1
ATOM 4091 C CA . TYR A 1 514 ? -0.094 13.278 14.566 1.00 57.12 514 TYR A CA 1
ATOM 4092 C C . TYR A 1 514 ? -1.190 14.307 14.849 1.00 57.12 514 TYR A C 1
ATOM 4094 O O . TYR A 1 514 ? -2.370 14.059 14.617 1.00 57.12 514 TYR A O 1
ATOM 4102 N N . ASN A 1 515 ? -0.703 15.470 15.291 1.00 51.47 515 ASN A N 1
ATOM 4103 C CA . ASN A 1 515 ? -1.330 16.757 15.599 1.00 51.47 515 ASN A CA 1
ATOM 4104 C C . ASN A 1 515 ? -1.944 16.990 16.991 1.00 51.47 515 ASN A C 1
ATOM 4106 O O . ASN A 1 515 ? -2.874 16.322 17.431 1.00 51.47 515 ASN A O 1
ATOM 4110 N N . LYS A 1 516 ? -1.411 18.060 17.607 1.00 49.41 516 LYS A N 1
ATOM 4111 C CA . LYS A 1 516 ? -1.955 18.852 18.719 1.00 49.41 516 LYS A CA 1
ATOM 4112 C C . LYS A 1 516 ? -3.186 19.682 18.296 1.00 49.41 516 LYS A C 1
ATOM 4114 O O . LYS A 1 516 ? -3.940 20.121 19.154 1.00 49.41 516 LYS A O 1
ATOM 4119 N N . ASP A 1 517 ? -3.417 19.834 16.990 1.00 48.41 517 ASP A N 1
ATOM 4120 C CA . ASP A 1 517 ? -4.478 20.672 16.417 1.00 48.41 517 ASP A CA 1
ATOM 4121 C C . ASP A 1 517 ? -5.714 19.828 16.084 1.00 48.41 517 ASP A C 1
ATOM 4123 O O . ASP A 1 517 ? -5.942 19.460 14.930 1.00 48.41 517 ASP A O 1
ATOM 4127 N N . GLY A 1 518 ? -6.455 19.445 17.128 1.00 48.75 518 GLY A N 1
ATOM 4128 C CA . GLY A 1 518 ? -7.642 18.591 17.058 1.00 48.75 518 GLY A CA 1
ATOM 4129 C C . GLY A 1 518 ? -8.549 18.882 15.856 1.00 48.75 518 GLY A C 1
ATOM 4130 O O . GLY A 1 518 ? -8.925 20.023 15.606 1.00 48.75 518 GLY A O 1
ATOM 4131 N N . GLY A 1 519 ? -8.908 17.839 15.105 1.00 48.41 519 GLY A N 1
ATOM 4132 C CA . GLY A 1 519 ? -9.806 18.017 13.962 1.00 48.41 519 GLY A CA 1
ATOM 4133 C C . GLY A 1 519 ? -10.175 16.782 13.144 1.00 48.41 519 GLY A C 1
ATOM 4134 O O . GLY A 1 519 ? -10.854 16.936 12.135 1.00 48.41 519 GLY A O 1
ATOM 4135 N N . TYR A 1 520 ? -9.774 15.564 13.521 1.00 59.31 520 TYR A N 1
ATOM 4136 C CA . TYR A 1 520 ? -10.070 14.389 12.693 1.00 59.31 520 TYR A CA 1
ATOM 4137 C C . TYR A 1 520 ? -10.935 13.375 13.436 1.00 59.31 520 TYR A C 1
ATOM 4139 O O . TYR A 1 520 ? -10.500 12.784 14.419 1.00 59.31 520 TYR A O 1
ATOM 4147 N N . PHE A 1 521 ? -12.147 13.147 12.930 1.00 61.94 521 PHE A N 1
ATOM 4148 C CA . PHE A 1 521 ? -12.997 12.028 13.331 1.00 61.94 521 PHE A CA 1
ATOM 4149 C C . PHE A 1 521 ? -12.390 10.719 12.806 1.00 61.94 521 PHE A C 1
ATOM 4151 O O . PHE A 1 521 ? -12.295 10.528 11.591 1.00 61.94 521 PHE A O 1
ATOM 4158 N N . ARG A 1 522 ? -11.977 9.808 13.697 1.00 76.75 522 ARG A N 1
ATOM 4159 C CA . ARG A 1 522 ? -11.543 8.455 13.318 1.00 76.75 522 ARG A CA 1
ATOM 4160 C C . ARG A 1 522 ? -12.751 7.527 13.339 1.00 76.75 522 ARG A C 1
ATOM 4162 O O . ARG A 1 522 ? -12.989 6.801 14.296 1.00 76.75 522 ARG A O 1
ATOM 4169 N N . ASN A 1 523 ? -13.511 7.511 12.252 1.00 82.75 523 ASN A N 1
ATOM 4170 C CA . ASN A 1 523 ? -14.522 6.471 12.069 1.00 82.75 523 ASN A CA 1
ATOM 4171 C C . ASN A 1 523 ? -13.833 5.162 11.642 1.00 82.75 523 ASN A C 1
ATOM 4173 O O . ASN A 1 523 ? -13.752 4.837 10.460 1.00 82.75 523 ASN A O 1
ATOM 4177 N N . TRP A 1 524 ? -13.162 4.514 12.592 1.00 89.94 524 TRP A N 1
ATOM 4178 C CA . TRP A 1 524 ? -12.425 3.270 12.388 1.00 89.94 524 TRP A CA 1
ATOM 4179 C C . TRP A 1 524 ? -13.136 2.132 13.111 1.00 89.94 524 TRP A C 1
ATOM 4181 O O . TRP A 1 524 ? -13.495 2.270 14.283 1.00 89.94 524 TRP A O 1
ATOM 4191 N N . HIS A 1 525 ? -13.260 1.009 12.420 1.00 92.88 525 HIS A N 1
ATOM 4192 C CA . HIS A 1 525 ? -13.848 -0.224 12.910 1.00 92.88 525 HIS A CA 1
ATOM 4193 C C . HIS A 1 525 ? -12.762 -1.291 12.960 1.00 92.88 525 HIS A C 1
ATOM 4195 O O . HIS A 1 525 ? -12.247 -1.719 11.926 1.00 92.88 525 HIS A O 1
ATOM 4201 N N . ILE A 1 526 ? -12.371 -1.668 14.175 1.00 95.62 526 ILE A N 1
ATOM 4202 C CA . ILE A 1 526 ? -11.350 -2.683 14.430 1.00 95.62 526 ILE A CA 1
ATOM 4203 C C . ILE A 1 526 ? -12.054 -3.907 15.009 1.00 95.62 526 ILE A C 1
ATOM 4205 O O . ILE A 1 526 ? -12.434 -3.902 16.183 1.00 95.62 526 ILE A O 1
ATOM 4209 N N . GLU A 1 527 ? -12.274 -4.933 14.190 1.00 97.12 527 GLU A N 1
ATOM 4210 C CA . GLU A 1 527 ? -13.160 -6.042 14.553 1.00 97.12 527 GLU A CA 1
ATOM 4211 C C . GLU A 1 527 ? -12.613 -7.433 14.229 1.00 97.12 527 GLU A C 1
ATOM 4213 O O . GLU A 1 527 ? -11.932 -7.616 13.231 1.00 97.12 527 GLU A O 1
ATOM 4218 N N . ASN A 1 528 ? -12.916 -8.441 15.048 1.00 98.25 528 ASN A N 1
ATOM 4219 C CA . ASN A 1 528 ? -12.578 -9.846 14.765 1.00 98.25 528 ASN A CA 1
ATOM 4220 C C . ASN A 1 528 ? -11.077 -10.112 14.499 1.00 98.25 528 ASN A C 1
ATOM 4222 O O . ASN A 1 528 ? -10.727 -11.060 13.797 1.00 98.25 528 ASN A O 1
ATOM 4226 N N . ASN A 1 529 ? -10.160 -9.277 14.999 1.00 98.50 529 ASN A N 1
ATOM 4227 C CA . ASN A 1 529 ? -8.726 -9.508 14.813 1.00 98.50 529 ASN A CA 1
ATOM 4228 C C . ASN A 1 529 ? -8.182 -10.417 15.918 1.00 98.50 529 ASN A C 1
ATOM 4230 O O . ASN A 1 529 ? -8.545 -10.279 17.087 1.00 98.50 529 ASN A O 1
ATOM 4234 N N . THR A 1 530 ? -7.254 -11.300 15.551 1.00 98.38 530 THR A N 1
ATOM 4235 C CA . THR A 1 530 ? -6.490 -12.133 16.486 1.00 98.38 530 THR A CA 1
ATOM 4236 C C . THR A 1 530 ? -5.051 -11.634 16.541 1.00 98.38 530 THR A C 1
ATOM 4238 O O . THR A 1 530 ? -4.323 -11.705 15.555 1.00 98.38 530 THR A O 1
ATOM 4241 N N . ILE A 1 531 ? -4.626 -11.124 17.693 1.00 96.50 531 ILE A N 1
ATOM 4242 C CA . ILE A 1 531 ? -3.316 -10.507 17.906 1.00 96.50 531 ILE A CA 1
ATOM 4243 C C . ILE A 1 531 ? -2.587 -11.300 18.990 1.00 96.50 531 ILE A C 1
ATOM 4245 O O . ILE A 1 531 ? -3.006 -11.313 20.142 1.00 96.50 531 ILE A O 1
ATOM 4249 N N . ILE A 1 532 ? -1.497 -11.969 18.627 1.00 94.06 532 ILE A N 1
ATOM 4250 C CA . ILE A 1 532 ? -0.751 -12.894 19.485 1.00 94.06 532 ILE A CA 1
ATOM 4251 C C . ILE A 1 532 ? 0.646 -12.333 19.724 1.00 94.06 532 ILE A C 1
ATOM 4253 O O . ILE A 1 532 ? 1.373 -12.044 18.771 1.00 94.06 532 ILE A O 1
ATOM 4257 N N . ASN A 1 533 ? 1.033 -12.201 20.992 1.00 89.81 533 ASN A N 1
ATOM 4258 C CA . ASN A 1 533 ? 2.305 -11.613 21.424 1.00 89.81 533 ASN A CA 1
ATOM 4259 C C . ASN A 1 533 ? 2.560 -10.245 20.779 1.00 89.81 533 ASN A C 1
ATOM 4261 O O . ASN A 1 533 ? 3.676 -9.922 20.376 1.00 89.81 533 ASN A O 1
ATOM 4265 N N . GLY A 1 534 ? 1.487 -9.472 20.623 1.00 89.06 534 GLY A N 1
ATOM 4266 C CA . GLY A 1 534 ? 1.486 -8.240 19.853 1.00 89.06 534 GLY A CA 1
ATOM 4267 C C . GLY A 1 534 ? 1.119 -7.009 20.667 1.00 89.06 534 GLY A C 1
ATOM 4268 O O . GLY A 1 534 ? 1.014 -7.036 21.896 1.00 89.06 534 GLY A O 1
ATOM 4269 N N . SER A 1 535 ? 0.917 -5.895 19.967 1.00 89.62 535 SER A N 1
ATOM 4270 C CA . SER A 1 535 ? 0.471 -4.651 20.591 1.00 89.62 535 SER A CA 1
ATOM 4271 C C . SER A 1 535 ? -0.608 -3.937 19.790 1.00 89.62 535 SER A C 1
ATOM 4273 O O . SER A 1 535 ? -0.578 -3.886 18.565 1.00 89.62 535 SER A O 1
ATOM 4275 N N . VAL A 1 536 ? -1.554 -3.343 20.502 1.00 91.94 536 VAL A N 1
ATOM 4276 C CA . VAL A 1 536 ? -2.498 -2.370 19.971 1.00 91.94 536 VAL A CA 1
ATOM 4277 C C . VAL A 1 536 ? -2.183 -1.026 20.610 1.00 91.94 536 VAL A C 1
ATOM 4279 O O . VAL A 1 536 ? -2.136 -0.921 21.835 1.00 91.94 536 VAL A O 1
ATOM 4282 N N . ASN A 1 537 ? -1.935 -0.005 19.793 1.00 89.69 537 ASN A N 1
ATOM 4283 C CA . ASN A 1 537 ? -1.607 1.333 20.280 1.00 89.69 537 ASN A CA 1
ATOM 4284 C C . ASN A 1 537 ? -2.322 2.419 19.473 1.00 89.69 537 ASN A C 1
ATOM 4286 O O . ASN A 1 537 ? -1.864 2.802 18.395 1.00 89.69 537 ASN A O 1
ATOM 4290 N N . PHE A 1 538 ? -3.410 2.954 20.020 1.00 87.06 538 PHE A N 1
ATOM 4291 C CA . PHE A 1 538 ? -4.141 4.074 19.434 1.00 87.06 538 PHE A CA 1
ATOM 4292 C C . PHE A 1 538 ? -3.780 5.381 20.144 1.00 87.06 538 PHE A C 1
ATOM 4294 O O . PHE A 1 538 ? -4.401 5.776 21.131 1.00 87.06 538 PHE A O 1
ATOM 4301 N N . ALA A 1 539 ? -2.758 6.057 19.627 1.00 79.19 539 ALA A N 1
ATOM 4302 C CA . ALA A 1 539 ? -2.288 7.345 20.122 1.00 79.19 539 ALA A CA 1
ATOM 4303 C C . ALA A 1 539 ? -3.137 8.532 19.615 1.00 79.19 539 ALA A C 1
ATOM 4305 O O . ALA A 1 539 ? -3.692 8.492 18.513 1.00 79.19 539 ALA A O 1
ATOM 4306 N N . GLY A 1 540 ? -3.170 9.629 20.379 1.00 73.31 540 GLY A N 1
ATOM 4307 C CA . GLY A 1 540 ? -3.907 10.865 20.064 1.00 73.31 540 GLY A CA 1
ATOM 4308 C C . GLY A 1 540 ? -5.355 10.873 20.571 1.00 73.31 540 GLY A C 1
ATOM 4309 O O . GLY A 1 540 ? -5.890 9.828 20.904 1.00 73.31 540 GLY A O 1
ATOM 4310 N N . ASN A 1 541 ? -5.990 12.049 20.607 1.00 69.19 541 ASN A N 1
ATOM 4311 C CA . ASN A 1 541 ? -7.276 12.265 21.297 1.00 69.19 541 ASN A CA 1
ATOM 4312 C C . ASN A 1 541 ? -8.522 12.067 20.411 1.00 69.19 541 ASN A C 1
ATOM 4314 O O . ASN A 1 541 ? -9.637 12.329 20.848 1.00 69.19 541 ASN A O 1
ATOM 4318 N N . ALA A 1 542 ? -8.351 11.667 19.151 1.00 72.19 542 ALA A N 1
ATOM 4319 C CA . ALA A 1 542 ? -9.470 11.518 18.226 1.00 72.19 542 ALA A CA 1
ATOM 4320 C C . ALA A 1 542 ? -10.320 10.277 18.564 1.00 72.19 542 ALA A C 1
ATOM 4322 O O . ALA A 1 542 ? -9.732 9.208 18.759 1.00 72.19 542 ALA A O 1
ATOM 4323 N N . PRO A 1 543 ? -11.664 10.388 18.575 1.00 70.88 543 PRO A N 1
ATOM 4324 C CA . PRO A 1 543 ? -12.540 9.265 18.879 1.00 70.88 543 PRO A CA 1
ATOM 4325 C C . PRO A 1 543 ? -12.479 8.203 17.779 1.00 70.88 543 PRO A C 1
ATOM 4327 O O . PRO A 1 543 ? -12.647 8.534 16.605 1.00 70.88 543 PRO A O 1
ATOM 4330 N N . LEU A 1 544 ? -12.252 6.952 18.181 1.00 79.31 544 LEU A N 1
ATOM 4331 C CA . LEU A 1 544 ? -12.415 5.712 17.427 1.00 79.31 544 LEU A CA 1
ATOM 4332 C C . LEU A 1 544 ? -13.892 5.283 17.458 1.00 79.31 544 LEU A C 1
ATOM 4334 O O . LEU A 1 544 ? -14.516 5.299 18.522 1.00 79.31 544 LEU A O 1
ATOM 4338 N N . ALA A 1 545 ? -14.434 4.829 16.327 1.00 82.44 545 ALA A N 1
ATOM 4339 C CA . ALA A 1 545 ? -15.816 4.349 16.265 1.00 82.44 545 ALA A CA 1
ATOM 4340 C C . ALA A 1 545 ? -16.023 3.004 16.985 1.00 82.44 545 ALA A C 1
ATOM 4342 O O . ALA A 1 545 ? -16.905 2.902 17.841 1.00 82.44 545 ALA A O 1
ATOM 4343 N N . SER A 1 546 ? -15.221 1.969 16.697 1.00 92.00 546 SER A N 1
ATOM 4344 C CA . SER A 1 546 ? -15.379 0.678 17.382 1.00 92.00 546 SER A CA 1
ATOM 4345 C C . SER A 1 546 ? -14.114 -0.179 17.486 1.00 92.00 546 SER A C 1
ATOM 4347 O O . SER A 1 546 ? -13.282 -0.229 16.578 1.00 92.00 546 SER A O 1
ATOM 4349 N N . PHE A 1 547 ? -14.013 -0.903 18.603 1.00 94.38 547 PHE A N 1
ATOM 4350 C CA . PHE A 1 547 ? -13.056 -1.979 18.854 1.00 94.38 547 PHE A CA 1
ATOM 4351 C C . PHE A 1 547 ? -13.819 -3.198 19.401 1.00 94.38 547 PHE A C 1
ATOM 4353 O O . PHE A 1 547 ? -14.156 -3.239 20.590 1.00 94.38 547 PHE A O 1
ATOM 4360 N N . CYS A 1 548 ? -14.152 -4.158 18.532 1.00 96.88 548 CYS A N 1
ATOM 4361 C CA . CYS A 1 548 ? -15.115 -5.222 18.843 1.00 96.88 548 CYS A CA 1
ATOM 4362 C C . CYS A 1 548 ? -14.619 -6.635 18.513 1.00 96.88 548 CYS A C 1
ATOM 4364 O O . CYS A 1 548 ? -13.953 -6.832 17.507 1.00 96.88 548 CYS A O 1
ATOM 4366 N N . ASN A 1 549 ? -15.011 -7.643 19.296 1.00 98.00 549 ASN A N 1
ATOM 4367 C CA . ASN A 1 549 ? -14.762 -9.062 18.990 1.00 98.00 549 ASN A CA 1
ATOM 4368 C C . ASN A 1 549 ? -13.273 -9.413 18.750 1.00 98.00 549 ASN A C 1
ATOM 4370 O O . ASN A 1 549 ? -12.964 -10.359 18.029 1.00 98.00 549 ASN A O 1
ATOM 4374 N N . ASN A 1 550 ? -12.325 -8.639 19.286 1.00 98.06 550 ASN A N 1
ATOM 4375 C CA . ASN A 1 550 ? -10.903 -8.908 19.077 1.00 98.06 550 ASN A CA 1
ATOM 4376 C C . ASN A 1 550 ? -10.380 -9.870 20.146 1.00 98.06 550 ASN A C 1
ATOM 4378 O O . ASN A 1 550 ? -10.745 -9.772 21.319 1.00 98.06 550 ASN A O 1
ATOM 4382 N N . HIS A 1 551 ? -9.464 -10.751 19.752 1.00 97.44 551 HIS A N 1
ATOM 4383 C CA . HIS A 1 551 ? -8.672 -11.562 20.667 1.00 97.44 551 HIS A CA 1
ATOM 4384 C C . HIS A 1 551 ? -7.242 -11.024 20.706 1.00 97.44 551 HIS A C 1
ATOM 4386 O O . HIS A 1 551 ? -6.546 -11.028 19.695 1.00 97.44 551 HIS A O 1
ATOM 4392 N N . LEU A 1 552 ? -6.789 -10.561 21.866 1.00 94.75 552 LEU A N 1
ATOM 4393 C CA . LEU A 1 552 ? -5.463 -9.985 22.048 1.00 94.75 552 LEU A CA 1
ATOM 4394 C C . LEU A 1 552 ? -4.727 -10.693 23.181 1.00 94.75 552 LEU A C 1
ATOM 4396 O O . LEU A 1 552 ? -5.138 -10.603 24.330 1.00 94.75 552 LEU A O 1
ATOM 4400 N N . THR A 1 553 ? -3.588 -11.298 22.865 1.00 91.94 553 THR A N 1
ATOM 4401 C CA . THR A 1 553 ? -2.557 -11.673 23.835 1.00 91.94 553 THR A CA 1
ATOM 4402 C C . THR A 1 553 ? -1.396 -10.696 23.697 1.00 91.94 553 THR A C 1
ATOM 4404 O O . THR A 1 553 ? -0.673 -10.721 22.699 1.00 91.94 553 THR A O 1
ATOM 4407 N N . GLY A 1 554 ? -1.244 -9.784 24.656 1.00 86.38 554 GLY A N 1
ATOM 4408 C CA . GLY A 1 554 ? -0.209 -8.751 24.605 1.00 86.38 554 GLY A CA 1
ATOM 4409 C C . GLY A 1 554 ? -0.663 -7.405 25.160 1.00 86.38 554 GLY A C 1
ATOM 4410 O O . GLY A 1 554 ? -1.294 -7.336 26.213 1.00 86.38 554 GLY A O 1
ATOM 4411 N N . LYS A 1 555 ? -0.294 -6.315 24.477 1.00 84.81 555 LYS A N 1
ATOM 4412 C CA . LYS A 1 555 ? -0.482 -4.940 24.978 1.00 84.81 555 LYS A CA 1
ATOM 4413 C C . LYS A 1 555 ? -1.629 -4.229 24.303 1.00 84.81 555 LYS A C 1
ATOM 4415 O O . LYS A 1 555 ? -1.779 -4.313 23.089 1.00 84.81 555 LYS A O 1
ATOM 4420 N N . LEU A 1 556 ? -2.347 -3.433 25.083 1.00 88.62 556 LEU A N 1
ATOM 4421 C CA . LEU A 1 556 ? -3.380 -2.534 24.595 1.00 88.62 556 LEU A CA 1
ATOM 4422 C C . LEU A 1 556 ? -3.222 -1.172 25.261 1.00 88.62 556 LEU A C 1
ATOM 4424 O O . LEU A 1 556 ? -3.301 -1.059 26.482 1.00 88.62 556 LEU A O 1
ATOM 4428 N N . ASN A 1 557 ? -2.985 -0.154 24.444 1.00 87.56 557 ASN A N 1
ATOM 4429 C CA . ASN A 1 557 ? -2.917 1.233 24.867 1.00 87.56 557 ASN A CA 1
ATOM 4430 C C . ASN A 1 557 ? -3.840 2.074 23.986 1.00 87.56 557 ASN A C 1
ATOM 4432 O O . ASN A 1 557 ? -3.683 2.110 22.763 1.00 87.56 557 ASN A O 1
ATOM 4436 N N . THR A 1 558 ? -4.803 2.747 24.602 1.00 83.44 558 THR A N 1
ATOM 4437 C CA . THR A 1 558 ? -5.761 3.604 23.906 1.00 83.44 558 THR A CA 1
ATOM 4438 C C . THR A 1 558 ? -5.756 4.963 24.589 1.00 83.44 558 THR A C 1
ATOM 4440 O O . THR A 1 558 ? -6.174 5.086 25.734 1.00 83.44 558 THR A O 1
ATOM 4443 N N . ALA A 1 559 ? -5.238 5.984 23.906 1.00 73.50 559 ALA A N 1
ATOM 4444 C CA . ALA A 1 559 ? -5.284 7.368 24.382 1.00 73.50 559 ALA A CA 1
ATOM 4445 C C . ALA A 1 559 ? -6.528 8.112 23.860 1.00 73.50 559 ALA A C 1
ATOM 4447 O O . ALA A 1 559 ? -7.036 9.023 24.517 1.00 73.50 559 ALA A O 1
ATOM 4448 N N . GLY A 1 560 ? -7.012 7.721 22.678 1.00 72.25 560 GLY A N 1
ATOM 4449 C CA . GLY A 1 560 ? -8.206 8.287 22.053 1.00 72.25 560 GLY A CA 1
ATOM 4450 C C . GLY A 1 560 ? -9.490 7.706 22.626 1.00 72.25 560 GLY A C 1
ATOM 4451 O O . GLY A 1 560 ? -9.494 6.581 23.122 1.00 72.25 560 GLY A O 1
ATOM 4452 N N . GLU A 1 561 ? -10.578 8.471 22.535 1.00 81.31 561 GLU A N 1
ATOM 4453 C CA . GLU A 1 561 ? -11.899 7.987 22.934 1.00 81.31 561 GLU A CA 1
ATOM 4454 C C . GLU A 1 561 ? -12.294 6.759 22.103 1.00 81.31 561 GLU A C 1
ATOM 4456 O O . GLU A 1 561 ? -12.093 6.749 20.893 1.00 81.31 561 GLU A O 1
ATOM 4461 N N . ILE A 1 562 ? -12.862 5.723 22.721 1.00 86.81 562 ILE A N 1
ATOM 4462 C CA . ILE A 1 562 ? -13.469 4.599 21.993 1.00 86.81 562 ILE A CA 1
ATOM 4463 C C . ILE A 1 562 ? -14.967 4.626 22.255 1.00 86.81 562 ILE A C 1
ATOM 4465 O O . ILE A 1 562 ? -15.405 4.457 23.396 1.00 86.81 562 ILE A O 1
ATOM 4469 N N . GLN A 1 563 ? -15.750 4.826 21.192 1.00 86.25 563 GLN A N 1
ATOM 4470 C CA . GLN A 1 563 ? -17.206 4.915 21.303 1.00 86.25 563 GLN A CA 1
ATOM 4471 C C . GLN A 1 563 ? -17.831 3.558 21.641 1.00 86.25 563 GLN A C 1
ATOM 4473 O O . GLN A 1 563 ? -18.693 3.490 22.515 1.00 86.25 563 GLN A O 1
ATOM 4478 N N . THR A 1 564 ? -17.372 2.488 20.981 1.00 90.00 564 THR A N 1
ATOM 4479 C CA . THR A 1 564 ? -17.849 1.115 21.208 1.00 90.00 564 THR A CA 1
ATOM 4480 C C . THR A 1 564 ? -16.683 0.177 21.503 1.00 90.00 564 THR A C 1
ATOM 4482 O O . THR A 1 564 ? -15.842 -0.049 20.633 1.00 90.00 564 THR A O 1
ATOM 4485 N N . PHE A 1 565 ? -16.640 -0.400 22.707 1.00 94.31 565 PHE A N 1
ATOM 4486 C CA . PHE A 1 565 ? -15.661 -1.416 23.097 1.00 94.31 565 PHE A CA 1
ATOM 4487 C C . PHE A 1 565 ? -16.390 -2.671 23.589 1.00 94.31 565 PHE A C 1
ATOM 4489 O O . PHE A 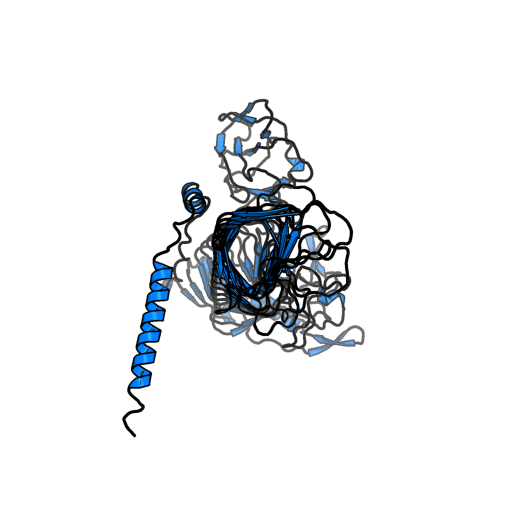1 565 ? -16.908 -2.688 24.707 1.00 94.31 565 PHE A O 1
ATOM 4496 N N . LYS A 1 566 ? -16.482 -3.706 22.744 1.00 96.94 566 LYS A N 1
ATOM 4497 C CA . LYS A 1 566 ? -17.395 -4.834 22.991 1.00 96.94 566 LYS A CA 1
ATOM 4498 C C . LYS A 1 566 ? -16.819 -6.207 22.643 1.00 96.94 566 LYS A C 1
ATOM 4500 O O . LYS A 1 566 ? -16.107 -6.333 21.653 1.00 96.94 566 LYS A O 1
ATOM 4505 N N . ASN A 1 567 ? -17.178 -7.249 23.398 1.00 98.00 567 ASN A N 1
ATOM 4506 C CA . ASN A 1 567 ? -16.886 -8.657 23.072 1.00 98.00 567 ASN A CA 1
ATOM 4507 C C . ASN A 1 567 ? -15.389 -8.975 22.884 1.00 98.00 567 ASN A C 1
ATOM 4509 O O . ASN A 1 567 ? -15.022 -9.907 22.171 1.00 98.00 567 ASN A O 1
ATOM 4513 N N . ASN A 1 568 ? -14.491 -8.190 23.479 1.00 97.75 568 ASN A N 1
ATOM 4514 C CA . ASN A 1 568 ? -13.056 -8.412 23.325 1.00 97.75 568 ASN A CA 1
ATOM 4515 C C . ASN A 1 568 ? -12.555 -9.423 24.360 1.00 97.75 568 ASN A C 1
ATOM 4517 O O . ASN A 1 568 ? -12.957 -9.379 25.521 1.00 97.75 568 ASN A O 1
ATOM 4521 N N . THR A 1 569 ? -11.625 -10.284 23.954 1.00 97.38 569 THR A N 1
ATOM 4522 C CA . THR A 1 569 ? -10.843 -11.133 24.859 1.00 97.38 569 THR A CA 1
ATOM 4523 C C . THR A 1 569 ? -9.421 -10.600 24.939 1.00 97.38 569 THR A C 1
ATOM 4525 O O . THR A 1 569 ? -8.717 -10.554 23.934 1.00 97.38 569 THR A O 1
ATOM 4528 N N . ILE A 1 570 ? -8.988 -10.206 26.133 1.00 94.62 570 ILE A N 1
ATOM 4529 C CA . ILE A 1 570 ? -7.674 -9.619 26.385 1.00 94.62 570 ILE A CA 1
ATOM 4530 C C . ILE A 1 570 ? -6.936 -10.474 27.407 1.00 94.62 570 ILE A C 1
ATOM 4532 O O . ILE A 1 570 ? -7.316 -10.553 28.575 1.00 94.62 570 ILE A O 1
ATOM 4536 N N . VAL A 1 571 ? -5.856 -11.095 26.951 1.00 92.12 571 VAL A N 1
ATOM 4537 C CA . VAL A 1 571 ? -4.916 -11.867 27.753 1.00 92.12 571 VAL A CA 1
ATOM 4538 C C . VAL A 1 571 ? -3.674 -11.012 27.983 1.00 92.12 571 VAL A C 1
ATOM 4540 O O . VAL A 1 571 ? -2.932 -10.689 27.053 1.00 92.12 571 VAL A O 1
ATOM 4543 N N . VAL A 1 572 ? -3.444 -10.620 29.233 1.00 84.50 572 VAL A N 1
ATOM 4544 C CA . VAL A 1 572 ? -2.267 -9.830 29.602 1.00 84.50 572 VAL A CA 1
ATOM 4545 C C . VAL A 1 572 ? -1.081 -10.770 29.816 1.00 84.50 572 VAL A C 1
ATOM 4547 O O . VAL A 1 572 ? -1.098 -11.588 30.740 1.00 84.50 572 VAL A O 1
ATOM 4550 N N . ASP A 1 573 ? -0.053 -10.633 28.975 1.00 78.31 573 ASP A N 1
ATOM 4551 C CA . ASP A 1 573 ? 1.171 -11.443 28.993 1.00 78.31 573 ASP A CA 1
ATOM 4552 C C . ASP A 1 573 ? 2.432 -10.554 29.059 1.00 78.31 573 ASP A C 1
ATOM 4554 O O . ASP A 1 573 ? 2.537 -9.527 28.384 1.00 78.31 573 ASP A O 1
ATOM 4558 N N . VAL A 1 574 ? 3.387 -10.949 29.904 1.00 63.12 574 VAL A N 1
ATOM 4559 C CA . VAL A 1 574 ? 4.664 -10.267 30.186 1.00 63.12 574 VAL A CA 1
ATOM 4560 C C . VAL A 1 574 ? 5.797 -10.681 29.263 1.00 63.12 574 VAL A C 1
ATOM 4562 O O . VAL A 1 574 ? 6.733 -9.901 29.084 1.00 63.12 574 VAL A O 1
ATOM 4565 N N . ASN A 1 575 ? 5.702 -11.839 28.608 1.00 61.25 575 ASN A N 1
ATOM 4566 C CA . ASN A 1 575 ? 6.735 -12.283 27.668 1.00 61.25 575 ASN A CA 1
ATOM 4567 C C . ASN A 1 575 ? 6.809 -11.395 26.408 1.00 61.25 575 ASN A C 1
ATOM 4569 O O . ASN A 1 575 ? 7.731 -11.510 25.607 1.00 61.25 575 ASN A O 1
ATOM 4573 N N . ALA A 1 576 ? 5.890 -10.433 26.263 1.00 55.81 576 ALA A N 1
ATOM 4574 C CA . ALA A 1 576 ? 5.874 -9.445 25.190 1.00 55.81 576 ALA A CA 1
ATOM 4575 C C . ALA A 1 576 ? 6.898 -8.288 25.345 1.00 55.81 576 ALA A C 1
ATOM 4577 O O . ALA A 1 576 ? 6.816 -7.315 24.593 1.00 55.81 576 ALA A O 1
ATOM 4578 N N . GLY A 1 577 ? 7.824 -8.314 26.315 1.00 49.47 577 GLY A N 1
ATOM 4579 C CA . GLY A 1 577 ? 9.081 -7.535 26.285 1.00 49.47 577 GLY A CA 1
ATOM 4580 C C . GLY A 1 577 ? 9.032 -6.005 26.477 1.00 49.47 577 GLY A C 1
ATOM 4581 O O . GLY A 1 577 ? 10.045 -5.347 26.281 1.00 49.47 577 GLY A O 1
ATOM 4582 N N . PHE A 1 578 ? 7.903 -5.394 26.860 1.00 47.03 578 PHE A N 1
ATOM 4583 C CA . PHE A 1 578 ? 7.846 -3.958 27.224 1.00 47.03 578 PHE A CA 1
ATOM 4584 C C . PHE A 1 578 ? 6.794 -3.741 28.327 1.00 47.03 578 PHE A C 1
ATOM 4586 O O . PHE A 1 578 ? 5.892 -4.563 28.441 1.00 47.03 578 PHE A O 1
ATOM 4593 N N . GLY A 1 579 ? 6.912 -2.665 29.113 1.00 52.44 579 GLY A N 1
ATOM 4594 C CA . GLY A 1 579 ? 6.118 -2.370 30.321 1.00 52.44 579 GLY A CA 1
ATOM 4595 C C . GLY A 1 579 ? 4.624 -2.742 30.273 1.00 52.44 579 GLY A C 1
ATOM 4596 O O . GLY A 1 579 ? 3.939 -2.574 29.266 1.00 52.44 579 GLY A O 1
ATOM 4597 N N . SER A 1 580 ? 4.140 -3.271 31.393 1.00 51.22 580 SER A N 1
ATOM 4598 C CA . SER A 1 580 ? 3.047 -4.241 31.513 1.00 51.22 580 SER A CA 1
ATOM 4599 C C . SER A 1 580 ? 1.656 -3.669 31.835 1.00 51.22 580 SER A C 1
ATOM 4601 O O . SER A 1 580 ? 0.876 -4.290 32.560 1.00 51.22 580 SER A O 1
ATOM 4603 N N . ALA A 1 581 ? 1.308 -2.498 31.298 1.00 63.62 581 ALA A N 1
ATOM 4604 C CA . ALA A 1 581 ? -0.012 -1.908 31.528 1.00 63.62 581 ALA A CA 1
ATOM 4605 C C . ALA A 1 581 ? -0.909 -2.011 30.287 1.00 63.62 581 ALA A C 1
ATOM 4607 O O . ALA A 1 581 ? -0.575 -1.480 29.227 1.00 63.62 581 ALA A O 1
ATOM 4608 N N . VAL A 1 582 ? -2.079 -2.640 30.444 1.00 78.81 582 VAL A N 1
ATOM 4609 C CA . VAL A 1 582 ? -3.226 -2.350 29.573 1.00 78.81 582 VAL A CA 1
ATOM 4610 C C . VAL A 1 582 ? -3.783 -1.012 30.035 1.00 78.81 582 VAL A C 1
ATOM 4612 O O . VAL A 1 582 ? -4.171 -0.872 31.196 1.00 78.81 582 VAL A O 1
ATOM 4615 N N . ASN A 1 583 ? -3.778 -0.018 29.154 1.00 83.50 583 ASN A N 1
ATOM 4616 C CA . ASN A 1 583 ? -4.276 1.315 29.461 1.00 83.50 583 ASN A CA 1
ATOM 4617 C C . ASN A 1 583 ? -5.439 1.650 28.535 1.00 83.50 583 ASN A C 1
ATOM 4619 O O . ASN A 1 583 ? -5.249 1.867 27.337 1.00 83.50 583 ASN A O 1
ATOM 4623 N N . LEU A 1 584 ? -6.635 1.655 29.113 1.00 82.75 584 LEU A N 1
ATOM 4624 C CA . LEU A 1 584 ? -7.880 1.984 28.446 1.00 82.75 584 LEU A CA 1
ATOM 4625 C C . LEU A 1 584 ? -8.314 3.379 28.879 1.00 82.75 584 LEU A C 1
ATOM 4627 O O . LEU A 1 584 ? -9.041 3.529 29.862 1.00 82.75 584 LEU A O 1
ATOM 4631 N N . ALA A 1 585 ? -7.847 4.404 28.166 1.00 80.00 585 ALA A N 1
ATOM 4632 C CA . ALA A 1 585 ? -8.285 5.771 28.404 1.00 80.00 585 ALA A CA 1
ATOM 4633 C C . ALA A 1 585 ? -9.490 6.138 27.535 1.00 80.00 585 ALA A C 1
ATOM 4635 O O . ALA A 1 585 ? -9.548 5.778 26.360 1.00 80.00 585 ALA A O 1
ATOM 4636 N N . ASN A 1 586 ? -10.414 6.910 28.115 1.00 80.06 586 ASN A N 1
ATOM 4637 C CA . ASN A 1 586 ? -11.528 7.555 27.417 1.00 80.06 586 ASN A CA 1
ATOM 4638 C C . ASN A 1 586 ? -12.487 6.573 26.720 1.00 80.06 586 ASN A C 1
ATOM 4640 O O . ASN A 1 586 ? -13.032 6.868 25.661 1.00 80.06 586 ASN A O 1
ATOM 4644 N N . ILE A 1 587 ? -12.726 5.396 27.297 1.00 85.00 587 ILE A N 1
ATOM 4645 C CA . ILE A 1 587 ? -13.720 4.473 26.738 1.00 85.00 587 ILE A CA 1
ATOM 4646 C C . ILE A 1 587 ? -15.102 4.874 27.239 1.00 85.00 587 ILE A C 1
ATOM 4648 O O . ILE A 1 587 ? -15.313 5.014 28.445 1.00 85.00 587 ILE A O 1
ATOM 4652 N N . ARG A 1 588 ? -16.065 5.037 26.326 1.00 86.50 588 ARG A N 1
ATOM 4653 C CA . ARG A 1 588 ? -17.434 5.390 26.717 1.00 86.50 588 ARG A CA 1
ATOM 4654 C C . ARG A 1 588 ? -18.099 4.262 27.504 1.00 86.50 588 ARG A C 1
ATOM 4656 O O . ARG A 1 588 ? -18.663 4.524 28.563 1.00 86.50 588 ARG A O 1
ATOM 4663 N N . LYS A 1 589 ? -18.022 3.037 26.977 1.00 91.38 589 LYS A N 1
ATOM 4664 C CA . LYS A 1 589 ? -18.574 1.825 27.585 1.00 91.38 589 LYS A CA 1
ATOM 4665 C C . LYS A 1 589 ? -17.751 0.593 27.208 1.00 91.38 589 LYS A C 1
ATOM 4667 O O . LYS A 1 589 ? -17.396 0.441 26.038 1.00 91.38 589 LYS A O 1
ATOM 4672 N N . ILE A 1 590 ? -17.495 -0.275 28.184 1.00 94.25 590 ILE A N 1
ATOM 4673 C CA . ILE A 1 590 ? -16.961 -1.630 27.992 1.00 94.25 590 ILE A CA 1
ATOM 4674 C C . ILE A 1 590 ? -18.123 -2.610 28.165 1.00 94.25 590 ILE A C 1
ATOM 4676 O O . ILE A 1 590 ? -18.757 -2.616 29.213 1.00 94.25 590 ILE A O 1
ATOM 4680 N N . ASP A 1 591 ? -18.415 -3.428 27.157 1.00 97.31 591 ASP A N 1
ATOM 4681 C CA . ASP A 1 591 ? -19.523 -4.394 27.196 1.00 97.31 591 ASP A CA 1
ATOM 4682 C C . ASP A 1 591 ? -19.037 -5.803 26.844 1.00 97.31 591 ASP A C 1
ATOM 4684 O O . ASP A 1 591 ? -18.326 -5.997 25.855 1.00 97.31 591 ASP A O 1
ATOM 4688 N N . SER A 1 592 ? -19.446 -6.802 27.625 1.00 97.75 592 SER A N 1
ATOM 4689 C CA . SER A 1 592 ? -19.293 -8.219 27.274 1.00 97.75 592 SER A CA 1
ATOM 4690 C C . SER A 1 592 ? -17.835 -8.640 27.010 1.00 97.75 592 SER A C 1
ATOM 4692 O O . SER A 1 592 ? -17.556 -9.476 26.156 1.00 97.75 592 SER A O 1
ATOM 4694 N N . CYS A 1 593 ? -16.868 -8.024 27.700 1.00 97.75 593 CYS A N 1
ATOM 4695 C CA . CYS A 1 593 ? -15.440 -8.267 27.482 1.00 97.75 593 CYS A CA 1
ATOM 4696 C C . CYS A 1 593 ? -14.859 -9.241 28.514 1.00 97.75 593 CYS A C 1
ATOM 4698 O O . CYS A 1 593 ? -15.272 -9.261 29.671 1.00 97.75 593 CYS A O 1
ATOM 4700 N N . LYS A 1 594 ? -13.835 -10.002 28.120 1.00 97.38 594 LYS A N 1
ATOM 4701 C CA . LYS A 1 594 ? -13.052 -10.860 29.015 1.00 97.38 594 LYS A CA 1
ATOM 4702 C C . LYS A 1 594 ? -11.623 -10.345 29.131 1.00 97.38 594 LYS A C 1
ATOM 4704 O O . LYS A 1 594 ? -10.912 -10.247 28.136 1.00 97.38 594 LYS A O 1
ATOM 4709 N N . PHE A 1 595 ? -11.181 -10.095 30.354 1.00 95.00 595 PHE A N 1
ATOM 4710 C CA . PHE A 1 595 ? -9.810 -9.742 30.692 1.00 95.00 595 PHE A CA 1
ATOM 4711 C C . PHE A 1 595 ? -9.230 -10.833 31.583 1.00 95.00 595 PHE A C 1
ATOM 4713 O O . PHE A 1 595 ? -9.794 -11.154 32.626 1.00 95.00 595 PHE A O 1
ATOM 4720 N N . THR A 1 596 ? -8.093 -11.401 31.202 1.00 93.12 596 THR A N 1
ATOM 4721 C CA . THR A 1 596 ? -7.442 -12.446 31.993 1.00 93.12 596 THR A CA 1
ATOM 4722 C C . THR A 1 596 ? -5.935 -12.254 32.012 1.00 93.12 596 THR A C 1
ATOM 4724 O O . THR A 1 596 ? -5.331 -11.768 31.054 1.00 93.12 596 THR A O 1
ATOM 4727 N N . LYS A 1 597 ? -5.304 -12.622 33.121 1.00 88.44 597 LYS A N 1
ATOM 4728 C CA . LYS A 1 597 ? -3.848 -12.731 33.198 1.00 88.44 597 LYS A CA 1
ATOM 4729 C C . LYS A 1 597 ? -3.412 -14.091 32.653 1.00 88.44 597 LYS A C 1
ATOM 4731 O O . LYS A 1 597 ? -3.986 -15.116 33.046 1.00 88.44 597 LYS A O 1
ATOM 4736 N N . SER A 1 598 ? -2.389 -14.099 31.794 1.00 85.31 598 SER A N 1
ATOM 4737 C CA . SER A 1 598 ? -1.756 -15.345 31.343 1.00 85.31 598 SER A CA 1
ATOM 4738 C C . SER A 1 598 ? -1.294 -16.175 32.557 1.00 85.31 598 SER A C 1
ATOM 4740 O O . SER A 1 598 ? -0.739 -15.584 33.491 1.00 85.31 598 SER A O 1
ATOM 4742 N N . PRO A 1 599 ? -1.524 -17.504 32.595 1.00 82.50 599 PRO A N 1
ATOM 4743 C CA . PRO A 1 599 ? -1.095 -18.363 33.704 1.00 82.50 599 PRO A CA 1
ATOM 4744 C C . PRO A 1 599 ? 0.402 -18.257 34.010 1.00 82.50 599 PRO A C 1
ATOM 4746 O O . PRO A 1 599 ? 0.791 -18.260 35.175 1.00 82.50 599 PRO A O 1
ATOM 4749 N N . ASP A 1 600 ? 1.215 -18.067 32.972 1.00 79.88 600 ASP A N 1
ATOM 4750 C CA . ASP A 1 600 ? 2.675 -18.006 33.076 1.00 79.88 600 ASP A CA 1
ATOM 4751 C C . ASP A 1 600 ? 3.187 -16.609 33.470 1.00 79.88 600 ASP A C 1
ATOM 4753 O O . ASP A 1 600 ? 4.387 -16.377 33.616 1.00 79.88 600 ASP A O 1
ATOM 4757 N N . CYS A 1 601 ? 2.288 -15.637 33.651 1.00 74.62 601 CYS A N 1
ATOM 4758 C CA . CYS A 1 601 ? 2.673 -14.276 33.981 1.00 74.62 601 CYS A CA 1
ATOM 4759 C C . CYS A 1 601 ? 2.973 -14.124 35.481 1.00 74.62 601 CYS A C 1
ATOM 4761 O O . CYS A 1 601 ? 2.077 -14.123 36.328 1.00 74.62 601 CYS A O 1
ATOM 4763 N N . THR A 1 602 ? 4.235 -13.860 35.814 1.00 70.12 602 THR A N 1
ATOM 4764 C CA . THR A 1 602 ? 4.701 -13.675 37.200 1.00 70.12 602 THR A CA 1
ATOM 4765 C C . THR A 1 602 ? 4.590 -12.234 37.710 1.00 70.12 602 THR A C 1
ATOM 4767 O O . THR A 1 602 ? 4.537 -12.011 38.916 1.00 70.12 602 THR A O 1
ATOM 4770 N N . VAL A 1 603 ? 4.476 -11.236 36.825 1.00 69.44 603 VAL A N 1
ATOM 4771 C CA . VAL A 1 603 ? 4.416 -9.813 37.218 1.00 69.44 603 VAL A CA 1
ATOM 4772 C C . VAL A 1 603 ? 2.998 -9.404 37.633 1.00 69.44 603 VAL A C 1
ATOM 4774 O O . VAL A 1 603 ? 2.000 -9.922 37.120 1.00 69.44 603 VAL A O 1
ATOM 4777 N N . ASN A 1 604 ? 2.896 -8.460 38.572 1.00 65.25 604 ASN A N 1
ATOM 4778 C CA . ASN A 1 604 ? 1.640 -7.805 38.939 1.00 65.25 604 ASN A CA 1
ATOM 4779 C C . ASN A 1 604 ? 1.200 -6.838 37.832 1.00 65.25 604 ASN A C 1
ATOM 4781 O O . ASN A 1 604 ? 1.577 -5.666 37.831 1.00 65.25 604 ASN A O 1
ATOM 4785 N N . ASN A 1 605 ? 0.393 -7.325 36.890 1.00 72.00 605 ASN A N 1
ATOM 4786 C CA . ASN A 1 605 ? -0.100 -6.500 35.793 1.00 72.00 605 ASN A CA 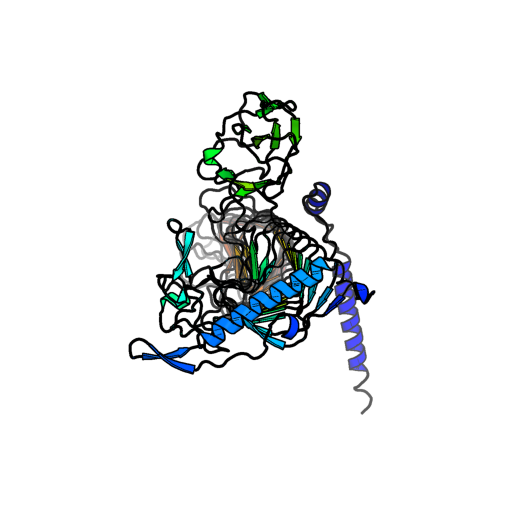1
ATOM 4787 C C . ASN A 1 605 ? -1.350 -5.739 36.212 1.00 72.00 605 ASN A C 1
ATOM 4789 O O . ASN A 1 605 ? -2.328 -6.330 36.672 1.00 72.00 605 ASN A O 1
ATOM 4793 N N . THR A 1 606 ? -1.289 -4.422 36.034 1.00 79.94 606 THR A N 1
ATOM 4794 C CA . THR A 1 606 ? -2.410 -3.521 36.291 1.00 79.94 606 THR A CA 1
ATOM 4795 C C . THR A 1 606 ? -3.095 -3.185 34.973 1.00 79.94 606 THR A C 1
ATOM 4797 O O . THR A 1 606 ? -2.441 -2.742 34.028 1.00 79.94 606 THR A O 1
ATOM 4800 N N . ILE A 1 607 ? -4.409 -3.375 34.917 1.00 87.31 607 ILE A N 1
ATOM 4801 C CA . ILE A 1 607 ? -5.268 -2.801 33.887 1.00 87.31 607 ILE A CA 1
ATOM 4802 C C . ILE A 1 607 ? -5.770 -1.463 34.408 1.00 87.31 607 ILE A C 1
ATOM 4804 O O . ILE A 1 607 ? -6.407 -1.418 35.455 1.00 87.31 607 ILE A O 1
ATOM 4808 N N . ASN A 1 608 ? -5.496 -0.386 33.681 1.00 88.50 608 ASN A N 1
ATOM 4809 C CA . ASN A 1 608 ? -6.056 0.927 33.970 1.00 88.50 608 ASN A CA 1
ATOM 4810 C C . ASN A 1 608 ? -7.314 1.120 33.122 1.00 88.50 608 ASN A C 1
ATOM 4812 O O . ASN A 1 608 ? -7.236 1.158 31.894 1.00 88.50 608 ASN A O 1
ATOM 4816 N N . LEU A 1 609 ? -8.459 1.219 33.787 1.00 87.69 609 LEU A N 1
ATOM 4817 C CA . LEU A 1 609 ? -9.770 1.452 33.207 1.00 87.69 609 LEU A CA 1
ATOM 4818 C C . LEU A 1 609 ? -10.192 2.888 33.519 1.00 87.69 609 LEU A C 1
ATOM 4820 O O . LEU A 1 609 ? -10.631 3.202 34.622 1.00 87.69 609 LEU A O 1
ATOM 4824 N N . ASN A 1 610 ? -10.074 3.771 32.537 1.00 86.69 610 ASN A N 1
ATOM 4825 C CA . ASN A 1 610 ? -10.700 5.085 32.581 1.00 86.69 610 ASN A CA 1
ATOM 4826 C C . ASN A 1 610 ? -11.925 5.042 31.659 1.00 86.69 610 ASN A C 1
ATOM 4828 O O . ASN A 1 610 ? -11.877 5.410 30.480 1.00 86.69 610 ASN A O 1
ATOM 4832 N N . CYS A 1 611 ? -12.996 4.478 32.215 1.00 87.44 611 CYS A N 1
ATOM 4833 C CA . CYS A 1 611 ? -14.272 4.235 31.562 1.00 87.44 611 CYS A CA 1
ATOM 4834 C C . CYS A 1 611 ? -15.406 4.521 32.549 1.00 87.44 611 CYS A C 1
ATOM 4836 O O . CYS A 1 611 ? -15.295 4.187 33.728 1.00 87.44 611 CYS A O 1
ATOM 4838 N N . LYS A 1 612 ? -16.499 5.121 32.071 1.00 86.88 612 LYS A N 1
ATOM 4839 C CA . LYS A 1 612 ? -17.653 5.439 32.924 1.00 86.88 612 LYS A CA 1
ATOM 4840 C C . LYS A 1 612 ? -18.506 4.212 33.249 1.00 86.88 612 LYS A C 1
ATOM 4842 O O . LYS A 1 612 ? -19.077 4.149 34.333 1.00 86.88 612 LYS A O 1
ATOM 4847 N N . ASP A 1 613 ? -18.609 3.268 32.315 1.00 92.88 613 ASP A N 1
ATOM 4848 C CA . ASP A 1 613 ? -19.547 2.147 32.397 1.00 92.88 613 ASP A CA 1
ATOM 4849 C C . ASP A 1 613 ? -18.921 0.849 31.868 1.00 92.88 613 ASP A C 1
ATOM 4851 O O . ASP A 1 613 ? -18.450 0.785 30.730 1.00 92.88 613 ASP A O 1
ATOM 4855 N N . VAL A 1 614 ? -18.926 -0.188 32.699 1.00 94.88 614 VAL A N 1
ATOM 4856 C CA . VAL A 1 614 ? -18.477 -1.542 32.372 1.00 94.88 614 VAL A CA 1
ATOM 4857 C C . VAL A 1 614 ? -19.640 -2.491 32.618 1.00 94.88 614 VAL A C 1
ATOM 4859 O O . VAL A 1 614 ? -20.185 -2.515 33.713 1.00 94.88 614 VAL A O 1
ATOM 4862 N N . GLU A 1 615 ? -20.007 -3.305 31.635 1.00 96.81 615 GLU A N 1
ATOM 4863 C CA . GLU A 1 615 ? -21.148 -4.214 31.732 1.00 96.81 615 GLU A CA 1
ATOM 4864 C C . GLU A 1 615 ? -20.808 -5.611 31.198 1.00 96.81 615 GLU A C 1
ATOM 4866 O O . GLU A 1 615 ? -19.972 -5.756 30.299 1.00 96.81 615 GLU A O 1
ATOM 4871 N N . ASN A 1 616 ? -21.454 -6.644 31.750 1.00 97.50 616 ASN A N 1
ATOM 4872 C CA . ASN A 1 616 ? -21.418 -8.032 31.266 1.00 97.50 616 ASN A CA 1
ATOM 4873 C C . ASN A 1 616 ? -19.997 -8.602 31.109 1.00 97.50 616 ASN A C 1
ATOM 4875 O O . ASN A 1 616 ? -19.754 -9.480 30.285 1.00 97.50 616 ASN A O 1
ATOM 4879 N N . SER A 1 617 ? -19.026 -8.073 31.854 1.00 97.38 617 SER A N 1
ATOM 4880 C CA . SER A 1 617 ? -17.608 -8.333 31.618 1.00 97.38 617 SER A CA 1
ATOM 4881 C C . SER A 1 617 ? -17.019 -9.265 32.672 1.00 97.38 617 SER A C 1
ATOM 4883 O O . SER A 1 617 ? -17.506 -9.367 33.795 1.00 97.38 617 SER A O 1
ATOM 4885 N N . THR A 1 618 ? -15.950 -9.963 32.309 1.00 97.25 618 THR A N 1
ATOM 4886 C CA . THR A 1 618 ? -15.247 -10.898 33.191 1.00 97.25 618 THR A CA 1
ATOM 4887 C C . THR A 1 618 ? -13.799 -10.469 33.362 1.00 97.25 618 THR A C 1
ATOM 4889 O O . THR A 1 618 ? -13.104 -10.207 32.381 1.00 97.25 618 THR A O 1
ATOM 4892 N N . PHE A 1 619 ? -13.334 -10.431 34.606 1.00 95.06 619 PHE A N 1
ATOM 4893 C CA . PHE A 1 619 ? -11.960 -10.125 34.981 1.00 95.06 619 PHE A CA 1
ATOM 4894 C C . PHE A 1 619 ? -11.390 -11.284 35.798 1.00 95.06 619 PHE A C 1
ATOM 4896 O O . PHE A 1 619 ? -11.992 -11.692 36.786 1.00 95.06 619 PHE A O 1
ATOM 4903 N N . GLU A 1 620 ? -10.231 -11.807 35.397 1.00 92.69 620 GLU A N 1
ATOM 4904 C CA . GLU A 1 620 ? -9.623 -12.996 36.004 1.00 92.69 620 GLU A CA 1
ATOM 4905 C C . GLU A 1 620 ? -8.137 -12.777 36.317 1.00 92.69 620 GLU A C 1
ATOM 4907 O O . GLU A 1 620 ? -7.328 -12.572 35.408 1.00 92.69 620 GLU A O 1
ATOM 4912 N N . ARG A 1 621 ? -7.748 -12.911 37.592 1.00 88.75 621 ARG A N 1
ATOM 4913 C CA . ARG A 1 621 ? -6.347 -12.877 38.067 1.00 88.75 621 ARG A CA 1
ATOM 4914 C C . ARG A 1 621 ? -5.619 -11.556 37.779 1.00 88.75 621 ARG A C 1
ATOM 4916 O O . ARG A 1 621 ? -4.427 -11.553 37.478 1.00 88.75 621 ARG A O 1
ATOM 4923 N N . LEU A 1 622 ? -6.323 -10.427 37.846 1.00 87.75 622 LEU A N 1
ATOM 4924 C CA . LEU A 1 622 ? -5.805 -9.113 37.440 1.00 87.75 622 LEU A CA 1
ATOM 4925 C C . LEU A 1 622 ? -5.783 -8.104 38.580 1.00 87.75 622 LEU A C 1
ATOM 4927 O O . LEU A 1 622 ? -6.650 -8.117 39.448 1.00 87.75 622 LEU A O 1
ATOM 4931 N N . LYS A 1 623 ? -4.849 -7.152 38.516 1.00 87.38 623 LYS A N 1
ATOM 4932 C CA . LYS A 1 623 ? -4.987 -5.889 39.237 1.00 87.38 623 LYS A CA 1
ATOM 4933 C C . LYS A 1 623 ? -5.710 -4.890 38.340 1.00 87.38 623 LYS A C 1
ATOM 4935 O O . LYS A 1 623 ? -5.323 -4.698 37.193 1.00 87.38 623 LYS A O 1
ATOM 4940 N N . ILE A 1 624 ? -6.760 -4.267 38.845 1.00 88.56 624 ILE A N 1
ATOM 4941 C CA . ILE A 1 624 ? -7.632 -3.346 38.123 1.00 88.56 624 ILE A CA 1
ATOM 4942 C C . ILE A 1 624 ? -7.514 -1.991 38.808 1.00 88.56 624 ILE A C 1
ATOM 4944 O O . ILE A 1 624 ? -7.656 -1.900 40.020 1.00 88.56 624 ILE A O 1
ATOM 4948 N N . SER A 1 625 ? -7.237 -0.946 38.044 1.00 88.62 625 SER A N 1
ATOM 4949 C CA . SER A 1 625 ? -7.239 0.440 38.494 1.00 88.62 625 SER A CA 1
ATOM 4950 C C . SER A 1 625 ? -8.359 1.171 37.768 1.00 88.62 625 SER A C 1
ATOM 4952 O O . SER A 1 625 ? -8.316 1.254 36.544 1.00 88.62 625 SER A O 1
ATOM 4954 N N . VAL A 1 626 ? -9.367 1.659 38.486 1.00 88.06 626 VAL A N 1
ATOM 4955 C CA . VAL A 1 626 ? -10.528 2.365 37.914 1.00 88.06 626 VAL A CA 1
ATOM 4956 C C . VAL A 1 626 ? -10.607 3.805 38.414 1.00 88.06 626 VAL A C 1
ATOM 4958 O O . VAL A 1 626 ? -10.135 4.137 39.503 1.00 88.06 626 VAL A O 1
ATOM 4961 N N . LYS A 1 627 ? -11.214 4.684 37.620 1.00 85.88 627 LYS A N 1
ATOM 4962 C CA . LYS A 1 627 ? -11.505 6.061 38.021 1.00 85.88 627 LYS A CA 1
ATOM 4963 C C . LYS A 1 627 ? -12.930 6.409 37.622 1.00 85.88 627 LYS A C 1
ATOM 4965 O O . LYS A 1 627 ? -13.233 6.342 36.435 1.00 85.88 627 LYS A O 1
ATOM 4970 N N . ASP A 1 628 ? -13.741 6.816 38.598 1.00 85.94 628 ASP A N 1
ATOM 4971 C CA . ASP A 1 628 ? -15.123 7.274 38.396 1.00 85.94 628 ASP A CA 1
ATOM 4972 C C . ASP A 1 628 ? -15.934 6.337 37.480 1.00 85.94 628 ASP A C 1
ATOM 4974 O O . ASP A 1 628 ? -16.345 6.703 36.375 1.00 85.94 628 ASP A O 1
ATOM 4978 N N . SER A 1 629 ? -16.128 5.097 37.936 1.00 90.12 629 SER A N 1
ATOM 4979 C CA . SER A 1 629 ? -16.665 4.003 37.120 1.00 90.12 629 SER A CA 1
ATOM 4980 C C . SER A 1 629 ? -17.852 3.311 37.777 1.00 90.12 629 SER A C 1
ATOM 4982 O O . SER A 1 629 ? -17.891 3.114 38.993 1.00 90.12 629 SER A O 1
ATOM 4984 N N . VAL A 1 630 ? -18.782 2.845 36.945 1.00 93.69 630 VAL A N 1
ATOM 4985 C CA . VAL A 1 630 ? -19.787 1.859 37.342 1.00 93.69 630 VAL A CA 1
ATOM 4986 C C . VAL A 1 630 ? -19.518 0.539 36.628 1.00 93.69 630 VAL A C 1
ATOM 4988 O O . VAL A 1 630 ? -19.313 0.526 35.418 1.00 93.69 630 VAL A O 1
ATOM 4991 N N . ILE A 1 631 ? -19.501 -0.562 37.376 1.00 94.25 631 ILE A N 1
ATOM 4992 C CA . ILE A 1 631 ? -19.343 -1.921 36.855 1.00 94.25 631 ILE A CA 1
ATOM 4993 C C . ILE A 1 631 ? -20.622 -2.698 37.157 1.00 94.25 631 ILE A C 1
ATOM 4995 O O . ILE A 1 631 ? -21.044 -2.765 38.307 1.00 94.25 631 ILE A O 1
ATOM 4999 N N . ARG A 1 632 ? -21.237 -3.286 36.132 1.00 96.31 632 ARG A N 1
ATOM 5000 C CA . ARG A 1 632 ? -22.535 -3.960 36.196 1.00 96.31 632 ARG A CA 1
ATOM 5001 C C . ARG A 1 632 ? -22.466 -5.377 35.663 1.00 96.31 632 ARG A C 1
ATOM 5003 O O . ARG A 1 632 ? -21.714 -5.633 34.719 1.00 96.31 632 ARG A O 1
ATOM 5010 N N . ASN A 1 633 ? -23.280 -6.283 36.205 1.00 96.75 633 ASN A N 1
ATOM 5011 C CA . ASN A 1 633 ? -23.501 -7.625 35.643 1.00 96.75 633 ASN A CA 1
ATOM 5012 C C . ASN A 1 633 ? -22.187 -8.379 35.343 1.00 96.75 633 ASN A C 1
ATOM 5014 O O . ASN A 1 633 ? -22.082 -9.105 34.358 1.00 96.75 633 ASN A O 1
ATOM 5018 N N . SER A 1 634 ? -21.137 -8.129 36.129 1.00 96.44 634 SER A N 1
ATOM 5019 C CA . SER A 1 634 ? -19.766 -8.533 35.801 1.00 96.44 634 SER A CA 1
ATOM 5020 C C . SER A 1 634 ? -19.212 -9.521 36.818 1.00 96.44 634 SER A C 1
ATOM 5022 O O . SER A 1 634 ? -19.617 -9.541 37.981 1.00 96.44 634 SER A O 1
ATOM 5024 N N . THR A 1 635 ? -18.253 -10.335 36.382 1.00 96.00 635 THR A N 1
ATOM 5025 C CA . THR A 1 635 ? -17.555 -11.302 37.236 1.00 96.00 635 THR A CA 1
ATOM 5026 C C . THR A 1 635 ? -16.121 -10.851 37.491 1.00 96.00 635 THR A C 1
ATOM 5028 O O . THR A 1 635 ? -15.387 -10.544 36.553 1.00 96.00 635 THR A O 1
ATOM 5031 N N . LEU A 1 636 ? -15.714 -10.810 38.760 1.00 93.75 636 LEU A N 1
ATOM 5032 C CA . LEU A 1 636 ? -14.365 -10.451 39.193 1.00 93.75 636 LEU A CA 1
ATOM 5033 C C . LEU A 1 636 ? -13.773 -11.612 39.997 1.00 93.75 636 LEU A C 1
ATOM 5035 O O . LEU A 1 636 ? -14.106 -11.799 41.171 1.00 93.75 636 LEU A O 1
ATOM 5039 N N . GLU A 1 637 ? -12.897 -12.387 39.365 1.00 91.12 637 GLU A N 1
ATOM 5040 C CA . GLU A 1 637 ? -12.294 -13.592 39.928 1.00 91.12 637 GLU A CA 1
ATOM 5041 C C . GLU A 1 637 ? -10.787 -13.417 40.177 1.00 91.12 637 GLU A C 1
ATOM 5043 O O . GLU A 1 637 ? -10.012 -13.148 39.260 1.00 91.12 637 GLU A O 1
ATOM 5048 N N . ASN A 1 638 ? -10.336 -13.646 41.414 1.00 86.69 638 ASN A N 1
ATOM 5049 C CA . ASN A 1 638 ? -8.936 -13.495 41.829 1.00 86.69 638 ASN A CA 1
ATOM 5050 C C . ASN A 1 638 ? -8.355 -12.111 41.472 1.00 86.69 638 ASN A C 1
ATOM 5052 O O . ASN A 1 638 ? -7.182 -11.989 41.112 1.00 86.69 638 ASN A O 1
ATOM 5056 N N . CYS A 1 639 ? -9.183 -11.068 41.509 1.00 85.50 639 CYS A N 1
ATOM 5057 C CA . CYS A 1 639 ? -8.790 -9.717 41.143 1.00 85.50 639 CYS A CA 1
ATOM 5058 C C . CYS A 1 639 ? -8.365 -8.896 42.359 1.00 85.50 639 CYS A C 1
ATOM 5060 O O . CYS A 1 639 ? -8.795 -9.149 43.480 1.00 85.50 639 CYS A O 1
ATOM 5062 N N . SER A 1 640 ? -7.557 -7.864 42.120 1.00 84.12 640 SER A N 1
ATOM 5063 C CA . SER A 1 640 ? -7.391 -6.758 43.062 1.00 84.12 640 SER A CA 1
ATOM 5064 C C . SER A 1 640 ? -7.854 -5.458 42.443 1.00 84.12 640 SER A C 1
ATOM 5066 O O . SER A 1 640 ? -7.549 -5.196 41.285 1.00 84.12 640 SER A O 1
ATOM 5068 N N . LEU A 1 641 ? -8.615 -4.657 43.188 1.00 83.12 641 LEU A N 1
ATOM 5069 C CA . LEU A 1 641 ? -9.136 -3.382 42.704 1.00 83.12 641 LEU A CA 1
ATOM 5070 C C . LEU A 1 641 ? -8.522 -2.212 43.456 1.00 83.12 641 LEU A C 1
ATOM 5072 O O . LEU A 1 641 ? -8.580 -2.150 44.680 1.00 83.12 641 LEU A O 1
ATOM 5076 N N . ASN A 1 642 ? -8.008 -1.269 42.678 1.00 84.12 642 ASN A N 1
ATOM 5077 C CA . ASN A 1 642 ? -7.617 0.067 43.072 1.00 84.12 642 ASN A CA 1
ATOM 5078 C C . ASN A 1 642 ? -8.601 1.038 42.413 1.00 84.12 642 ASN A C 1
ATOM 5080 O O . ASN A 1 642 ? -8.899 0.893 41.227 1.00 84.12 642 ASN A O 1
ATOM 5084 N N . PHE A 1 643 ? -9.082 2.045 43.132 1.00 80.94 643 PHE A N 1
ATOM 5085 C CA . PHE A 1 643 ? -9.922 3.073 42.527 1.00 80.94 643 PHE A CA 1
ATOM 5086 C C . PHE A 1 643 ? -9.597 4.469 43.045 1.00 80.94 643 PHE A C 1
ATOM 5088 O O . PHE A 1 643 ? -9.066 4.627 44.142 1.00 80.94 643 PHE A O 1
ATOM 5095 N N . SER A 1 644 ? -9.916 5.472 42.229 1.00 81.00 644 SER A N 1
ATOM 5096 C CA . SER A 1 644 ? -9.915 6.887 42.613 1.00 81.00 644 SER A CA 1
ATOM 5097 C C . SER A 1 644 ? -11.277 7.503 42.288 1.00 81.00 644 SER A C 1
ATOM 5099 O O . SER A 1 644 ? -11.820 7.229 41.216 1.00 81.00 644 SER A O 1
ATOM 5101 N N . GLY A 1 645 ? -11.829 8.295 43.212 1.00 84.00 645 GLY A N 1
ATOM 5102 C CA . GLY A 1 645 ? -13.173 8.867 43.091 1.00 84.00 645 GLY A CA 1
ATOM 5103 C C . GLY A 1 645 ? -14.282 7.871 43.445 1.00 84.00 645 GLY A C 1
ATOM 5104 O O . GLY A 1 645 ? -14.193 7.176 44.460 1.00 84.00 645 GLY A O 1
ATOM 5105 N N . THR A 1 646 ? -15.329 7.809 42.617 1.00 83.00 646 THR A N 1
ATOM 5106 C CA . THR A 1 646 ? -16.494 6.935 42.862 1.00 83.00 646 THR A CA 1
ATOM 5107 C C . THR A 1 646 ? -16.381 5.609 42.109 1.00 83.00 646 THR A C 1
ATOM 5109 O O . THR A 1 646 ? -16.195 5.588 40.893 1.00 83.00 646 THR A O 1
ATOM 5112 N N . LEU A 1 647 ? -16.557 4.489 42.812 1.00 89.06 647 LEU A N 1
ATOM 5113 C CA . LEU A 1 647 ? -16.739 3.166 42.214 1.00 89.06 647 LEU A CA 1
ATOM 5114 C C . LEU A 1 647 ? -18.076 2.575 42.664 1.00 89.06 647 LEU A C 1
ATOM 5116 O O . LEU A 1 647 ? -18.317 2.398 43.857 1.00 89.06 647 LEU A O 1
ATOM 5120 N N . ARG A 1 648 ? -18.931 2.210 41.707 1.00 90.50 648 ARG A N 1
ATOM 5121 C CA . ARG A 1 648 ? -20.160 1.453 41.980 1.00 90.50 648 ARG A CA 1
ATOM 5122 C C . ARG A 1 648 ? -20.093 0.089 41.304 1.00 90.50 648 ARG A C 1
ATOM 5124 O O . ARG A 1 648 ? -19.823 0.012 40.111 1.00 90.50 648 ARG A O 1
ATOM 5131 N N . LEU A 1 649 ? -20.329 -0.975 42.062 1.00 90.81 649 LEU A N 1
ATOM 5132 C CA . LEU A 1 649 ? -20.490 -2.336 41.559 1.00 90.81 649 LEU A CA 1
ATOM 5133 C C . LEU A 1 649 ? -21.974 -2.706 41.689 1.00 90.81 649 LEU A C 1
ATOM 5135 O O . LEU A 1 649 ? -22.508 -2.654 42.792 1.00 90.81 649 LEU A O 1
ATOM 5139 N N . GLU A 1 650 ? -22.641 -3.052 40.587 1.00 93.00 650 GLU A N 1
ATOM 5140 C CA . GLU A 1 650 ? -24.065 -3.423 40.554 1.00 93.00 650 GLU A CA 1
ATOM 5141 C C . GLU A 1 650 ? -24.221 -4.842 39.989 1.00 93.00 650 GLU A C 1
ATOM 5143 O O . GLU A 1 650 ? -23.655 -5.161 38.943 1.00 93.00 650 GLU A O 1
ATOM 5148 N N . ASN A 1 651 ? -24.960 -5.722 40.664 1.00 93.81 651 ASN A N 1
ATOM 5149 C CA . ASN A 1 651 ? -25.206 -7.101 40.219 1.00 93.81 651 ASN A CA 1
ATOM 5150 C C . ASN A 1 651 ? -23.919 -7.857 39.805 1.00 93.81 651 ASN A C 1
ATOM 5152 O O . ASN A 1 651 ? -23.868 -8.577 38.807 1.00 93.81 651 ASN A O 1
ATOM 5156 N N . CYS A 1 652 ? -22.824 -7.623 40.534 1.00 93.44 652 CYS A N 1
ATOM 5157 C CA . CYS A 1 652 ? -21.522 -8.227 40.245 1.00 93.44 652 CYS A CA 1
ATOM 5158 C C . CYS A 1 652 ? -21.279 -9.481 41.090 1.00 93.44 652 CYS A C 1
ATOM 5160 O O . CYS A 1 652 ? -21.600 -9.510 42.280 1.00 93.44 652 CYS A O 1
ATOM 5162 N N . THR A 1 653 ? -20.640 -10.488 40.491 1.00 90.81 653 THR A N 1
ATOM 5163 C CA . THR A 1 653 ? -20.163 -11.689 41.190 1.00 90.81 653 THR A CA 1
ATOM 5164 C C . THR A 1 653 ? -18.666 -11.582 41.455 1.00 90.81 653 THR A C 1
ATOM 5166 O O . THR A 1 653 ? -17.867 -11.380 40.544 1.00 90.81 653 THR A O 1
ATOM 5169 N N . MET A 1 654 ? -18.270 -11.729 42.712 1.00 87.44 654 MET A N 1
ATOM 5170 C CA . MET A 1 654 ? -16.909 -11.506 43.190 1.00 87.44 654 MET A CA 1
ATOM 5171 C C . MET A 1 654 ? -16.362 -12.784 43.830 1.00 87.44 654 MET A C 1
ATOM 5173 O O . MET A 1 654 ? -16.929 -13.268 44.803 1.00 87.44 654 MET A O 1
ATOM 5177 N N . ILE A 1 655 ? -15.279 -13.353 43.291 1.00 85.25 655 ILE A N 1
ATOM 5178 C CA . ILE A 1 655 ? -14.748 -14.671 43.689 1.00 85.25 655 ILE A CA 1
ATOM 5179 C C . ILE A 1 655 ? -13.258 -14.540 44.017 1.00 85.25 655 ILE A C 1
ATOM 5181 O O . ILE A 1 655 ? -12.485 -14.173 43.141 1.00 85.25 655 ILE A O 1
ATOM 5185 N N . ARG A 1 656 ? -12.818 -14.868 45.244 1.00 73.88 656 ARG A N 1
ATOM 5186 C CA . ARG A 1 656 ? -11.380 -14.847 45.647 1.00 73.88 656 ARG A CA 1
ATOM 5187 C C . ARG A 1 656 ? -10.626 -13.538 45.353 1.00 73.88 656 ARG A C 1
ATOM 5189 O O . ARG A 1 656 ? -9.408 -13.528 45.195 1.00 73.88 656 ARG A O 1
ATOM 5196 N N . SER A 1 657 ? -11.338 -12.433 45.237 1.00 60.12 657 SER A N 1
ATOM 5197 C CA . SER A 1 657 ? -10.736 -11.145 44.913 1.00 60.12 657 SER A CA 1
ATOM 5198 C C . SER A 1 657 ? -10.284 -10.448 46.202 1.00 60.12 657 SER A C 1
ATOM 5200 O O . SER A 1 657 ? -11.028 -10.427 47.176 1.00 60.12 657 SER A O 1
ATOM 5202 N N . ASN A 1 658 ? -9.065 -9.902 46.211 1.00 60.78 658 ASN A N 1
ATOM 5203 C CA . ASN A 1 658 ? -8.502 -9.135 47.327 1.00 60.78 658 ASN A CA 1
ATOM 5204 C C . ASN A 1 658 ? -8.632 -7.640 47.013 1.00 60.78 658 ASN A C 1
ATOM 5206 O O . ASN A 1 658 ? -7.983 -7.156 46.088 1.00 60.78 658 ASN A O 1
ATOM 5210 N N . TYR A 1 659 ? -9.426 -6.877 47.760 1.00 59.38 659 TYR A N 1
ATOM 5211 C CA . TYR A 1 659 ? -9.697 -5.470 47.458 1.00 59.38 659 TYR A CA 1
ATOM 5212 C C . TYR A 1 659 ? -8.797 -4.574 48.308 1.00 59.38 659 TYR A C 1
ATOM 5214 O O . TYR A 1 659 ? -8.946 -4.466 49.523 1.00 59.38 659 TYR A O 1
ATOM 5222 N N . THR A 1 660 ? -7.839 -3.906 47.669 1.00 50.53 660 THR A N 1
ATOM 5223 C CA . THR A 1 660 ? -6.914 -2.998 48.353 1.00 50.53 660 THR A CA 1
ATOM 5224 C C . THR A 1 660 ? -7.096 -1.588 47.814 1.00 50.53 660 THR A C 1
ATOM 5226 O O . THR A 1 660 ? -6.573 -1.266 46.750 1.00 50.53 660 THR A O 1
ATOM 5229 N N . VAL A 1 661 ? -7.760 -0.701 48.558 1.00 48.12 661 VAL A N 1
ATOM 5230 C CA . VAL A 1 661 ? -7.754 0.717 48.190 1.00 48.12 661 VAL A CA 1
ATOM 5231 C C . VAL A 1 661 ? -6.423 1.326 48.608 1.00 48.12 661 VAL A C 1
ATOM 5233 O O . VAL A 1 661 ? -6.155 1.543 49.786 1.00 48.12 661 VAL A O 1
ATOM 5236 N N . ARG A 1 662 ? -5.556 1.596 47.629 1.00 45.81 662 ARG A N 1
ATOM 5237 C CA . ARG A 1 662 ? -4.351 2.404 47.845 1.00 45.81 662 ARG A CA 1
ATOM 5238 C C . ARG A 1 662 ? -4.600 3.827 47.379 1.00 45.81 662 ARG A C 1
ATOM 5240 O O . ARG A 1 662 ? -4.826 4.048 46.194 1.00 45.81 662 ARG A O 1
ATOM 5247 N N . ASN A 1 663 ? -4.454 4.780 48.293 1.00 39.78 663 ASN A N 1
ATOM 5248 C CA . ASN A 1 663 ? -4.077 6.135 47.911 1.00 39.78 663 ASN A CA 1
ATOM 5249 C C . ASN A 1 663 ? -2.569 6.120 47.589 1.00 39.78 663 ASN A C 1
ATOM 5251 O O . ASN A 1 663 ? -1.819 5.380 48.228 1.00 39.78 663 ASN A O 1
ATOM 5255 N N . ASN A 1 664 ? -2.116 6.873 46.587 1.00 41.66 664 ASN A N 1
ATOM 5256 C CA . ASN A 1 664 ? -0.782 6.749 45.963 1.00 41.66 664 ASN A CA 1
ATOM 5257 C C . ASN A 1 664 ? 0.436 7.069 46.877 1.00 41.66 664 ASN A C 1
ATOM 5259 O O . ASN A 1 664 ? 1.536 7.259 46.367 1.00 41.66 664 ASN A O 1
ATOM 5263 N N . TYR A 1 665 ? 0.279 7.109 48.206 1.00 37.94 665 TYR A N 1
ATOM 5264 C CA . TYR A 1 665 ? 1.252 7.671 49.151 1.00 37.94 665 TYR A CA 1
ATOM 5265 C C . TYR A 1 665 ? 1.815 6.716 50.226 1.00 37.94 665 TYR A C 1
ATOM 5267 O O . TYR A 1 665 ? 2.667 7.153 50.991 1.00 37.94 665 TYR A O 1
ATOM 5275 N N . ALA A 1 666 ? 1.433 5.431 50.294 1.00 37.88 666 ALA A N 1
ATOM 5276 C CA . ALA A 1 666 ? 1.947 4.515 51.332 1.00 37.88 666 ALA A CA 1
ATOM 5277 C C . ALA A 1 666 ? 2.590 3.230 50.769 1.00 37.88 666 ALA A C 1
ATOM 5279 O O . ALA A 1 666 ? 1.979 2.484 49.999 1.00 37.88 666 ALA A O 1
ATOM 5280 N N . THR A 1 667 ? 3.834 2.962 51.179 1.00 37.56 667 THR A N 1
ATOM 5281 C CA . THR A 1 667 ? 4.701 1.861 50.713 1.00 37.56 667 THR A CA 1
ATOM 5282 C C . THR A 1 667 ? 4.744 0.632 51.633 1.00 37.56 667 THR A C 1
ATOM 5284 O O . THR A 1 667 ? 5.475 -0.306 51.324 1.00 37.56 667 THR A O 1
ATOM 5287 N N . HIS A 1 668 ? 3.956 0.553 52.713 1.00 39.16 668 HIS A N 1
ATOM 5288 C CA . HIS A 1 668 ? 4.030 -0.583 53.648 1.00 39.16 668 HIS A CA 1
ATOM 5289 C C . HIS A 1 668 ? 3.025 -1.714 53.334 1.00 39.16 668 HIS A C 1
ATOM 5291 O O . HIS A 1 668 ? 1.821 -1.460 53.264 1.00 39.16 668 HIS A O 1
ATOM 5297 N N . PRO A 1 669 ? 3.484 -2.970 53.147 1.00 40.31 669 PRO A N 1
ATOM 5298 C CA . PRO A 1 669 ? 2.635 -4.122 52.869 1.00 40.31 669 PRO A CA 1
ATOM 5299 C C . PRO A 1 669 ? 2.326 -4.893 54.161 1.00 40.31 669 PRO A C 1
ATOM 5301 O O . PRO A 1 669 ? 2.942 -5.919 54.420 1.00 40.31 669 PRO A O 1
ATOM 5304 N N . HIS A 1 670 ? 1.372 -4.434 54.970 1.00 38.22 670 HIS A N 1
ATOM 5305 C CA . HIS A 1 670 ? 0.857 -5.240 56.082 1.00 38.22 670 HIS A CA 1
ATOM 5306 C C . HIS A 1 670 ? -0.673 -5.156 56.155 1.00 38.22 670 HIS A C 1
ATOM 5308 O O . HIS A 1 670 ? -1.251 -4.079 56.011 1.00 38.22 670 HIS A O 1
ATOM 5314 N N . ASN A 1 671 ? -1.275 -6.328 56.380 1.00 45.00 671 ASN A N 1
ATOM 5315 C CA . ASN A 1 671 ? -2.698 -6.666 56.515 1.00 45.00 671 ASN A CA 1
ATOM 5316 C C . ASN A 1 671 ? -3.401 -7.086 55.214 1.00 45.00 671 ASN A C 1
ATOM 5318 O O . ASN A 1 671 ? -3.826 -6.283 54.387 1.00 45.00 671 ASN A O 1
ATOM 5322 N N . SER A 1 672 ? -3.535 -8.403 55.054 1.00 49.81 672 SER A N 1
ATOM 5323 C CA . SER A 1 672 ? -4.503 -9.039 54.168 1.00 49.81 672 SER A CA 1
ATOM 5324 C C . SER A 1 672 ? -5.892 -8.865 54.781 1.00 49.81 672 SER A C 1
ATOM 5326 O O . SER A 1 672 ? -6.231 -9.580 55.720 1.00 49.81 672 SER A O 1
ATOM 5328 N N . ALA A 1 673 ? -6.668 -7.917 54.261 1.00 51.41 673 ALA A N 1
ATOM 5329 C CA . ALA A 1 673 ? -8.111 -7.807 54.465 1.00 51.41 673 ALA A CA 1
ATOM 5330 C C . ALA A 1 673 ? -8.827 -7.925 53.113 1.00 51.41 673 ALA A C 1
ATOM 5332 O O . ALA A 1 673 ? -8.236 -7.619 52.072 1.00 51.41 673 ALA A O 1
ATOM 5333 N N . PHE A 1 674 ? -10.084 -8.375 53.122 1.00 54.41 674 PHE A N 1
ATOM 5334 C CA . PHE A 1 674 ? -10.882 -8.505 51.901 1.00 54.41 674 PHE A CA 1
ATOM 5335 C C . PHE A 1 674 ? -11.183 -7.129 51.305 1.00 54.41 674 PHE A C 1
ATOM 5337 O O . PHE A 1 674 ? -11.030 -6.977 50.104 1.00 54.41 674 PHE A O 1
ATOM 5344 N N . PHE A 1 675 ? -11.494 -6.119 52.124 1.00 57.66 675 PHE A N 1
ATOM 5345 C CA . PHE A 1 675 ? -11.615 -4.715 51.724 1.00 57.66 675 PHE A CA 1
ATOM 5346 C C . PHE A 1 675 ? -10.770 -3.800 52.625 1.00 57.66 675 PHE A C 1
ATOM 5348 O O . PHE A 1 675 ? -10.887 -3.829 53.850 1.00 57.66 675 PHE A O 1
ATOM 5355 N N . ILE A 1 676 ? -9.962 -2.932 52.015 1.00 55.62 676 ILE A N 1
ATOM 5356 C CA . ILE A 1 676 ? -9.257 -1.825 52.687 1.00 55.62 676 ILE A CA 1
ATOM 5357 C C . ILE A 1 676 ? -9.821 -0.524 52.127 1.00 55.62 676 ILE A C 1
ATOM 5359 O O . ILE A 1 676 ? -9.767 -0.364 50.915 1.00 55.62 676 ILE A O 1
ATOM 5363 N N . LEU A 1 677 ? -10.370 0.373 52.954 1.00 54.25 677 LEU A N 1
ATOM 5364 C CA . LEU A 1 677 ? -10.989 1.640 52.519 1.00 54.25 677 LEU A CA 1
ATOM 5365 C C . LEU A 1 677 ? -9.966 2.803 52.428 1.00 54.25 677 LEU A C 1
ATOM 5367 O O . LEU A 1 677 ? -8.933 2.752 53.099 1.00 54.25 677 LEU A O 1
ATOM 5371 N N . PRO A 1 678 ? -10.203 3.829 51.576 1.00 51.75 678 PRO A N 1
ATOM 5372 C CA . PRO A 1 678 ? -9.215 4.868 51.264 1.00 51.75 678 PRO A CA 1
ATOM 5373 C C . PRO A 1 678 ? -8.830 5.792 52.429 1.00 51.75 678 PRO A C 1
ATOM 5375 O O . PRO A 1 678 ? -9.582 5.986 53.376 1.00 51.75 678 PRO A O 1
ATOM 5378 N N . TRP A 1 679 ? -7.671 6.444 52.255 1.00 51.91 679 TRP A N 1
ATOM 5379 C CA . TRP A 1 679 ? -7.127 7.540 53.076 1.00 51.91 679 TRP A CA 1
ATOM 5380 C C . TRP A 1 679 ? -7.710 8.939 52.749 1.00 51.91 679 TRP A C 1
ATOM 5382 O O . TRP A 1 679 ? -7.312 9.903 53.394 1.00 51.91 679 TRP A O 1
ATOM 5392 N N . LYS A 1 680 ? -8.556 9.102 51.712 1.00 55.81 680 LYS A N 1
ATOM 5393 C CA . LYS A 1 680 ? -9.229 10.382 51.373 1.00 55.81 680 LYS A CA 1
ATOM 5394 C C . LYS A 1 680 ? -10.212 10.253 50.190 1.00 55.81 680 LYS A C 1
ATOM 5396 O O . LYS A 1 680 ? -9.826 9.676 49.175 1.00 55.81 680 LYS A O 1
ATOM 5401 N N . ASP A 1 681 ? -11.406 10.842 50.304 1.00 62.78 681 ASP A N 1
ATOM 5402 C CA . ASP A 1 681 ? -12.333 11.239 49.218 1.00 62.78 681 ASP A CA 1
ATOM 5403 C C . ASP A 1 681 ? -12.801 10.141 48.226 1.00 62.78 681 ASP A C 1
ATOM 5405 O O . ASP A 1 681 ? -13.081 10.422 47.058 1.00 62.78 681 ASP A O 1
ATOM 5409 N N . GLY A 1 682 ? -12.880 8.875 48.656 1.00 66.62 682 GLY A N 1
ATOM 5410 C CA . GLY A 1 682 ? -13.341 7.755 47.822 1.00 66.62 682 GLY A CA 1
ATOM 5411 C C . GLY A 1 682 ? -14.678 7.170 48.286 1.00 66.62 682 GLY A C 1
ATOM 5412 O O . GLY A 1 682 ? -14.873 6.945 49.481 1.00 66.62 682 GLY A O 1
ATOM 5413 N N . ALA A 1 683 ? -15.569 6.857 47.340 1.00 78.25 683 ALA A N 1
ATOM 5414 C CA . ALA A 1 683 ? -16.855 6.211 47.615 1.00 78.25 683 ALA A CA 1
ATOM 5415 C C . ALA A 1 683 ? -16.957 4.860 46.891 1.00 78.25 683 ALA A C 1
ATOM 5417 O O . ALA A 1 683 ? -16.826 4.802 45.665 1.00 78.25 683 ALA A O 1
ATOM 5418 N N . LEU A 1 684 ? -17.214 3.785 47.644 1.00 82.88 684 LEU A N 1
ATOM 5419 C CA . LEU A 1 684 ? -17.497 2.448 47.115 1.00 82.88 684 LEU A CA 1
ATOM 5420 C C . LEU A 1 684 ? -18.950 2.071 47.411 1.00 82.88 684 LEU A C 1
ATOM 5422 O O . LEU A 1 684 ? -19.363 2.022 48.565 1.00 82.88 684 LEU A O 1
ATOM 5426 N N . THR A 1 685 ? -19.720 1.758 46.374 1.00 85.62 685 THR A N 1
ATOM 5427 C CA . THR A 1 685 ? -21.082 1.222 46.512 1.00 85.62 685 THR A CA 1
ATOM 5428 C C . THR A 1 685 ? -21.148 -0.184 45.930 1.00 85.62 685 THR A C 1
ATOM 5430 O O . THR A 1 685 ? -20.792 -0.376 44.770 1.00 85.62 685 THR A O 1
ATOM 5433 N N . LEU A 1 686 ? -21.616 -1.151 46.717 1.00 87.31 686 LEU A N 1
ATOM 5434 C CA . LEU A 1 686 ? -21.951 -2.505 46.279 1.00 87.31 686 LEU A CA 1
ATOM 5435 C C . LEU A 1 686 ? -23.473 -2.644 46.283 1.00 87.31 686 LEU A C 1
ATOM 5437 O O . LEU A 1 686 ? -24.100 -2.461 47.323 1.00 87.31 686 LEU A O 1
ATOM 5441 N N . ASP A 1 687 ? -24.070 -2.942 45.136 1.00 89.06 687 ASP A N 1
ATOM 5442 C CA . ASP A 1 687 ? -25.518 -3.010 44.959 1.00 89.06 687 ASP A CA 1
ATOM 5443 C C . ASP A 1 687 ? -25.904 -4.335 44.303 1.00 89.06 687 ASP A C 1
ATOM 5445 O O . ASP A 1 687 ? -25.460 -4.640 43.199 1.00 89.06 687 ASP A O 1
ATOM 5449 N N . GLN A 1 688 ? -26.691 -5.159 44.992 1.00 92.00 688 GLN A N 1
ATOM 5450 C CA . GLN A 1 688 ? -27.090 -6.493 44.529 1.00 92.00 688 GLN A CA 1
ATOM 5451 C C . GLN A 1 688 ? -25.895 -7.406 44.179 1.00 92.00 688 GLN A C 1
ATOM 5453 O O . GLN A 1 688 ? -25.986 -8.270 43.311 1.00 92.00 688 GLN A O 1
ATOM 5458 N N . CYS A 1 689 ? -24.743 -7.222 44.831 1.00 88.88 689 CYS A N 1
ATOM 5459 C CA . CYS A 1 689 ? -23.547 -8.022 44.566 1.00 88.88 689 CYS A CA 1
ATOM 5460 C C . CYS A 1 689 ? -23.579 -9.386 45.278 1.00 88.88 689 CYS A C 1
ATOM 5462 O O . CYS A 1 689 ? -24.180 -9.545 46.342 1.00 88.88 689 CYS A O 1
ATOM 5464 N N . ARG A 1 690 ? -22.857 -10.368 44.726 1.00 87.19 690 ARG A N 1
ATOM 5465 C CA . ARG A 1 690 ? -22.590 -11.672 45.356 1.00 87.19 690 ARG A CA 1
ATOM 5466 C C . ARG A 1 690 ? -21.097 -11.838 45.601 1.00 87.19 690 ARG A C 1
ATOM 5468 O O . ARG A 1 690 ? -20.306 -11.796 44.661 1.00 87.19 690 ARG A O 1
ATOM 5475 N N . ILE A 1 691 ? -20.708 -12.048 46.854 1.00 83.38 691 ILE A N 1
ATOM 5476 C CA . ILE A 1 691 ? -19.310 -12.169 47.283 1.00 83.38 691 ILE A CA 1
ATOM 5477 C C . ILE A 1 691 ? -19.055 -13.596 47.743 1.00 83.38 691 ILE A C 1
ATOM 5479 O O . ILE A 1 691 ? -19.620 -14.022 48.740 1.00 83.38 691 ILE A O 1
ATOM 5483 N N . LYS A 1 692 ? -18.190 -14.334 47.048 1.00 80.69 692 LYS A N 1
ATOM 5484 C CA . LYS A 1 692 ? -17.802 -15.698 47.411 1.00 80.69 692 LYS A CA 1
ATOM 5485 C C . LYS A 1 692 ? -16.405 -15.708 48.023 1.00 80.69 692 LYS A C 1
ATOM 5487 O O . LYS A 1 692 ? -15.395 -15.578 47.320 1.00 80.69 692 LYS A O 1
ATOM 5492 N N . VAL A 1 693 ? -16.357 -15.887 49.338 1.00 72.12 693 VAL A N 1
ATOM 5493 C CA . VAL A 1 693 ? -15.117 -16.008 50.109 1.00 72.12 693 VAL A CA 1
ATOM 5494 C C . VAL A 1 693 ? -14.670 -17.466 50.058 1.00 72.12 693 VAL A C 1
ATOM 5496 O O . VAL A 1 693 ? -15.473 -18.363 50.286 1.00 72.12 693 VAL A O 1
ATOM 5499 N N . LEU A 1 694 ? -13.404 -17.722 49.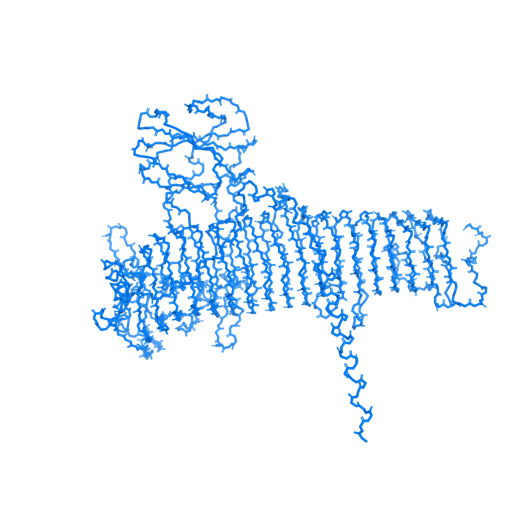720 1.00 66.69 694 LEU A N 1
ATOM 5500 C CA . LEU A 1 694 ? -12.859 -19.088 49.644 1.00 66.69 694 LEU A CA 1
ATOM 5501 C C . LEU A 1 694 ? -11.667 -19.330 50.581 1.00 66.69 694 LEU A C 1
ATOM 5503 O O . LEU A 1 694 ? -11.248 -20.476 50.696 1.00 66.69 694 LEU A O 1
ATOM 5507 N N . ASP A 1 695 ? -11.159 -18.298 51.262 1.00 63.66 695 ASP A N 1
ATOM 5508 C CA . ASP A 1 695 ? -10.077 -18.421 52.245 1.00 63.66 695 ASP A CA 1
ATOM 5509 C C . ASP A 1 695 ? -10.494 -17.778 53.578 1.00 63.66 695 ASP A C 1
ATOM 5511 O O . ASP A 1 695 ? -11.036 -16.674 53.604 1.00 63.66 695 ASP A O 1
ATOM 5515 N N . GLN A 1 696 ? -10.306 -18.507 54.678 1.00 57.69 696 GLN A N 1
ATOM 5516 C CA . GLN A 1 696 ? -10.972 -18.278 55.968 1.00 57.69 696 GLN A CA 1
ATOM 5517 C C . GLN A 1 696 ? -10.201 -17.346 56.923 1.00 57.69 696 GLN A C 1
ATOM 5519 O O . GLN A 1 696 ? -10.708 -17.022 57.993 1.00 57.69 696 GLN A O 1
ATOM 5524 N N . LYS A 1 697 ? -8.971 -16.933 56.583 1.00 59.56 697 LYS A N 1
ATOM 5525 C CA . LYS A 1 697 ? -8.035 -16.283 57.531 1.00 59.56 697 LYS A CA 1
ATOM 5526 C C . LYS A 1 697 ? -7.897 -14.760 57.399 1.00 59.56 697 LYS A C 1
ATOM 5528 O O . LYS A 1 697 ? -6.994 -14.179 57.994 1.00 59.56 697 LYS A O 1
ATOM 5533 N N . VAL A 1 698 ? -8.755 -14.109 56.620 1.00 57.47 698 VAL A N 1
ATOM 5534 C CA . VAL A 1 698 ? -8.605 -12.701 56.219 1.00 57.47 698 VAL A CA 1
ATOM 5535 C C . VAL A 1 698 ? -9.815 -11.903 56.732 1.00 57.47 698 VAL A C 1
ATOM 5537 O O . VAL A 1 698 ? -10.935 -12.244 56.344 1.00 57.47 698 VAL A O 1
ATOM 5540 N N . PRO A 1 699 ? -9.649 -10.875 57.594 1.00 55.78 699 PRO A N 1
ATOM 5541 C CA . PRO A 1 699 ? -10.761 -10.026 58.023 1.00 55.78 699 PRO A CA 1
ATOM 5542 C C . PRO A 1 699 ? -11.461 -9.391 56.819 1.00 55.78 699 PRO A C 1
ATOM 5544 O O . PRO A 1 699 ? -10.822 -9.006 55.836 1.00 55.78 699 PRO A O 1
ATOM 5547 N N . PHE A 1 700 ? -12.791 -9.300 56.884 1.00 58.03 700 PHE A N 1
ATOM 5548 C CA . PHE A 1 700 ? -13.592 -8.846 55.747 1.00 58.03 700 PHE A CA 1
ATOM 5549 C C . PHE A 1 700 ? -13.362 -7.353 55.443 1.00 58.03 700 PHE A C 1
ATOM 5551 O O . PHE A 1 700 ? -13.256 -6.974 54.278 1.00 58.03 700 PHE A O 1
ATOM 5558 N N . PHE A 1 701 ? -13.146 -6.540 56.483 1.00 59.84 701 PHE A N 1
ATOM 5559 C CA . PHE A 1 701 ? -12.751 -5.131 56.402 1.00 59.84 701 PHE A CA 1
ATOM 5560 C C . PHE A 1 701 ? -11.552 -4.847 57.314 1.00 59.84 701 PHE A C 1
ATOM 5562 O O . PHE A 1 701 ? -11.494 -5.365 58.429 1.00 59.84 701 PHE A O 1
ATOM 5569 N N . SER A 1 702 ? -10.632 -3.983 56.881 1.00 55.91 702 SER A N 1
ATOM 5570 C CA . SER A 1 702 ? -9.669 -3.334 57.783 1.00 55.91 702 SER A CA 1
ATOM 5571 C C . SER A 1 702 ? -9.439 -1.878 57.387 1.00 55.91 702 SER A C 1
ATOM 5573 O O . SER A 1 702 ? -9.218 -1.591 56.207 1.00 55.91 702 SER A O 1
ATOM 5575 N N . SER A 1 703 ? -9.412 -0.969 58.361 1.00 55.50 703 SER A N 1
ATOM 5576 C CA . SER A 1 703 ? -8.848 0.373 58.198 1.00 55.50 703 SER A CA 1
ATOM 5577 C C . SER A 1 703 ? -7.448 0.405 58.825 1.00 55.50 703 SER A C 1
ATOM 5579 O O . SER A 1 703 ? -7.213 -0.175 59.879 1.00 55.50 703 SER A O 1
ATOM 5581 N N . ASN A 1 704 ? -6.491 1.053 58.158 1.00 53.81 704 ASN A N 1
ATOM 5582 C CA . ASN A 1 704 ? -5.109 1.200 58.643 1.00 53.81 704 ASN A CA 1
ATOM 5583 C C . ASN A 1 704 ? -4.826 2.644 59.127 1.00 53.81 704 ASN A C 1
ATOM 5585 O O . ASN A 1 704 ? -3.679 3.084 59.085 1.00 53.81 704 ASN A O 1
ATOM 5589 N N . SER A 1 705 ? -5.841 3.435 59.506 1.00 48.69 705 SER A N 1
ATOM 5590 C CA . SER A 1 705 ? -5.660 4.866 59.808 1.00 48.69 705 SER A CA 1
ATOM 5591 C C . SER A 1 705 ? -5.899 5.221 61.275 1.00 48.69 705 SER A C 1
ATOM 5593 O O . SER A 1 705 ? -7.002 5.056 61.783 1.00 48.69 705 SER A O 1
ATOM 5595 N N . HIS A 1 706 ? -4.902 5.860 61.891 1.00 51.28 706 HIS A N 1
ATOM 5596 C CA . HIS A 1 706 ? -5.031 6.603 63.151 1.00 51.28 706 HIS A CA 1
ATOM 5597 C C . HIS A 1 706 ? -5.597 8.032 62.966 1.00 51.28 706 HIS A C 1
ATOM 5599 O O . HIS A 1 706 ? -5.531 8.837 63.890 1.00 51.28 706 HIS A O 1
ATOM 5605 N N . GLN A 1 707 ? -6.131 8.384 61.785 1.00 47.31 707 GLN A N 1
ATOM 5606 C CA . GLN A 1 707 ? -6.792 9.673 61.538 1.00 47.31 707 GLN A CA 1
ATOM 5607 C C . GLN A 1 707 ? -8.130 9.499 60.797 1.00 47.31 707 GLN A C 1
ATOM 5609 O O . GLN A 1 707 ? -8.195 8.690 59.868 1.00 47.31 707 GLN A O 1
ATOM 5614 N N . PRO A 1 708 ? -9.187 10.243 61.182 1.00 48.69 708 PRO A N 1
ATOM 5615 C CA . PRO A 1 708 ? -10.505 10.146 60.565 1.00 48.69 708 PRO A CA 1
ATOM 5616 C C . PRO A 1 708 ? -10.457 10.692 59.136 1.00 48.69 708 PRO A C 1
ATOM 5618 O O . PRO A 1 708 ? -10.073 11.837 58.904 1.00 48.69 708 PRO A O 1
ATOM 5621 N N . THR A 1 709 ? -10.839 9.865 58.168 1.00 54.03 709 THR A N 1
ATOM 5622 C CA . THR A 1 709 ? -10.983 10.262 56.763 1.00 54.03 709 THR A CA 1
ATOM 5623 C C . THR A 1 709 ? -12.377 9.860 56.288 1.00 54.03 709 THR A C 1
ATOM 5625 O O . THR A 1 709 ? -12.856 8.774 56.613 1.00 54.03 709 THR A O 1
ATOM 5628 N N . GLU A 1 710 ? -13.060 10.756 55.570 1.00 62.31 710 GLU A N 1
ATOM 5629 C CA . GLU A 1 710 ? -14.424 10.545 55.065 1.00 62.31 710 GLU A CA 1
ATOM 5630 C C . GLU A 1 710 ? -14.400 9.653 53.815 1.00 62.31 710 GLU A C 1
ATOM 5632 O O . GLU A 1 710 ? -14.460 10.115 52.679 1.00 62.31 710 GLU A O 1
ATOM 5637 N N . SER A 1 711 ? -14.267 8.347 54.023 1.00 63.81 711 SER A N 1
ATOM 5638 C CA . SER A 1 711 ? -14.463 7.337 52.982 1.00 63.81 711 SER A CA 1
ATOM 5639 C C . SER A 1 711 ? -15.801 6.641 53.218 1.00 63.81 711 SER A C 1
ATOM 5641 O O . SER A 1 711 ? -16.084 6.218 54.338 1.00 63.81 711 SER A O 1
ATOM 5643 N N . THR A 1 712 ? -16.630 6.494 52.182 1.00 70.62 712 THR A N 1
ATOM 5644 C CA . THR A 1 712 ? -17.957 5.868 52.319 1.00 70.62 712 THR A CA 1
ATOM 5645 C C . THR A 1 712 ? -17.989 4.502 51.646 1.00 70.62 712 THR A C 1
ATOM 5647 O O . THR A 1 712 ? -17.667 4.368 50.464 1.00 70.62 712 THR A O 1
ATOM 5650 N N . LEU A 1 713 ? -18.429 3.491 52.395 1.00 80.38 713 LEU A N 1
ATOM 5651 C CA . LEU A 1 713 ? -18.818 2.187 51.873 1.00 80.38 713 LEU A CA 1
ATOM 5652 C C . LEU A 1 713 ? -20.334 2.035 52.001 1.00 80.38 713 LEU A C 1
ATOM 5654 O O . LEU A 1 713 ? -20.879 2.192 53.087 1.00 80.38 713 LEU A O 1
ATOM 5658 N N . THR A 1 714 ? -21.016 1.714 50.906 1.00 82.56 714 THR A N 1
ATOM 5659 C CA . THR A 1 714 ? -22.459 1.433 50.898 1.00 82.56 714 THR A CA 1
ATOM 5660 C C . THR A 1 714 ? -22.706 0.010 50.414 1.00 82.56 714 THR A C 1
ATOM 5662 O O . THR A 1 714 ? -22.213 -0.366 49.352 1.00 82.56 714 THR A O 1
ATOM 5665 N N . LEU A 1 715 ? -23.466 -0.775 51.181 1.00 84.75 715 LEU A N 1
ATOM 5666 C CA . LEU A 1 715 ? -23.852 -2.148 50.849 1.00 84.75 715 LEU A CA 1
ATOM 5667 C C . LEU A 1 715 ? -25.376 -2.228 50.704 1.00 84.75 715 LEU A C 1
ATOM 5669 O O . LEU A 1 715 ? -26.096 -2.188 51.697 1.00 84.75 715 LEU A O 1
ATOM 5673 N N . ASN A 1 716 ? -25.867 -2.387 49.479 1.00 85.19 716 ASN A N 1
ATOM 5674 C CA . ASN A 1 716 ? -27.288 -2.520 49.166 1.00 85.19 716 ASN A CA 1
ATOM 5675 C C . ASN A 1 716 ? -27.553 -3.933 48.647 1.00 85.19 716 ASN A C 1
ATOM 5677 O O . ASN A 1 716 ? -26.933 -4.352 47.671 1.00 85.19 716 ASN A O 1
ATOM 5681 N N . ASN A 1 717 ? -28.442 -4.693 49.298 1.00 87.75 717 ASN A N 1
ATOM 5682 C CA . ASN A 1 717 ? -28.859 -6.039 48.864 1.00 87.75 717 ASN A CA 1
ATOM 5683 C C . ASN A 1 717 ? -27.696 -6.983 48.481 1.00 87.75 717 ASN A C 1
ATOM 5685 O O . ASN A 1 717 ? -27.827 -7.818 47.590 1.00 87.75 717 ASN A O 1
ATOM 5689 N N . THR A 1 718 ? -26.534 -6.823 49.119 1.00 85.31 718 THR A N 1
ATOM 5690 C CA . THR A 1 718 ? -25.310 -7.559 48.784 1.00 85.31 718 THR A CA 1
ATOM 5691 C C . THR A 1 718 ? -25.199 -8.809 49.649 1.00 85.31 718 THR A C 1
ATOM 5693 O O . THR A 1 718 ? -25.267 -8.737 50.874 1.00 85.31 718 THR A O 1
ATOM 5696 N N . THR A 1 719 ? -25.016 -9.962 49.008 1.00 85.56 719 THR A N 1
ATOM 5697 C CA . THR A 1 719 ? -24.887 -11.271 49.665 1.00 85.56 719 THR A CA 1
ATOM 5698 C C . THR A 1 719 ? -23.423 -11.677 49.809 1.00 85.56 719 THR A C 1
ATOM 5700 O O . THR A 1 719 ? -22.632 -11.534 48.874 1.00 85.56 719 THR A O 1
ATOM 5703 N N . VAL A 1 720 ? -23.056 -12.210 50.976 1.00 81.94 720 VAL A N 1
ATOM 5704 C CA . VAL A 1 720 ? -21.722 -12.766 51.244 1.00 81.94 720 VAL A CA 1
ATOM 5705 C C . VAL A 1 720 ? -21.861 -14.256 51.534 1.00 81.94 720 VAL A C 1
ATOM 5707 O O . VAL A 1 720 ? -22.529 -14.652 52.484 1.00 81.94 720 VAL A O 1
ATOM 5710 N N . GLU A 1 721 ? -21.227 -15.082 50.709 1.00 82.19 721 GLU A N 1
ATOM 5711 C CA . GLU A 1 721 ? -21.167 -16.532 50.851 1.00 82.19 721 GLU A CA 1
ATOM 5712 C C . GLU A 1 721 ? -19.832 -16.935 51.486 1.00 82.19 721 GLU A C 1
ATOM 5714 O O . GLU A 1 721 ? -18.780 -16.795 50.845 1.00 82.19 721 GLU A O 1
ATOM 5719 N N . PRO A 1 722 ? -19.844 -17.420 52.739 1.00 70.81 722 PRO A N 1
ATOM 5720 C CA . PRO A 1 722 ? -18.633 -17.831 53.430 1.00 70.81 722 PRO A CA 1
ATOM 5721 C C . PRO A 1 722 ? -18.081 -19.152 52.880 1.00 70.81 722 PRO A C 1
ATOM 5723 O O . PRO A 1 722 ? -18.807 -20.004 52.358 1.00 70.81 722 PRO A O 1
ATOM 5726 N N . ALA A 1 723 ? -16.776 -19.354 53.063 1.00 64.00 723 ALA A N 1
ATOM 5727 C CA . ALA A 1 723 ? -16.120 -20.629 52.807 1.00 64.00 723 ALA A CA 1
ATOM 5728 C C . ALA A 1 723 ? -16.520 -21.650 53.891 1.00 64.00 723 ALA A C 1
ATOM 5730 O O . ALA A 1 723 ? -15.811 -21.816 54.880 1.00 64.00 723 ALA A O 1
ATOM 5731 N N . GLY A 1 724 ? -17.653 -22.334 53.727 1.00 62.69 724 GLY A N 1
ATOM 5732 C CA . GLY A 1 724 ? -18.098 -23.395 54.642 1.00 62.69 724 GLY A CA 1
ATOM 5733 C C . GLY A 1 724 ? -18.809 -22.910 55.917 1.00 62.69 724 GLY A C 1
ATOM 5734 O O . GLY A 1 724 ? -19.143 -21.738 56.069 1.00 62.69 724 GLY A O 1
ATOM 5735 N N . ALA A 1 725 ? -19.093 -23.850 56.824 1.00 44.06 725 ALA A N 1
ATOM 5736 C CA . ALA A 1 725 ? -19.943 -23.655 58.001 1.00 44.06 725 ALA A CA 1
ATOM 5737 C C . ALA A 1 725 ? -19.179 -23.084 59.215 1.00 44.06 725 ALA A C 1
ATOM 5739 O O . ALA A 1 725 ? -18.953 -23.810 60.177 1.00 44.06 725 ALA A O 1
ATOM 5740 N N . VAL A 1 726 ? -18.762 -21.809 59.202 1.00 46.03 726 VAL A N 1
ATOM 5741 C CA . VAL A 1 726 ? -18.196 -21.140 60.400 1.00 46.03 726 VAL A CA 1
ATOM 5742 C C . VAL A 1 726 ? -18.521 -19.637 60.434 1.00 46.03 726 VAL A C 1
ATOM 5744 O O . VAL A 1 726 ? -18.556 -18.970 59.404 1.00 46.03 726 VAL A O 1
ATOM 5747 N N . LYS A 1 727 ? -18.733 -19.113 61.653 1.00 46.03 727 LYS A N 1
ATOM 5748 C CA . LYS A 1 727 ? -18.957 -17.700 62.005 1.00 46.03 727 LYS A CA 1
ATOM 5749 C C . LYS A 1 727 ? -17.793 -16.800 61.555 1.00 46.03 727 LYS A C 1
ATOM 5751 O O . LYS A 1 727 ? -16.762 -16.737 62.219 1.00 46.03 727 LYS A O 1
ATOM 5756 N N . THR A 1 728 ? -17.971 -16.067 60.463 1.00 48.94 728 THR A N 1
ATOM 5757 C CA . THR A 1 728 ? -17.114 -14.931 60.092 1.00 48.94 728 THR A CA 1
ATOM 5758 C C . THR A 1 728 ? -17.516 -13.690 60.889 1.00 48.94 728 THR A C 1
ATOM 5760 O O . THR A 1 728 ? -18.661 -13.249 60.796 1.00 48.94 728 THR A O 1
ATOM 5763 N N . ASN A 1 729 ? -16.579 -13.087 61.627 1.00 47.47 729 ASN A N 1
ATOM 5764 C CA . ASN A 1 729 ? -16.741 -11.714 62.107 1.00 47.47 729 ASN A CA 1
ATOM 5765 C C . ASN A 1 729 ? -16.670 -10.783 60.885 1.00 47.47 729 ASN A C 1
ATOM 5767 O O . ASN A 1 729 ? -15.597 -10.574 60.323 1.00 47.47 729 ASN A O 1
ATOM 5771 N N . LEU A 1 730 ? -17.827 -10.281 60.440 1.00 50.06 730 LEU A N 1
ATOM 5772 C CA . LEU A 1 730 ? -17.960 -9.378 59.284 1.00 50.06 730 LEU A CA 1
ATOM 5773 C C . LEU A 1 730 ? -17.216 -8.047 59.478 1.00 50.06 730 LEU A C 1
ATOM 5775 O O . LEU A 1 730 ? -16.838 -7.418 58.498 1.00 50.06 730 LEU A O 1
ATOM 5779 N N . PHE A 1 731 ? -16.959 -7.655 60.725 1.00 47.69 731 PHE A N 1
ATOM 5780 C CA . PHE A 1 731 ? -16.236 -6.442 61.087 1.00 47.69 731 PHE A CA 1
ATOM 5781 C C . PHE A 1 731 ? -15.185 -6.786 62.145 1.00 47.69 731 PHE A C 1
ATOM 5783 O O . PHE A 1 731 ? -15.486 -7.492 63.110 1.00 47.69 731 PHE A O 1
ATOM 5790 N N . GLN A 1 732 ? -13.954 -6.305 61.969 1.00 41.91 732 GLN A N 1
ATOM 5791 C CA . GLN A 1 732 ? -12.940 -6.326 63.019 1.00 41.91 732 GLN A CA 1
ATOM 5792 C C . GLN A 1 732 ? -12.874 -4.927 63.633 1.00 41.91 732 GLN A C 1
ATOM 5794 O O . GLN A 1 732 ? -12.505 -3.967 62.965 1.00 41.91 732 GLN A O 1
ATOM 5799 N N . GLN A 1 733 ? -13.282 -4.821 64.896 1.00 38.00 733 GLN A N 1
ATOM 5800 C CA . GLN A 1 733 ? -13.226 -3.591 65.678 1.00 38.00 733 GLN A CA 1
ATOM 5801 C C . GLN A 1 733 ? -11.763 -3.313 66.059 1.00 38.00 733 GLN A C 1
ATOM 5803 O O . GLN A 1 733 ? -11.118 -4.154 66.685 1.00 38.00 733 GLN A O 1
ATOM 5808 N N . VAL A 1 734 ? -11.244 -2.148 65.677 1.00 40.41 734 VAL A N 1
ATOM 5809 C CA . VAL A 1 734 ? -9.979 -1.596 66.178 1.00 40.41 734 VAL A CA 1
ATOM 5810 C C . VAL A 1 734 ? -10.326 -0.199 66.696 1.00 40.41 734 VAL A C 1
ATOM 5812 O O . VAL A 1 734 ? -10.904 0.588 65.957 1.00 40.41 734 VAL A O 1
ATOM 5815 N N . ASP A 1 735 ? -10.064 0.062 67.977 1.00 37.34 735 ASP A N 1
ATOM 5816 C CA . ASP A 1 735 ? -10.286 1.351 68.661 1.00 37.34 735 ASP A CA 1
ATOM 5817 C C . ASP A 1 735 ? -11.747 1.813 68.877 1.00 37.34 735 ASP A C 1
ATOM 5819 O O . ASP A 1 735 ? -12.067 2.995 68.810 1.00 37.34 735 ASP A O 1
ATOM 5823 N N . GLY A 1 736 ? -12.641 0.895 69.260 1.00 32.81 736 GLY A N 1
ATOM 5824 C CA . GLY A 1 736 ? -13.752 1.251 70.160 1.00 32.81 736 GLY A CA 1
ATOM 5825 C C . GLY A 1 736 ? -15.030 1.869 69.578 1.00 32.81 736 GLY A C 1
ATOM 5826 O O . GLY A 1 736 ? -15.999 1.959 70.324 1.00 32.81 736 GLY A O 1
ATOM 5827 N N . GLU A 1 737 ? -15.136 2.173 68.284 1.00 27.69 737 GLU A N 1
ATOM 5828 C CA . GLU A 1 737 ? -16.431 2.517 67.667 1.00 27.69 737 GLU A CA 1
ATOM 5829 C C . GLU A 1 737 ? -16.694 1.710 66.393 1.00 27.69 737 GLU A C 1
ATOM 5831 O O . GLU A 1 737 ? -15.865 1.628 65.490 1.00 27.69 737 GLU A O 1
ATOM 5836 N N . LEU A 1 738 ? -17.872 1.082 66.349 1.00 32.19 738 LEU A N 1
ATOM 5837 C CA . LEU A 1 738 ? -18.387 0.341 65.203 1.00 32.19 738 LEU A CA 1
ATOM 5838 C C . LEU A 1 738 ? -19.342 1.275 64.447 1.00 32.19 738 LEU A C 1
ATOM 5840 O O . LEU A 1 738 ? -20.414 1.605 64.957 1.00 32.19 738 LEU A O 1
ATOM 5844 N N . LYS A 1 739 ? -18.933 1.709 63.254 1.00 36.72 739 LYS A N 1
ATOM 5845 C CA . LYS A 1 739 ? -19.811 2.258 62.216 1.00 36.72 739 LYS A CA 1
ATOM 5846 C C . LYS A 1 739 ? -19.707 1.395 60.974 1.00 36.72 739 LYS A C 1
ATOM 5848 O O . LYS A 1 739 ? -18.558 1.114 60.565 1.00 36.72 739 LYS A O 1
#

Solvent-accessible surface area (backbone atoms only — not comparable to full-atom values): 36862 Å² total; per-residue (Å²): 144,72,82,79,68,62,65,59,56,54,54,51,52,53,51,49,51,52,50,53,49,51,54,49,57,62,58,70,62,61,72,70,77,54,68,67,59,56,50,30,39,74,70,64,74,42,76,83,79,71,74,76,74,75,78,78,75,91,84,52,78,85,35,52,29,77,52,58,49,69,86,38,59,32,62,66,58,71,80,72,69,42,83,43,77,56,97,86,41,83,41,79,34,70,52,70,67,56,51,53,51,11,48,39,22,31,48,14,54,33,50,49,52,53,53,22,51,76,70,66,21,38,31,32,36,35,61,63,46,44,32,32,27,53,60,42,64,50,83,89,54,43,35,63,50,54,58,54,58,28,33,44,30,29,53,60,15,35,41,35,38,60,55,38,43,87,50,72,57,95,40,51,41,37,79,39,82,87,80,71,42,75,41,79,44,87,64,64,49,57,71,68,52,36,59,59,35,34,42,32,60,25,34,50,24,36,43,30,30,32,34,40,38,35,40,49,82,51,46,75,68,84,49,74,72,49,36,43,45,52,57,24,32,33,41,38,34,22,22,43,22,35,46,34,37,44,32,49,30,37,28,27,25,10,30,7,22,18,30,34,29,36,42,55,92,52,56,71,76,43,48,40,85,74,38,57,73,40,73,9,46,63,44,97,75,64,44,85,37,86,48,80,47,23,32,22,39,41,83,40,80,48,65,48,69,34,39,28,25,40,40,41,43,38,81,61,80,43,70,36,51,46,85,72,49,42,34,29,41,36,36,15,25,85,83,67,46,67,73,50,70,47,74,72,42,44,59,53,48,58,49,73,38,45,87,62,27,31,26,35,32,43,36,37,63,43,83,66,93,50,87,81,42,37,46,26,31,42,29,47,41,41,50,9,31,41,37,36,41,32,53,28,40,30,29,52,5,29,23,16,22,27,40,44,16,30,26,47,25,40,38,30,51,28,41,36,36,41,8,10,27,58,64,39,72,93,76,75,38,80,30,43,31,40,88,89,76,46,82,66,91,69,33,14,32,32,35,19,73,63,38,58,38,37,49,33,36,45,32,47,28,39,34,34,44,24,62,28,28,40,35,41,43,40,38,41,37,37,41,30,50,25,42,26,35,50,10,25,39,34,36,51,58,53,34,41,37,40,40,28,52,28,40,27,34,56,15,32,47,36,33,52,71,76,76,94,72,80,83,60,70,27,51,29,40,40,31,48,29,39,32,38,55,19,38,36,34,39,48,46,74,46,42,32,46,33,45,30,46,28,39,36,33,28,43,39,38,32,56,16,28,29,62,36,35,32,46,29,38,39,33,43,46,64,90,57,78,63,87,64,51,38,36,42,33,50,30,56,34,42,35,48,28,38,40,34,46,38,90,86,44,84,70,92,43,41,37,39,39,38,30,50,34,36,32,54,26,38,38,33,59,34,35,37,35,39,39,52,27,37,38,28,56,23,38,36,31,44,23,30,44,31,61,48,46,42,40,37,38,32,48,25,42,35,34,63,42,44,28,47,39,61,56,101,82,75,90,78,93,78,80,76,30,40,34,31,66,42,80,57,69,30,38,42,37,38,31,49,22,40,37,41,45,73,70,92,88,48,46,45,38,44,78,93,66,99,62,95,50,76,45,49,79,43,80,38,78,54,47,76,44,68,66,63,99,68,92,74,64,70,65,69,86,72,88,89,70,92,129

Foldseek 3Di:
DPPPPPVVVVVVVVVVVVVVVVVVVVVVPPPDDPVVVVVCVVVVVDDDDPDQPDDDDCPDPLQEDEDDCVVLLFDFDDDFFDWDQDPNDTDTADDLVNQVNQLSNQSSLQVQLVVSVVSNHQEREYDAGEGEHEFAPDPNSAQEAQEENHEYHDNQHEYEYGAEQVDAHPRCWDQDPVVRDTDHDPDRRLQRAGEHHEYENYELYEYENYEYHACQLRYPCPDVVSLQHARYEYYEYWAQYYNYEYAHYEFARAQHAPYEHANPPFDFQDWQVRQQWDAFDADQQRHTDHDAQKIKGDWRFDDAFWKKFKFAFQQPQATQLAPLQWKKKWFAFPVRGTDGIDPTHHGLAMDHHHNRGGTMMIMGGHRDDDPSSRRMTIGIHHGGENYEYEHYEFEHHAQEHYEHAGEHYEYAHYEYYHFQAQQPVVSRGGHRAHPPRHSDDRKEHYERRRHEYEQHEHAHYEYEHIEEYHADGYENYEYEHYEAYLHYAEYEHYAHYEYEHYEHENEEYEYDDDDPPDDDARAYEAEHYEHHLYEYYYDDAHEYAEDELYEYEDEAYHPYAYAYAENYEYEFADVSPDDGEREDARYAEHYLYEYEYDPPHPDQHEYEDAYAEYENYEYYLHEYEYENYEHEVYEYACYEYEYDAEYEYELYEYYNHAYEHDDPPDDDDDARASHEWDPEHYEYEYALYEAEEQDQPHANYDYPDPDDYPYYYHYHNYHYHYNDDDDHPNDDDDDDDDD

Mean predicted aligned error: 10.84 Å

Nearest PDB structures (foldseek):
  4z06-assembly2_B  TM=2.535E-01  e=3.445E+00  Caldicellulosiruptor bescii DSM 6725
  4yzq-assembly2_B  TM=2.659E-01  e=3.294E+00  Caldicellulosiruptor bescii DSM 6725
  4pew-assembly2_B  TM=1.116E-01  e=2.136E-01  Streptomyces sp. SirexAA-E